Protein AF-A0A7S0A197-F1 (afdb_monomer)

Organism: NCBI:txid73915

Structure (mmCIF, N/CA/C/O backbone):
data_AF-A0A7S0A197-F1
#
_entry.id   AF-A0A7S0A197-F1
#
loop_
_atom_site.group_PDB
_atom_site.id
_atom_site.type_symbol
_atom_site.label_atom_id
_atom_site.label_alt_id
_atom_site.label_comp_id
_atom_site.label_asym_id
_atom_site.label_entity_id
_atom_site.label_seq_id
_atom_site.pdbx_PDB_ins_code
_atom_site.Cartn_x
_atom_site.Cartn_y
_atom_site.Cartn_z
_atom_site.occupancy
_atom_site.B_iso_or_equiv
_atom_site.auth_seq_id
_atom_site.auth_comp_id
_atom_site.auth_asym_id
_atom_site.auth_atom_id
_atom_site.pdbx_PDB_model_num
ATOM 1 N N . GLN A 1 1 ? 30.351 -12.420 70.700 1.00 55.31 1 GLN A N 1
ATOM 2 C CA . GLN A 1 1 ? 31.099 -13.682 70.876 1.00 55.31 1 GLN A CA 1
ATOM 3 C C . GLN A 1 1 ? 30.294 -14.565 71.817 1.00 55.31 1 GLN A C 1
ATOM 5 O O . GLN A 1 1 ? 30.189 -14.239 72.988 1.00 55.31 1 GLN A O 1
ATOM 10 N N . VAL A 1 2 ? 29.642 -15.600 71.284 1.00 36.38 2 VAL A N 1
ATOM 11 C CA . VAL A 1 2 ? 28.836 -16.589 72.025 1.00 36.38 2 VAL A CA 1
ATOM 12 C C . VAL A 1 2 ? 29.171 -17.965 71.426 1.00 36.38 2 VAL A C 1
ATOM 14 O O . VAL A 1 2 ? 29.342 -18.027 70.204 1.00 36.38 2 VAL A O 1
ATOM 17 N N . PRO A 1 3 ? 29.354 -19.029 72.233 1.00 58.12 3 PRO A N 1
ATOM 18 C CA . PRO A 1 3 ? 30.056 -20.224 71.792 1.00 58.12 3 PRO A CA 1
ATOM 19 C C . PRO A 1 3 ? 29.154 -21.366 71.302 1.00 58.12 3 PRO A C 1
ATOM 21 O O . PRO A 1 3 ? 27.983 -21.508 71.634 1.00 58.12 3 PRO A O 1
ATOM 24 N N . ASN A 1 4 ? 29.838 -22.194 70.524 1.00 48.25 4 ASN A N 1
ATOM 25 C CA . ASN A 1 4 ? 29.581 -23.523 69.990 1.00 48.25 4 ASN A CA 1
ATOM 26 C C . ASN A 1 4 ? 29.115 -24.564 71.038 1.00 48.25 4 ASN A C 1
ATOM 28 O O . ASN A 1 4 ? 29.813 -24.746 72.035 1.00 48.25 4 ASN A O 1
ATOM 32 N N . ILE A 1 5 ? 28.032 -25.319 70.775 1.00 52.16 5 ILE A N 1
ATOM 33 C CA . ILE A 1 5 ? 27.778 -26.634 71.402 1.00 52.16 5 ILE A CA 1
ATOM 34 C C . ILE A 1 5 ? 27.258 -27.660 70.377 1.00 52.16 5 ILE A C 1
ATOM 36 O O . ILE A 1 5 ? 26.382 -27.404 69.556 1.00 52.16 5 ILE A O 1
ATOM 40 N N . ARG A 1 6 ? 27.875 -28.836 70.502 1.00 44.50 6 ARG A N 1
ATOM 41 C CA . ARG A 1 6 ? 27.902 -30.067 69.707 1.00 44.50 6 ARG A CA 1
ATOM 42 C C . ARG A 1 6 ? 26.590 -30.858 69.564 1.00 44.50 6 ARG A C 1
ATOM 44 O O . ARG A 1 6 ? 25.829 -31.017 70.509 1.00 44.50 6 ARG A O 1
ATOM 51 N N . HIS A 1 7 ? 26.497 -31.488 68.389 1.00 47.81 7 HIS A N 1
ATOM 52 C CA . HIS A 1 7 ? 26.125 -32.876 68.060 1.00 47.81 7 HIS A CA 1
ATOM 53 C C . HIS A 1 7 ? 25.388 -33.768 69.079 1.00 47.81 7 HIS A C 1
ATOM 55 O O . HIS A 1 7 ? 25.909 -34.098 70.144 1.00 47.81 7 HIS A O 1
ATOM 61 N N . LYS A 1 8 ? 24.298 -34.382 68.592 1.00 48.34 8 LYS A N 1
ATOM 62 C CA . LYS A 1 8 ? 23.864 -35.736 68.968 1.00 48.34 8 LYS A CA 1
ATOM 63 C C . LYS A 1 8 ? 23.500 -36.546 67.712 1.00 48.34 8 LYS A C 1
ATOM 65 O O . LYS A 1 8 ? 22.694 -36.112 66.899 1.00 48.34 8 LYS A O 1
ATOM 70 N N . VAL A 1 9 ? 24.140 -37.706 67.586 1.00 43.88 9 VAL A N 1
ATOM 71 C CA . VAL A 1 9 ? 23.921 -38.809 66.628 1.00 43.88 9 VAL A CA 1
ATOM 72 C C . VAL A 1 9 ? 23.285 -39.940 67.456 1.00 43.88 9 VAL A C 1
ATOM 74 O O . VAL A 1 9 ? 23.717 -40.136 68.589 1.00 43.88 9 VAL A O 1
ATOM 77 N N . ALA A 1 10 ? 22.172 -40.576 67.068 1.00 39.31 10 ALA A N 1
ATOM 78 C CA . ALA A 1 10 ? 22.023 -41.870 66.357 1.00 39.31 10 ALA A CA 1
ATOM 79 C C . ALA A 1 10 ? 20.606 -42.438 66.711 1.00 39.31 10 ALA A C 1
ATOM 81 O O . ALA A 1 10 ? 20.001 -41.882 67.630 1.00 39.31 10 ALA A O 1
ATOM 82 N N . PRO A 1 11 ? 20.109 -43.591 66.192 1.00 51.91 11 PRO A N 1
ATOM 83 C CA . PRO A 1 11 ? 20.430 -44.332 64.967 1.00 51.91 11 PRO A CA 1
ATOM 84 C C . PRO A 1 11 ? 19.196 -44.752 64.112 1.00 51.91 11 PRO A C 1
ATOM 86 O O . PRO A 1 11 ? 18.040 -44.679 64.515 1.00 51.91 11 PRO A O 1
ATOM 89 N N . ARG A 1 12 ? 19.526 -45.258 62.914 1.00 37.81 12 ARG A N 1
ATOM 90 C CA . ARG A 1 12 ? 18.744 -46.076 61.962 1.00 37.81 12 ARG A CA 1
ATOM 91 C C . ARG A 1 12 ? 17.991 -47.259 62.597 1.00 37.81 12 ARG A C 1
ATOM 93 O O . ARG A 1 12 ? 18.566 -47.896 63.472 1.00 37.81 12 ARG A O 1
ATOM 100 N N . SER A 1 13 ? 16.870 -47.684 61.983 1.00 35.59 13 SER A N 1
ATOM 101 C CA . SER A 1 13 ? 16.719 -49.031 61.369 1.00 35.59 13 SER A CA 1
ATOM 102 C C . SER A 1 13 ? 15.281 -49.358 60.888 1.00 35.59 13 SER A C 1
ATOM 104 O O . SER A 1 13 ? 14.372 -49.357 61.705 1.00 35.59 13 SER A O 1
ATOM 106 N N . GLN A 1 14 ? 15.178 -49.764 59.603 1.00 35.66 14 GLN A N 1
ATOM 107 C CA . GLN A 1 14 ? 14.284 -50.797 59.007 1.00 35.66 14 GLN A CA 1
ATOM 108 C C . GLN A 1 14 ? 12.758 -50.512 58.885 1.00 35.66 14 GLN A C 1
ATOM 110 O O . GLN A 1 14 ? 12.173 -49.952 59.794 1.00 35.66 14 GLN A O 1
ATOM 115 N N . VAL A 1 15 ? 11.999 -50.862 57.826 1.00 36.41 15 VAL A N 1
ATOM 116 C CA . VAL A 1 15 ? 12.177 -51.662 56.585 1.00 36.41 15 VAL A CA 1
ATOM 117 C C . VAL A 1 15 ? 11.048 -51.307 55.576 1.00 36.41 15 VAL A C 1
ATOM 119 O O . VAL A 1 15 ? 9.945 -50.956 55.980 1.00 36.41 15 VAL A O 1
ATOM 122 N N . LEU A 1 16 ? 11.365 -51.385 54.272 1.00 40.81 16 LEU A N 1
ATOM 123 C CA . LEU A 1 16 ? 10.530 -51.193 53.057 1.00 40.81 16 LEU A CA 1
ATOM 124 C C . LEU A 1 16 ? 9.544 -52.377 52.806 1.00 40.81 16 LEU A C 1
ATOM 126 O O . LEU A 1 16 ? 9.718 -53.407 53.454 1.00 40.81 16 LEU A O 1
ATOM 130 N N . PRO A 1 17 ? 8.541 -52.296 51.889 1.00 49.28 17 PRO A N 1
ATOM 131 C CA . PRO A 1 17 ? 8.720 -52.352 50.413 1.00 49.28 17 PRO A CA 1
ATOM 132 C C . PRO A 1 17 ? 7.877 -51.284 49.666 1.00 49.28 17 PRO A C 1
ATOM 134 O O . PRO A 1 17 ? 6.751 -50.994 50.042 1.00 49.28 17 PRO A O 1
ATOM 137 N N . ALA A 1 18 ? 8.382 -50.531 48.684 1.00 35.47 18 ALA A N 1
ATOM 138 C CA . ALA A 1 18 ? 8.833 -50.922 47.342 1.00 35.47 18 ALA A CA 1
ATOM 139 C C . ALA A 1 18 ? 7.724 -51.528 46.451 1.00 35.47 18 ALA A C 1
ATOM 141 O O . ALA A 1 18 ? 7.662 -52.738 46.262 1.00 35.47 18 ALA A O 1
ATOM 142 N N . LEU A 1 19 ? 6.921 -50.662 45.822 1.00 38.34 19 LEU A N 1
ATOM 143 C CA . LEU A 1 19 ? 6.358 -50.910 44.492 1.00 38.34 19 LEU A CA 1
ATOM 144 C C . LEU A 1 19 ? 6.784 -49.763 43.577 1.00 38.34 19 LEU A C 1
ATOM 146 O O . LEU A 1 19 ? 6.315 -48.632 43.676 1.00 38.34 19 LEU A O 1
ATOM 150 N N . ALA A 1 20 ? 7.759 -50.080 42.734 1.00 37.03 20 ALA A N 1
ATOM 151 C CA . ALA A 1 20 ? 8.249 -49.237 41.669 1.00 37.03 20 ALA A CA 1
ATOM 152 C C . ALA A 1 20 ? 7.360 -49.423 40.436 1.00 37.03 20 ALA A C 1
ATOM 154 O O . ALA A 1 20 ? 7.198 -50.545 39.959 1.00 37.03 20 ALA A O 1
ATOM 155 N N . LEU A 1 21 ? 6.888 -48.322 39.857 1.00 38.28 21 LEU A N 1
ATOM 156 C CA . LEU A 1 21 ? 6.663 -48.263 38.421 1.00 38.28 21 LEU A CA 1
ATOM 157 C C . LEU A 1 21 ? 7.241 -46.954 37.889 1.00 38.28 21 LEU A C 1
ATOM 159 O O . LEU A 1 21 ? 6.962 -45.858 38.365 1.00 38.28 21 LEU A O 1
ATOM 163 N N . ARG A 1 22 ? 8.175 -47.153 36.964 1.00 37.16 22 ARG A N 1
ATOM 164 C CA . ARG A 1 22 ? 9.012 -46.174 36.289 1.00 37.16 22 ARG A CA 1
ATOM 165 C C . ARG A 1 22 ? 8.151 -45.185 35.500 1.00 37.16 22 ARG A C 1
ATOM 167 O O . ARG A 1 22 ? 7.277 -45.605 34.752 1.00 37.16 22 ARG A O 1
ATOM 174 N N . SER A 1 23 ? 8.509 -43.907 35.535 1.00 37.31 23 SER A N 1
ATOM 175 C CA . SER A 1 23 ? 8.389 -43.049 34.355 1.00 37.31 23 SER A CA 1
ATOM 176 C C . SER A 1 23 ? 9.708 -42.325 34.164 1.00 37.31 23 SER A C 1
ATOM 178 O O . SER A 1 23 ? 10.197 -41.613 35.039 1.00 37.31 23 SER A O 1
ATOM 180 N N . ALA A 1 24 ? 10.334 -42.666 33.044 1.00 36.66 24 ALA A N 1
ATOM 181 C CA . ALA A 1 24 ? 11.629 -42.193 32.624 1.00 36.66 24 ALA A CA 1
ATOM 182 C C . ALA A 1 24 ? 11.528 -40.740 32.159 1.00 36.66 24 ALA A C 1
ATOM 184 O O . ALA A 1 24 ? 10.629 -40.363 31.412 1.00 36.66 24 ALA A O 1
ATOM 185 N N . LEU A 1 25 ? 12.503 -39.953 32.595 1.00 40.25 25 LEU A N 1
ATOM 186 C CA . LEU A 1 25 ? 12.868 -38.679 32.003 1.00 40.25 25 LEU A CA 1
ATOM 187 C C . LEU A 1 25 ? 13.392 -38.927 30.582 1.00 40.25 25 LEU A C 1
ATOM 189 O O . LEU A 1 25 ? 14.426 -39.571 30.412 1.00 40.25 25 LEU A O 1
ATOM 193 N N . CYS A 1 26 ? 12.718 -38.361 29.585 1.00 34.59 26 CYS A N 1
ATOM 194 C CA . CYS A 1 26 ? 13.308 -38.052 28.287 1.00 34.59 26 CYS A CA 1
ATOM 195 C C . CYS A 1 26 ? 13.359 -36.524 28.154 1.00 34.59 26 CYS A C 1
ATOM 197 O O . CYS A 1 26 ? 12.307 -35.897 28.037 1.00 34.59 26 CYS A O 1
ATOM 199 N N . PRO A 1 27 ? 14.546 -35.895 28.191 1.00 43.62 27 PRO A N 1
ATOM 200 C CA . PRO A 1 27 ? 14.700 -34.508 27.797 1.00 43.62 27 PRO A CA 1
ATOM 201 C C . PRO A 1 27 ? 15.080 -34.452 26.311 1.00 43.62 27 PRO A C 1
ATOM 203 O O . PRO A 1 27 ? 16.154 -34.910 25.927 1.00 43.62 27 PRO A O 1
ATOM 206 N N . GLY A 1 28 ? 14.220 -33.853 25.488 1.00 42.44 28 GLY A N 1
ATOM 207 C CA . GLY A 1 28 ? 14.596 -33.363 24.159 1.00 42.44 28 GLY A CA 1
ATOM 208 C C . GLY A 1 28 ? 13.831 -33.973 22.984 1.00 42.44 28 GLY A C 1
ATOM 209 O O . GLY A 1 28 ? 13.770 -35.187 22.843 1.00 42.44 28 GLY A O 1
ATOM 210 N N . ALA A 1 29 ? 13.360 -33.070 22.113 1.00 37.78 29 ALA A N 1
ATOM 211 C CA . ALA A 1 29 ? 12.559 -33.252 20.894 1.00 37.78 29 ALA A CA 1
ATOM 212 C C . ALA A 1 29 ? 11.049 -33.354 21.168 1.00 37.78 29 ALA A C 1
ATOM 214 O O . ALA A 1 29 ? 10.584 -34.274 21.816 1.00 37.78 29 ALA A O 1
ATOM 215 N N . GLY A 1 30 ? 10.192 -32.441 20.730 1.00 33.91 30 GLY A N 1
ATOM 216 C CA . GLY A 1 30 ? 10.324 -31.231 19.928 1.00 33.91 30 GLY A CA 1
ATOM 217 C C . GLY A 1 30 ? 8.945 -30.566 19.937 1.00 33.91 30 GLY A C 1
ATOM 218 O O . GLY A 1 30 ? 7.942 -31.218 20.220 1.00 33.91 30 GLY A O 1
ATOM 219 N N . TRP A 1 31 ? 8.895 -29.259 19.724 1.00 41.56 31 TRP A N 1
ATOM 220 C CA . TRP A 1 31 ? 7.699 -28.426 19.834 1.00 41.56 31 TRP A CA 1
ATOM 221 C C . TRP A 1 31 ? 6.593 -28.817 18.829 1.00 41.56 31 TRP A C 1
ATOM 223 O O . TRP A 1 31 ? 6.443 -28.191 17.786 1.00 41.56 31 TRP A O 1
ATOM 233 N N . CYS A 1 32 ? 5.819 -29.859 19.134 1.00 35.38 32 CYS A N 1
ATOM 234 C CA . CYS A 1 32 ? 4.675 -30.324 18.336 1.00 35.38 32 CYS A CA 1
ATOM 235 C C . CYS A 1 32 ? 3.427 -30.640 19.185 1.00 35.38 32 CYS A C 1
ATOM 237 O O . CYS A 1 32 ? 2.496 -31.260 18.692 1.00 35.38 32 CYS A O 1
ATOM 239 N N . GLY A 1 33 ? 3.382 -30.195 20.447 1.00 38.81 33 GLY A N 1
ATOM 240 C CA . GLY A 1 33 ? 2.245 -30.412 21.359 1.00 38.81 33 GLY A CA 1
ATOM 241 C C . GLY A 1 33 ? 1.538 -29.139 21.835 1.00 38.81 33 GLY A C 1
ATOM 242 O O . GLY A 1 33 ? 0.814 -29.190 22.820 1.00 38.81 33 GLY A O 1
ATOM 243 N N . ALA A 1 34 ? 1.774 -27.985 21.200 1.00 40.44 34 ALA A N 1
ATOM 244 C CA . ALA A 1 34 ? 1.204 -26.698 21.633 1.00 40.44 34 ALA A CA 1
ATOM 245 C C . ALA A 1 34 ? -0.161 -26.370 20.993 1.00 40.44 34 ALA A C 1
ATOM 247 O O . ALA A 1 34 ? -0.680 -25.271 21.171 1.00 40.44 34 ALA A O 1
ATOM 248 N N . LEU A 1 35 ? -0.746 -27.313 20.253 1.00 42.47 35 LEU A N 1
ATOM 249 C CA . LEU A 1 35 ? -2.119 -27.232 19.774 1.00 42.47 35 LEU A CA 1
ATOM 250 C C . LEU A 1 35 ? -2.948 -28.244 20.571 1.00 42.47 35 LEU A C 1
ATOM 252 O O . LEU A 1 35 ? -2.735 -29.442 20.437 1.00 42.47 35 LEU A O 1
ATOM 256 N N . ALA A 1 36 ? -3.894 -27.727 21.359 1.00 49.62 36 ALA A N 1
ATOM 257 C CA . ALA A 1 36 ? -5.070 -28.424 21.899 1.00 49.62 36 ALA A CA 1
ATOM 258 C C . ALA A 1 36 ? -5.074 -28.951 23.350 1.00 49.62 36 ALA A C 1
ATOM 260 O O . ALA A 1 36 ? -6.007 -29.662 23.704 1.00 49.62 36 ALA A O 1
ATOM 261 N N . ALA A 1 37 ? -4.179 -28.519 24.242 1.00 53.69 37 ALA A N 1
ATOM 262 C CA . ALA A 1 37 ? -4.552 -28.478 25.662 1.00 53.69 37 ALA A CA 1
ATOM 263 C C . ALA A 1 37 ? -5.166 -27.101 25.933 1.00 53.69 37 ALA A C 1
ATOM 265 O O . ALA A 1 37 ? -4.448 -26.099 25.964 1.00 53.69 37 ALA A O 1
ATOM 266 N N . MET A 1 38 ? -6.496 -27.021 26.045 1.00 64.25 38 MET A N 1
ATOM 267 C CA . MET A 1 38 ? -7.103 -25.798 26.564 1.00 64.25 38 MET A CA 1
ATOM 268 C C . MET A 1 38 ? -6.554 -25.525 27.962 1.00 64.25 38 MET A C 1
ATOM 270 O O . MET A 1 38 ? -6.181 -26.436 28.702 1.00 64.25 38 MET A O 1
ATOM 274 N N . GLY A 1 39 ? -6.418 -24.245 28.282 1.00 88.00 39 GLY A N 1
ATOM 275 C CA . GLY A 1 39 ? -5.899 -23.854 29.574 1.00 88.00 39 GLY A CA 1
ATOM 276 C C . GLY A 1 39 ? -6.869 -24.237 30.697 1.00 88.00 39 GLY A C 1
ATOM 277 O O . GLY A 1 39 ? -8.090 -24.148 30.549 1.00 88.00 39 GLY A O 1
ATOM 278 N N . ILE A 1 40 ? -6.310 -24.689 31.819 1.00 93.88 40 ILE A N 1
ATOM 279 C CA . ILE A 1 40 ? -7.047 -25.215 32.977 1.00 93.88 40 ILE A CA 1
ATOM 280 C C . ILE A 1 40 ? -8.067 -24.187 33.501 1.00 93.88 40 ILE A C 1
ATOM 282 O O . ILE A 1 40 ? -9.142 -24.559 33.978 1.00 93.88 40 ILE A O 1
ATOM 286 N N . LEU A 1 41 ? -7.762 -22.889 33.399 1.00 96.12 41 LEU A N 1
ATOM 287 C CA . LEU A 1 41 ? -8.645 -21.823 33.869 1.00 96.12 41 LEU A CA 1
ATOM 288 C C . LEU A 1 41 ? -9.870 -21.662 32.960 1.00 96.12 41 LEU A C 1
ATOM 290 O O . LEU A 1 41 ? -10.984 -21.484 33.463 1.00 96.12 41 LEU A O 1
ATOM 294 N N . LYS A 1 42 ? -9.692 -21.751 31.633 1.00 96.38 42 LYS A N 1
ATOM 295 C CA . LYS A 1 42 ? -10.809 -21.784 30.676 1.00 96.38 42 LYS A CA 1
ATOM 296 C C . LYS A 1 42 ? -11.723 -22.982 30.930 1.00 96.38 42 LYS A C 1
ATOM 298 O O . LYS A 1 42 ? -12.936 -22.796 31.003 1.00 96.38 42 LYS A O 1
ATOM 303 N N . ASP A 1 43 ? -11.168 -24.171 31.155 1.00 95.62 43 ASP A N 1
ATOM 304 C CA . ASP A 1 43 ? -11.963 -25.374 31.442 1.00 95.62 43 ASP A CA 1
ATOM 305 C C . ASP A 1 43 ? -12.764 -25.253 32.745 1.00 95.62 43 ASP A C 1
ATOM 307 O O . ASP A 1 43 ? -13.943 -25.623 32.796 1.00 95.62 43 ASP A O 1
ATOM 311 N N . GLY A 1 44 ? -12.171 -24.652 33.781 1.00 96.56 44 GLY A N 1
ATOM 312 C CA . GLY A 1 44 ? -12.876 -24.327 35.021 1.00 96.56 44 GLY A CA 1
ATOM 313 C C . GLY A 1 44 ? -14.059 -23.377 34.798 1.00 96.56 44 GLY A C 1
ATOM 314 O O . GLY A 1 44 ? -15.139 -23.578 35.360 1.00 96.56 44 GLY A O 1
ATOM 315 N N . LEU A 1 45 ? -13.895 -22.369 33.933 1.00 97.50 45 LEU A N 1
ATOM 316 C CA . LEU A 1 45 ? -14.981 -21.465 33.554 1.00 97.50 45 LEU A CA 1
ATOM 317 C C . LEU A 1 45 ? -16.076 -22.182 32.753 1.00 97.50 45 LEU A C 1
ATOM 319 O O . LEU A 1 45 ? -17.254 -22.026 33.082 1.00 97.50 45 LEU A O 1
ATOM 323 N N . TYR A 1 46 ? -15.711 -22.970 31.737 1.00 97.56 46 TYR A N 1
ATOM 324 C CA . TYR A 1 46 ? -16.673 -23.714 30.920 1.00 97.56 46 TYR A CA 1
ATOM 325 C C . TYR A 1 46 ? -17.504 -24.666 31.777 1.00 97.56 46 TYR A C 1
ATOM 327 O O . TYR A 1 46 ? -18.729 -24.645 31.693 1.00 97.56 46 TYR A O 1
ATOM 335 N N . THR A 1 47 ? -16.864 -25.415 32.675 1.00 97.25 47 THR A N 1
ATOM 336 C CA . THR A 1 47 ? -17.545 -26.343 33.590 1.00 97.25 47 THR A CA 1
ATOM 337 C C . THR A 1 47 ? -18.513 -25.611 34.526 1.00 97.25 47 THR A C 1
ATOM 339 O O . THR A 1 47 ? -19.650 -26.046 34.712 1.00 97.25 47 THR A O 1
ATOM 342 N N . ALA A 1 48 ? -18.106 -24.462 35.081 1.00 97.81 48 ALA A N 1
ATOM 343 C CA . ALA A 1 48 ? -18.954 -23.668 35.972 1.00 97.81 48 ALA A CA 1
ATOM 344 C C . ALA A 1 48 ? -20.191 -23.094 35.257 1.00 97.81 48 ALA A C 1
ATOM 346 O O . ALA A 1 48 ? -21.295 -23.117 35.810 1.00 97.81 48 ALA A O 1
ATOM 347 N N . VAL A 1 49 ? -20.024 -22.585 34.030 1.00 97.94 49 VAL A N 1
ATOM 348 C CA . VAL A 1 49 ? -21.139 -22.074 33.215 1.00 97.94 49 VAL A CA 1
ATOM 349 C C . VAL A 1 49 ? -22.055 -23.215 32.787 1.00 97.94 49 VAL A C 1
ATOM 351 O O . VAL A 1 49 ? -23.273 -23.090 32.892 1.00 97.94 49 VAL A O 1
ATOM 354 N N . TRP A 1 50 ? -21.485 -24.342 32.372 1.00 97.81 50 TRP A N 1
ATOM 355 C CA . TRP A 1 50 ? -22.235 -25.517 31.952 1.00 97.81 50 TRP A CA 1
ATOM 356 C C . TRP A 1 50 ? -23.091 -26.093 33.087 1.00 97.81 50 TRP A C 1
ATOM 358 O O . TRP A 1 50 ? -24.306 -26.225 32.927 1.00 97.81 50 TRP A O 1
ATOM 368 N N . SER A 1 51 ? -22.504 -26.322 34.265 1.00 97.62 51 SER A N 1
ATOM 369 C CA . SER A 1 51 ? -23.231 -26.785 35.455 1.00 97.62 51 SER A CA 1
ATOM 370 C C . SER A 1 51 ? -24.369 -25.833 35.845 1.00 97.62 51 SER A C 1
ATOM 372 O O . SER A 1 51 ? -25.479 -26.264 36.166 1.00 97.62 51 SER A O 1
ATOM 374 N N . HIS A 1 52 ? -24.137 -24.521 35.750 1.00 97.62 52 HIS A N 1
ATOM 375 C CA . HIS A 1 52 ? -25.177 -23.534 36.017 1.00 97.62 52 HIS A CA 1
ATOM 376 C C . HIS A 1 52 ? -26.315 -23.582 34.993 1.00 97.62 52 HIS A C 1
ATOM 378 O O . HIS A 1 52 ? -27.479 -23.533 35.389 1.00 97.62 52 HIS A O 1
ATOM 384 N N . LEU A 1 53 ? -26.009 -23.705 33.699 1.00 97.81 53 LEU A N 1
ATOM 385 C CA . LEU A 1 53 ? -27.031 -23.812 32.659 1.00 97.81 53 LEU A CA 1
ATOM 386 C C . LEU A 1 53 ? -27.871 -25.081 32.831 1.00 97.81 53 LEU A C 1
ATOM 388 O O . LEU A 1 53 ? -29.087 -24.994 32.724 1.00 97.81 53 LEU A O 1
ATOM 392 N N . GLN A 1 54 ? -27.282 -26.223 33.196 1.00 97.25 54 GLN A N 1
ATOM 393 C CA . GLN A 1 54 ? -28.052 -27.443 33.480 1.00 97.25 54 GLN A CA 1
ATOM 394 C C . GLN A 1 54 ? -29.042 -27.282 34.641 1.00 97.25 54 GLN A C 1
ATOM 396 O O . GLN A 1 54 ? -30.104 -27.897 34.628 1.00 97.25 54 GLN A O 1
ATOM 401 N N . SER A 1 55 ? -28.736 -26.424 35.620 1.00 96.94 55 SER A N 1
ATOM 402 C CA . SER A 1 55 ? -29.661 -26.133 36.724 1.00 96.94 55 SER A CA 1
ATOM 403 C C . SER A 1 55 ? -30.849 -25.242 36.327 1.00 96.94 55 SER A C 1
ATOM 405 O O . SER A 1 55 ? -31.820 -25.144 37.078 1.00 96.94 55 SER A O 1
ATOM 407 N N . MET A 1 56 ? -30.782 -24.576 35.169 1.00 97.12 56 MET A N 1
ATOM 408 C CA . MET A 1 56 ? -31.805 -23.637 34.713 1.00 97.12 56 MET A CA 1
ATOM 409 C C . MET A 1 56 ? -32.903 -24.337 33.905 1.00 97.12 56 MET A C 1
ATOM 411 O O . MET A 1 56 ? -32.622 -25.244 33.115 1.00 97.12 56 MET A O 1
ATOM 415 N N . PRO A 1 57 ? -34.164 -23.882 34.013 1.00 92.69 57 PRO A N 1
ATOM 416 C CA . PRO A 1 57 ? -35.222 -24.367 33.140 1.00 92.69 57 PRO A CA 1
ATOM 417 C C . PRO A 1 57 ? -34.868 -24.042 31.683 1.00 92.69 57 PRO A C 1
ATOM 419 O O . PRO A 1 57 ? -34.514 -22.907 31.368 1.00 92.69 57 PRO A O 1
ATOM 422 N N . LYS A 1 58 ? -34.984 -25.038 30.795 1.00 95.69 58 LYS A N 1
ATOM 423 C CA . LYS A 1 58 ? -34.611 -24.970 29.364 1.00 95.69 58 LYS A CA 1
ATOM 424 C C . LYS A 1 58 ? -33.109 -24.874 29.073 1.00 95.69 58 LYS A C 1
ATOM 426 O O . LYS A 1 58 ? -32.748 -24.638 27.926 1.00 95.69 58 LYS A O 1
ATOM 431 N N . CYS A 1 59 ? -32.247 -25.030 30.077 1.00 97.69 59 CYS A N 1
ATOM 432 C CA . CYS A 1 59 ? -30.795 -24.966 29.910 1.00 97.69 59 CYS A CA 1
ATOM 433 C C . CYS A 1 59 ? -30.288 -23.683 29.227 1.00 97.69 59 CYS A C 1
ATOM 435 O O . CYS A 1 59 ? -29.291 -23.709 28.505 1.00 97.69 59 CYS A O 1
ATOM 437 N N . GLN A 1 60 ? -30.992 -22.568 29.443 1.00 97.69 60 GLN A N 1
ATOM 438 C CA . GLN A 1 60 ? -30.740 -21.277 28.807 1.00 97.69 60 GLN A CA 1
ATOM 439 C C . GLN A 1 60 ? -30.839 -20.141 29.825 1.00 97.69 60 GLN A C 1
ATOM 441 O O . GLN A 1 60 ? -31.641 -20.186 30.759 1.00 97.69 60 GLN A O 1
ATOM 446 N N . THR A 1 61 ? -30.048 -19.088 29.629 1.00 97.69 61 THR A N 1
ATOM 447 C CA . THR A 1 61 ? -30.149 -17.849 30.410 1.00 97.69 61 THR A CA 1
ATOM 448 C C . THR A 1 61 ? -29.656 -16.645 29.611 1.00 97.69 61 THR A C 1
ATOM 450 O O . THR A 1 61 ? -29.023 -16.784 28.565 1.00 97.69 61 THR A O 1
ATOM 453 N N . LEU A 1 62 ? -29.939 -15.438 30.099 1.00 97.25 62 LEU A N 1
ATOM 454 C CA . LEU A 1 62 ? -29.381 -14.212 29.531 1.00 97.25 62 LEU A CA 1
ATOM 455 C C . LEU A 1 62 ? -27.880 -14.153 29.813 1.00 97.25 62 LEU A C 1
ATOM 457 O O . LEU A 1 62 ? -27.451 -14.286 30.960 1.00 97.25 62 LEU A O 1
ATOM 461 N N . LEU A 1 63 ? -27.076 -13.862 28.790 1.00 97.00 63 LEU A N 1
ATOM 462 C CA . LEU A 1 63 ? -25.622 -13.770 28.934 1.00 97.00 63 LEU A CA 1
ATOM 463 C C . LEU A 1 63 ? -25.208 -12.726 29.990 1.00 97.00 63 LEU A C 1
ATOM 465 O O . LEU A 1 63 ? -24.254 -12.922 30.742 1.00 97.00 63 LEU A O 1
ATOM 469 N N . THR A 1 64 ? -25.968 -11.634 30.098 1.00 95.56 64 THR A N 1
ATOM 470 C CA . THR A 1 64 ? -25.767 -10.584 31.109 1.00 95.56 64 THR A CA 1
ATOM 471 C C . THR A 1 64 ? -26.071 -11.053 32.534 1.00 95.56 64 THR A C 1
ATOM 473 O O . THR A 1 64 ? -25.473 -10.537 33.479 1.00 95.56 64 THR A O 1
ATOM 476 N N . ALA A 1 65 ? -26.950 -12.044 32.710 1.00 96.25 65 ALA A N 1
ATOM 477 C CA . ALA A 1 65 ? -27.303 -12.580 34.021 1.00 96.25 65 ALA A CA 1
ATOM 478 C C . ALA A 1 65 ? -26.177 -13.434 34.625 1.00 96.25 65 ALA A C 1
ATOM 480 O O . ALA A 1 65 ? -26.013 -13.424 35.844 1.00 96.25 65 ALA A O 1
ATOM 481 N N . LEU A 1 66 ? -25.352 -14.093 33.796 1.00 96.44 66 LEU A N 1
ATOM 482 C CA . LEU A 1 66 ? -24.234 -14.928 34.261 1.00 96.44 66 LEU A CA 1
ATOM 483 C C . LEU A 1 66 ? -23.231 -14.158 35.130 1.00 96.44 66 LEU A C 1
ATOM 485 O O . LEU A 1 66 ? -22.694 -14.706 36.091 1.00 96.44 66 LEU A O 1
ATOM 489 N N . ASN A 1 67 ? -22.996 -12.882 34.813 1.00 92.38 67 ASN A N 1
ATOM 490 C CA . ASN A 1 67 ? -22.028 -12.038 35.516 1.00 92.38 67 ASN A CA 1
ATOM 491 C C . ASN A 1 67 ? -22.688 -11.021 36.468 1.00 92.38 67 ASN A C 1
ATOM 493 O O . ASN A 1 67 ? -22.015 -10.152 37.024 1.00 92.38 67 ASN A O 1
ATOM 497 N N . HIS A 1 68 ? -24.007 -11.094 36.651 1.00 91.44 68 HIS A N 1
ATOM 498 C CA . HIS A 1 68 ? -24.724 -10.153 37.501 1.00 91.44 68 HIS A CA 1
ATOM 499 C C . HIS A 1 68 ? -24.475 -10.476 38.988 1.00 91.44 68 HIS A C 1
ATOM 501 O O . HIS A 1 68 ? -24.566 -11.639 39.388 1.00 91.44 68 HIS A O 1
ATOM 507 N N . PRO A 1 69 ? -24.182 -9.482 39.850 1.00 89.44 69 PRO A N 1
ATOM 508 C CA . PRO A 1 69 ? -23.744 -9.745 41.219 1.00 89.44 69 PRO A CA 1
ATOM 509 C C . PRO A 1 69 ? -24.808 -10.410 42.104 1.00 89.44 69 PRO A C 1
ATOM 511 O O . PRO A 1 69 ? -24.462 -11.091 43.072 1.00 89.44 69 PRO A O 1
ATOM 514 N N . ILE A 1 70 ? -26.085 -10.211 41.773 1.00 90.75 70 ILE A N 1
ATOM 515 C CA . ILE A 1 70 ? -27.221 -10.696 42.565 1.00 90.75 70 ILE A CA 1
ATOM 516 C C . ILE A 1 70 ? -27.746 -12.032 42.029 1.00 90.75 70 ILE A C 1
ATOM 518 O O . ILE A 1 70 ? -28.070 -12.915 42.813 1.00 90.75 70 ILE A O 1
ATOM 522 N N . SER A 1 71 ? -27.821 -12.189 40.707 1.00 88.69 71 SER A N 1
ATOM 523 C CA . SER A 1 71 ? -28.493 -13.327 40.059 1.00 88.69 71 SER A CA 1
ATOM 524 C C . SER A 1 71 ? -27.535 -14.350 39.451 1.00 88.69 71 SER A C 1
ATOM 526 O O . SER A 1 71 ? -27.938 -15.485 39.220 1.00 88.69 71 SER A O 1
ATOM 528 N N . GLY A 1 72 ? -26.275 -13.980 39.207 1.00 89.62 72 GLY A N 1
ATOM 529 C CA . GLY A 1 72 ? -25.271 -14.881 38.653 1.00 89.62 72 GLY A CA 1
ATOM 530 C C . GLY A 1 72 ? -24.697 -15.829 39.704 1.00 89.62 72 GLY A C 1
ATOM 531 O O . GLY A 1 72 ? -24.451 -15.439 40.856 1.00 89.62 72 GLY A O 1
ATOM 532 N N . SER A 1 73 ? -24.418 -17.067 39.288 1.00 96.25 73 SER A N 1
ATOM 533 C CA . SER A 1 73 ? -23.716 -18.052 40.118 1.00 96.25 73 SER A CA 1
ATOM 534 C C . SER A 1 73 ? -22.395 -17.480 40.644 1.00 96.25 73 SER A C 1
ATOM 536 O O . SER A 1 73 ? -21.607 -16.887 39.902 1.00 96.25 73 SER A O 1
ATOM 538 N N . GLN A 1 74 ? -22.139 -17.642 41.946 1.00 96.75 74 GLN A N 1
ATOM 539 C CA . GLN A 1 74 ? -20.870 -17.217 42.549 1.00 96.75 74 GLN A CA 1
ATOM 540 C C . GLN A 1 74 ? -19.684 -17.989 41.962 1.00 96.75 74 GLN A C 1
ATOM 542 O O . GLN A 1 74 ? -18.624 -17.404 41.762 1.00 96.75 74 GLN A O 1
ATOM 547 N N . SER A 1 75 ? -19.880 -19.267 41.618 1.00 97.25 75 SER A N 1
ATOM 548 C CA . SER A 1 75 ? -18.840 -20.103 41.011 1.00 97.25 75 SER A CA 1
ATOM 549 C C . SER A 1 75 ? -18.349 -19.512 39.684 1.00 97.25 75 SER A C 1
ATOM 551 O O . SER A 1 75 ? -17.149 -19.309 39.531 1.00 97.25 75 SER A O 1
ATOM 553 N N . ILE A 1 76 ? -19.268 -19.112 38.794 1.00 97.56 76 ILE A N 1
ATOM 554 C CA . ILE A 1 76 ? -18.934 -18.485 37.500 1.00 97.56 76 ILE A CA 1
ATOM 555 C C . ILE A 1 76 ? -18.150 -17.189 37.700 1.00 97.56 76 ILE A C 1
ATOM 557 O O . ILE A 1 76 ? -17.181 -16.926 36.997 1.00 97.56 76 ILE A O 1
ATOM 561 N N . ARG A 1 77 ? -18.554 -16.357 38.665 1.00 96.88 77 ARG A N 1
ATOM 562 C CA . ARG A 1 77 ? -17.860 -15.091 38.932 1.00 96.88 77 ARG A CA 1
ATOM 563 C C . ARG A 1 77 ? -16.449 -15.316 39.458 1.00 96.88 77 ARG A C 1
ATOM 565 O O . ARG A 1 77 ? -15.539 -14.596 39.056 1.00 96.88 77 ARG A O 1
ATOM 572 N N . ASN A 1 78 ? -16.265 -16.302 40.331 1.00 97.56 78 ASN A N 1
ATOM 573 C CA . ASN A 1 78 ? -14.956 -16.631 40.882 1.00 97.56 78 ASN A CA 1
ATOM 574 C C . ASN A 1 78 ? -14.021 -17.152 39.786 1.00 97.56 78 ASN A C 1
ATOM 576 O O . ASN A 1 78 ? -12.942 -16.587 39.621 1.00 97.56 78 ASN A O 1
ATOM 580 N N . THR A 1 79 ? -14.462 -18.125 38.980 1.00 97.38 79 THR A N 1
ATOM 581 C CA . THR A 1 79 ? -13.653 -18.666 37.874 1.00 97.38 79 THR A CA 1
ATOM 582 C C . THR A 1 79 ? -13.393 -17.617 36.794 1.00 97.38 79 THR A C 1
ATOM 584 O O . THR A 1 79 ? -12.288 -17.531 36.268 1.00 97.38 79 THR A O 1
ATOM 587 N N . TRP A 1 80 ? -14.358 -16.737 36.506 1.00 97.25 80 TRP A N 1
ATOM 588 C CA . TRP A 1 80 ? -14.165 -15.635 35.562 1.00 97.25 80 TRP A CA 1
ATOM 589 C C . TRP A 1 80 ? -13.161 -14.591 36.058 1.00 97.25 80 TRP A C 1
ATOM 591 O O . TRP A 1 80 ? -12.328 -14.110 35.289 1.00 97.25 80 TRP A O 1
ATOM 601 N N . ASN A 1 81 ? -13.212 -14.232 37.341 1.00 96.56 81 ASN A N 1
ATOM 602 C CA . ASN A 1 81 ? -12.248 -13.310 37.940 1.00 96.56 81 ASN A CA 1
ATOM 603 C C . ASN A 1 81 ? -10.847 -13.929 38.016 1.00 96.56 81 ASN A C 1
ATOM 605 O O . ASN A 1 81 ? -9.858 -13.230 37.784 1.00 96.56 81 ASN A O 1
ATOM 609 N N . GLU A 1 82 ? -10.760 -15.228 38.294 1.00 97.12 82 GLU A N 1
ATOM 610 C CA . GLU A 1 82 ? -9.510 -15.984 38.272 1.00 97.12 82 GLU A CA 1
ATOM 611 C C . GLU A 1 82 ? -8.916 -16.024 36.858 1.00 97.12 82 GLU A C 1
ATOM 613 O O . GLU A 1 82 ? -7.762 -15.637 36.672 1.00 97.12 82 GLU A O 1
ATOM 618 N N . LEU A 1 83 ? -9.726 -16.342 35.842 1.00 96.44 83 LEU A N 1
ATOM 619 C CA . LEU A 1 83 ? -9.314 -16.314 34.437 1.00 96.44 83 LEU A CA 1
ATOM 620 C C . LEU A 1 83 ? -8.883 -14.909 33.991 1.00 96.44 83 LEU A C 1
ATOM 622 O O . LEU A 1 83 ? -7.915 -14.761 33.255 1.00 96.44 83 LEU A O 1
ATOM 626 N N . LYS A 1 84 ? -9.539 -13.844 34.458 1.00 95.69 84 LYS A N 1
ATOM 627 C CA . LYS A 1 84 ? -9.096 -12.467 34.171 1.00 95.69 84 LYS A CA 1
ATOM 628 C C . LYS A 1 84 ? -7.766 -12.107 34.822 1.00 95.69 84 LYS A C 1
ATOM 630 O O . LYS A 1 84 ? -7.012 -11.315 34.256 1.00 95.69 84 LYS A O 1
ATOM 635 N N . SER A 1 85 ? -7.515 -12.631 36.016 1.00 96.06 85 SER A N 1
ATOM 636 C CA . SER A 1 85 ? -6.315 -12.314 36.794 1.00 96.06 85 SER A CA 1
ATOM 637 C C . SER A 1 85 ? -5.106 -13.104 36.294 1.00 96.06 85 SER A C 1
ATOM 639 O O . SER A 1 85 ? -4.019 -12.540 36.181 1.00 96.06 85 SER A O 1
ATOM 641 N N . ASN A 1 86 ? -5.319 -14.373 35.931 1.00 96.06 86 ASN A N 1
ATOM 642 C CA . ASN A 1 86 ? -4.260 -15.344 35.650 1.00 96.06 86 ASN A CA 1
ATOM 643 C C . ASN A 1 86 ? -4.248 -15.851 34.193 1.00 96.06 86 ASN A C 1
ATOM 645 O O . ASN A 1 86 ? -3.258 -16.417 33.751 1.00 96.06 86 ASN A O 1
ATOM 649 N N . GLY A 1 87 ? -5.295 -15.617 33.400 1.00 92.38 87 GLY A N 1
ATOM 650 C CA . GLY A 1 87 ? -5.456 -16.184 32.051 1.00 92.38 87 GLY A CA 1
ATOM 651 C C . GLY A 1 87 ? -4.613 -15.537 30.950 1.00 92.38 87 GLY A C 1
ATOM 652 O O . GLY A 1 87 ? -4.829 -15.824 29.772 1.00 92.38 87 GLY A O 1
ATOM 653 N N . ARG A 1 88 ? -3.652 -14.667 31.292 1.00 92.69 88 ARG A N 1
ATOM 654 C CA . ARG A 1 88 ? -2.746 -14.063 30.299 1.00 92.69 88 ARG A CA 1
ATOM 655 C C . ARG A 1 88 ? -1.929 -15.133 29.570 1.00 92.69 88 ARG A C 1
ATOM 657 O O . ARG A 1 88 ? -1.683 -14.983 28.376 1.00 92.69 88 ARG A O 1
ATOM 664 N N . ASP A 1 89 ? -1.591 -16.210 30.274 1.00 90.94 89 ASP A N 1
ATOM 665 C CA . ASP A 1 89 ? -0.851 -17.353 29.732 1.00 90.94 89 ASP A CA 1
ATOM 666 C C . ASP A 1 89 ? -1.731 -18.249 28.839 1.00 90.94 89 ASP A C 1
ATOM 668 O O . ASP A 1 89 ? -1.222 -18.968 27.986 1.00 90.94 89 ASP A O 1
ATOM 672 N N . GLU A 1 90 ? -3.059 -18.138 28.951 1.00 92.44 90 GLU A N 1
ATOM 673 C CA . GLU A 1 90 ? -4.046 -18.846 28.119 1.00 92.44 90 GLU A CA 1
ATOM 674 C C . GLU A 1 90 ? -4.542 -17.994 26.932 1.00 92.44 90 GLU A C 1
ATOM 676 O O . GLU A 1 90 ? -5.580 -18.276 26.324 1.00 92.44 90 GLU A O 1
ATOM 681 N N . GLY A 1 91 ? -3.827 -16.906 26.620 1.00 90.94 91 GLY A N 1
ATOM 682 C CA . GLY A 1 91 ? -4.138 -16.003 25.509 1.00 90.94 91 GLY A CA 1
ATOM 683 C C . GLY A 1 91 ? -5.282 -15.017 25.774 1.00 90.94 91 GLY A C 1
ATOM 684 O O . GLY A 1 91 ? -5.698 -14.303 24.860 1.00 90.94 91 GLY A O 1
ATOM 685 N N . ILE A 1 92 ? -5.790 -14.920 27.010 1.00 93.12 92 ILE A N 1
ATOM 686 C CA . ILE A 1 92 ? -6.856 -13.972 27.359 1.00 93.12 92 ILE A CA 1
ATOM 687 C C . ILE A 1 92 ? -6.278 -12.548 27.401 1.00 93.12 92 ILE A C 1
ATOM 689 O O . ILE A 1 92 ? -5.461 -12.192 28.255 1.00 93.12 92 ILE A O 1
ATOM 693 N N . LYS A 1 93 ? -6.751 -11.676 26.505 1.00 93.62 93 LYS A N 1
ATOM 694 C CA . LYS A 1 93 ? -6.481 -10.226 26.561 1.00 93.62 93 LYS A CA 1
ATOM 695 C C . LYS A 1 93 ? -7.382 -9.563 27.611 1.00 93.62 93 LYS A C 1
ATOM 697 O O . LYS A 1 93 ? -8.517 -9.989 27.803 1.00 93.62 93 LYS A O 1
ATOM 702 N N . LYS A 1 94 ? -6.950 -8.442 28.211 1.00 89.69 94 LYS A N 1
ATOM 703 C CA . LYS A 1 94 ? -7.752 -7.668 29.195 1.00 89.69 94 LYS A CA 1
ATOM 704 C C . LYS A 1 94 ? -9.133 -7.226 28.681 1.00 89.69 94 LYS A C 1
ATOM 706 O O . LYS A 1 94 ? -10.029 -6.986 29.482 1.00 89.69 94 LYS A O 1
ATOM 711 N N . GLN A 1 95 ? -9.286 -7.090 27.363 1.00 92.62 95 GLN A N 1
ATOM 712 C CA . GLN A 1 95 ? -10.535 -6.696 26.700 1.00 92.62 95 GLN A CA 1
ATOM 713 C C . GLN A 1 95 ? -11.404 -7.888 26.268 1.00 92.62 95 GLN A C 1
ATOM 715 O O . GLN A 1 95 ? -12.491 -7.678 25.739 1.00 92.62 95 GLN A O 1
ATOM 720 N N . THR A 1 96 ? -10.953 -9.128 26.478 1.00 94.56 96 THR A N 1
ATOM 721 C CA . THR A 1 96 ? -11.713 -10.323 26.088 1.00 94.56 96 THR A CA 1
ATOM 722 C C . THR A 1 96 ? -12.959 -10.427 26.962 1.00 94.56 96 THR A C 1
ATOM 724 O O . THR A 1 96 ? -12.873 -10.540 28.187 1.00 94.56 96 THR A O 1
ATOM 727 N N . GLY A 1 97 ? -14.132 -10.338 26.338 1.00 96.19 97 GLY A N 1
ATOM 728 C CA . GLY A 1 97 ? -15.413 -10.499 27.021 1.00 96.19 97 GLY A CA 1
ATOM 729 C C . GLY A 1 97 ? -15.722 -11.966 27.320 1.00 96.19 97 GLY A C 1
ATOM 730 O O . GLY A 1 97 ? -15.232 -12.856 26.628 1.00 96.19 97 GLY A O 1
ATOM 731 N N . LEU A 1 98 ? -16.592 -12.211 28.308 1.00 96.88 98 LEU A N 1
ATOM 732 C CA . LEU A 1 98 ? -17.063 -13.559 28.667 1.00 96.88 98 LEU A CA 1
ATOM 733 C C . LEU A 1 98 ? -17.647 -14.291 27.447 1.00 96.88 98 LEU A C 1
ATOM 735 O O . LEU A 1 98 ? -17.364 -15.464 27.241 1.00 96.88 98 LEU A O 1
ATOM 739 N N . GLN A 1 99 ? -18.385 -13.566 26.598 1.00 97.12 99 GLN A N 1
ATOM 740 C CA . GLN A 1 99 ? -18.944 -14.088 25.349 1.00 97.12 99 GLN A CA 1
ATOM 741 C C . GLN A 1 99 ? -17.879 -14.701 24.436 1.00 97.12 99 GLN A C 1
ATOM 743 O O . GLN A 1 99 ? -18.075 -15.791 23.923 1.00 97.12 99 GLN A O 1
ATOM 748 N N . SER A 1 100 ? -16.758 -14.000 24.243 1.00 96.75 100 SER A N 1
ATOM 749 C CA . SER A 1 100 ? -15.707 -14.423 23.316 1.00 96.75 100 SER A CA 1
ATOM 750 C C . SER A 1 100 ? -15.046 -15.715 23.769 1.00 96.75 100 SER A C 1
ATOM 752 O O . SER A 1 100 ? -14.680 -16.513 22.921 1.00 96.75 100 SER A O 1
ATOM 754 N N . VAL A 1 101 ? -14.904 -15.908 25.083 1.00 97.06 101 VAL A N 1
ATOM 755 C CA . VAL A 1 101 ? -14.346 -17.140 25.649 1.00 97.06 101 VAL A CA 1
ATOM 756 C C . VAL A 1 101 ? -15.345 -18.279 25.465 1.00 97.06 101 VAL A C 1
ATOM 758 O O . VAL A 1 101 ? -15.008 -19.308 24.902 1.00 97.06 101 VAL A O 1
ATOM 761 N N . LEU A 1 102 ? -16.613 -18.076 25.831 1.00 97.31 102 LEU A N 1
ATOM 762 C CA . LEU A 1 102 ? -17.661 -19.092 25.663 1.00 97.31 102 LEU A CA 1
ATOM 763 C C . LEU A 1 102 ? -17.912 -19.467 24.187 1.00 97.31 102 LEU A C 1
ATOM 765 O O . LEU A 1 102 ? -18.222 -20.618 23.897 1.00 97.31 102 LEU A O 1
ATOM 769 N N . ALA A 1 103 ? -17.709 -18.536 23.250 1.00 96.88 103 ALA A N 1
ATOM 770 C CA . ALA A 1 103 ? -17.806 -18.779 21.809 1.00 96.88 103 ALA A CA 1
ATOM 771 C C . ALA A 1 103 ? -16.683 -19.666 21.239 1.00 96.88 103 ALA A C 1
ATOM 773 O O . ALA A 1 103 ? -16.815 -20.161 20.122 1.00 96.88 103 ALA A O 1
ATOM 774 N N . GLU A 1 104 ? -15.600 -19.917 21.985 1.00 95.56 104 GLU A N 1
ATOM 775 C CA . GLU A 1 104 ? -14.554 -20.861 21.563 1.00 95.56 104 GLU A CA 1
ATOM 776 C C . GLU A 1 104 ? -15.041 -22.323 21.568 1.00 95.56 104 GLU A C 1
ATOM 778 O O . GLU A 1 104 ? -14.418 -23.172 20.923 1.00 95.56 104 GLU A O 1
ATOM 783 N N . ARG A 1 105 ? -16.149 -22.614 22.270 1.00 95.06 105 ARG A N 1
ATOM 784 C CA . ARG A 1 105 ? -16.758 -23.947 22.418 1.00 95.06 105 ARG A CA 1
ATOM 785 C C . ARG A 1 105 ? -18.197 -23.994 21.876 1.00 95.06 105 ARG A C 1
ATOM 787 O O . ARG A 1 105 ? -19.134 -24.168 22.660 1.00 95.06 105 ARG A O 1
ATOM 794 N N . PRO A 1 106 ? -18.390 -23.868 20.544 1.00 95.94 106 PRO A N 1
ATOM 795 C CA . PRO A 1 106 ? -19.714 -23.962 19.918 1.00 95.94 106 PRO A CA 1
ATOM 796 C C . PRO A 1 106 ? -20.324 -25.369 20.021 1.00 95.94 106 PRO A C 1
ATOM 798 O O . PRO A 1 106 ? -21.516 -25.553 19.804 1.00 95.94 106 PRO A O 1
ATOM 801 N N . ASP A 1 107 ? -19.506 -26.366 20.358 1.00 95.38 107 ASP A N 1
ATOM 802 C CA . ASP A 1 107 ? -19.921 -27.736 20.635 1.00 95.38 107 ASP A CA 1
ATOM 803 C C . ASP A 1 107 ? -20.682 -27.866 21.963 1.00 95.38 107 ASP A C 1
ATOM 805 O O . ASP A 1 107 ? -21.536 -28.743 22.085 1.00 95.38 107 ASP A O 1
ATOM 809 N N . ILE A 1 108 ? -20.420 -26.985 22.937 1.00 97.00 108 ILE A N 1
ATOM 810 C CA . ILE A 1 108 ? -21.089 -26.979 24.250 1.00 97.00 108 ILE A CA 1
ATOM 811 C C . ILE A 1 108 ? -22.138 -25.873 24.329 1.00 97.00 108 ILE A C 1
ATOM 813 O O . ILE A 1 108 ? -23.252 -26.102 24.805 1.00 97.00 108 ILE A O 1
ATOM 817 N N . PHE A 1 109 ? -21.784 -24.669 23.881 1.00 97.94 109 PHE A N 1
ATOM 818 C CA . PHE A 1 109 ? -22.611 -23.480 24.031 1.00 97.94 109 PHE A CA 1
ATOM 819 C C . PHE A 1 109 ? -23.130 -23.003 22.682 1.00 97.94 109 PHE A C 1
ATOM 821 O O . PHE A 1 109 ? -22.370 -22.876 21.726 1.00 97.94 109 PHE A O 1
ATOM 828 N N . PHE A 1 110 ? -24.407 -22.639 22.631 1.00 97.69 110 PHE A N 1
ATOM 829 C CA . PHE A 1 110 ? -24.967 -21.889 21.513 1.00 97.69 110 PHE A CA 1
ATOM 830 C C . PHE A 1 110 ? -25.455 -20.519 21.988 1.00 97.69 110 PHE A C 1
ATOM 832 O O . PHE A 1 110 ? -25.817 -20.330 23.154 1.00 97.69 110 PHE A O 1
ATOM 839 N N . PHE A 1 111 ? -25.457 -19.556 21.069 1.00 98.00 111 PHE A N 1
ATOM 840 C CA . PHE A 1 111 ? -25.898 -18.190 21.321 1.00 98.00 111 PHE A CA 1
ATOM 841 C C . P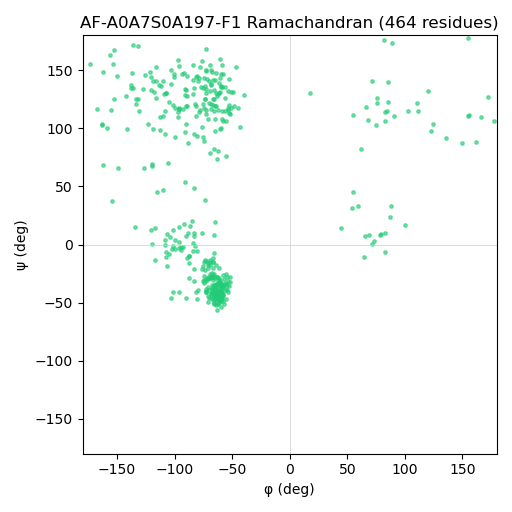HE A 1 111 ? -27.096 -17.876 20.437 1.00 98.00 111 PHE A C 1
ATOM 843 O O . PHE A 1 111 ? -27.050 -18.091 19.229 1.00 98.00 111 PHE A O 1
ATOM 850 N N . GLU A 1 112 ? -28.142 -17.321 21.035 1.00 97.56 112 GLU A N 1
ATOM 851 C CA . GLU A 1 112 ? -29.344 -16.897 20.324 1.00 97.56 112 GLU A CA 1
ATOM 852 C C . GLU A 1 112 ? -29.648 -15.445 20.685 1.00 97.56 112 GLU A C 1
ATOM 854 O O . GLU A 1 112 ? -29.581 -15.051 21.850 1.00 97.56 112 GLU A O 1
ATOM 859 N N . THR A 1 113 ? -29.956 -14.614 19.691 1.00 97.25 113 THR A N 1
ATOM 860 C CA . THR A 1 113 ? -30.366 -13.229 19.943 1.00 97.25 113 THR A CA 1
ATOM 861 C C . THR A 1 113 ? -31.880 -13.154 19.867 1.00 97.25 113 THR A C 1
ATOM 863 O O . THR A 1 113 ? -32.466 -13.411 18.822 1.00 97.25 113 THR A O 1
ATOM 866 N N . THR A 1 114 ? -32.504 -12.801 20.987 1.00 96.44 114 THR A N 1
ATOM 867 C CA . THR A 1 114 ? -33.952 -12.562 21.059 1.00 96.44 114 THR A CA 1
ATOM 868 C C . THR A 1 114 ? -34.386 -11.424 20.139 1.00 96.44 114 THR A C 1
ATOM 870 O O . THR A 1 114 ? -33.603 -10.533 19.811 1.00 96.44 114 THR A O 1
ATOM 873 N N . ASP A 1 115 ? -35.673 -11.396 19.803 1.00 94.56 115 ASP A N 1
ATOM 874 C CA . ASP A 1 115 ? -36.354 -10.305 19.093 1.00 94.56 115 ASP A CA 1
ATOM 875 C C . ASP A 1 115 ? -36.134 -8.919 19.732 1.00 94.56 115 ASP A C 1
ATOM 877 O O . ASP A 1 115 ? -36.114 -7.898 19.049 1.00 94.56 115 ASP A O 1
ATOM 881 N N . ARG A 1 116 ? -35.905 -8.881 21.048 1.00 91.00 116 ARG A N 1
ATOM 882 C CA . ARG A 1 116 ? -35.590 -7.665 21.817 1.00 91.00 116 ARG A CA 1
ATOM 883 C C . ARG A 1 116 ? -34.110 -7.267 21.795 1.00 91.00 116 ARG A C 1
ATOM 885 O O . ARG A 1 116 ? -33.732 -6.303 22.456 1.00 91.00 116 ARG A O 1
ATOM 892 N N . GLY A 1 117 ? -33.263 -8.010 21.084 1.00 93.69 117 GLY A N 1
ATOM 893 C CA . GLY A 1 117 ? -31.824 -7.759 20.979 1.00 93.69 117 GLY A CA 1
ATOM 894 C C . GLY A 1 117 ? -30.999 -8.239 22.177 1.00 93.69 117 GLY A C 1
ATOM 895 O O . GLY A 1 117 ? -29.810 -7.935 22.266 1.00 93.69 117 GLY A O 1
ATOM 896 N N . HIS A 1 118 ? -31.586 -8.987 23.115 1.00 95.38 118 HIS A N 1
ATOM 897 C CA . HIS A 1 118 ? -30.824 -9.605 24.199 1.00 95.38 118 HIS A CA 1
ATOM 898 C C . HIS A 1 118 ? -30.199 -10.923 23.738 1.00 95.38 118 HIS A C 1
ATOM 900 O O . HIS A 1 118 ? -30.880 -11.749 23.130 1.00 95.38 118 HIS A O 1
ATOM 906 N N . GLN A 1 119 ? -28.925 -11.132 24.072 1.00 97.06 119 GLN A N 1
ATOM 907 C CA . GLN A 1 119 ? -28.236 -12.398 23.835 1.00 97.06 119 GLN A CA 1
ATOM 908 C C . GLN A 1 119 ? -28.547 -13.408 24.945 1.00 97.06 119 GLN A C 1
ATOM 910 O O . GLN A 1 119 ? -28.266 -13.176 26.128 1.00 97.06 119 GLN A O 1
ATOM 915 N N . LEU A 1 120 ? -29.106 -14.539 24.536 1.00 97.81 120 LEU A N 1
ATOM 916 C CA . LEU A 1 120 ? -29.245 -15.753 25.321 1.00 97.81 120 LEU A CA 1
ATOM 917 C C . LEU A 1 120 ? -28.055 -16.670 25.048 1.00 97.81 120 LEU A C 1
ATOM 919 O O . LEU A 1 120 ? -27.520 -16.717 23.940 1.00 97.81 120 LEU A O 1
ATOM 923 N N . ILE A 1 121 ? -27.660 -17.405 26.078 1.00 98.25 121 ILE A N 1
ATOM 924 C CA . ILE A 1 121 ? -26.708 -18.505 25.989 1.00 98.25 121 ILE A CA 1
ATOM 925 C C . ILE A 1 121 ? -27.393 -19.773 26.485 1.00 98.25 121 ILE A C 1
ATOM 927 O O . ILE A 1 121 ? -28.048 -19.758 27.533 1.00 98.25 121 ILE A O 1
ATOM 931 N N . GLY A 1 122 ? -27.249 -20.854 25.725 1.00 98.06 122 GLY A N 1
ATOM 932 C CA . GLY A 1 122 ? -27.798 -22.164 26.052 1.00 98.06 122 GLY A CA 1
ATOM 933 C C . GLY A 1 122 ? -26.819 -23.302 25.798 1.00 98.06 122 GLY A C 1
ATOM 934 O O . GLY A 1 122 ? -25.746 -23.097 25.231 1.00 98.06 122 GLY A O 1
ATOM 935 N N . LEU A 1 123 ? -27.197 -24.504 26.235 1.00 98.25 123 LEU A N 1
ATOM 936 C CA . LEU A 1 123 ? -26.447 -25.738 25.983 1.00 98.25 123 LEU A CA 1
ATOM 937 C C . LEU A 1 123 ? -26.918 -26.432 24.708 1.00 98.25 123 LEU A C 1
ATOM 939 O O . LEU A 1 123 ? -28.120 -26.624 24.523 1.00 98.25 123 LEU A O 1
ATOM 943 N N . THR A 1 124 ? -25.981 -26.867 23.869 1.00 97.56 124 THR A N 1
ATOM 944 C CA . THR A 1 124 ? -26.283 -27.732 22.718 1.00 97.56 124 THR A CA 1
ATOM 945 C C . THR A 1 124 ? -26.945 -29.035 23.179 1.00 97.56 124 THR A C 1
ATOM 947 O O . THR A 1 124 ? -26.746 -29.476 24.313 1.00 97.56 124 THR A O 1
ATOM 950 N N . GLU A 1 125 ? -27.731 -29.681 22.313 1.00 96.31 125 GLU A N 1
ATOM 951 C CA . GLU A 1 125 ? -28.432 -30.929 22.663 1.00 96.31 125 GLU A CA 1
ATOM 952 C C . GLU A 1 125 ? -27.469 -32.019 23.165 1.00 96.31 125 GLU A C 1
ATOM 954 O O . GLU A 1 125 ? -27.763 -32.705 24.141 1.00 96.31 125 GLU A O 1
ATOM 959 N N . GLY A 1 126 ? -26.274 -32.121 22.568 1.00 94.94 126 GLY A N 1
ATOM 960 C CA . GLY A 1 126 ? -25.234 -33.051 23.015 1.00 94.94 126 GLY A CA 1
ATOM 961 C C . GLY A 1 126 ? -24.703 -32.735 24.417 1.00 94.94 126 GLY A C 1
ATOM 962 O O . GLY A 1 126 ? -24.548 -33.638 25.238 1.00 94.94 126 GLY A O 1
ATOM 963 N N . ALA A 1 127 ? -24.483 -31.456 24.733 1.00 96.50 127 ALA A N 1
ATOM 964 C CA . ALA A 1 127 ? -23.999 -31.033 26.047 1.00 96.50 127 ALA A CA 1
ATOM 965 C C . ALA A 1 127 ? -25.063 -31.127 27.154 1.00 96.50 127 ALA A C 1
ATOM 967 O O . ALA A 1 127 ? -24.723 -31.212 28.335 1.00 96.50 127 ALA A O 1
ATOM 968 N N . GLN A 1 128 ? -26.354 -31.134 26.808 1.00 97.25 128 GLN A N 1
ATOM 969 C CA . GLN A 1 128 ? -27.428 -31.349 27.785 1.00 97.25 128 GLN A CA 1
ATOM 970 C C . GLN A 1 128 ? -27.424 -32.774 28.360 1.00 97.25 128 GLN A C 1
ATOM 972 O O . GLN A 1 128 ? -27.844 -32.961 29.499 1.00 97.25 128 GLN A O 1
ATOM 977 N N . LEU A 1 129 ? -26.933 -33.762 27.603 1.00 96.44 129 LEU A N 1
ATOM 978 C CA . LEU A 1 129 ? -26.906 -35.174 28.006 1.00 96.44 129 LEU A CA 1
ATOM 979 C C . LEU A 1 129 ? -25.652 -35.575 28.797 1.00 96.44 129 LEU A C 1
ATOM 981 O O . LEU A 1 129 ? -25.630 -36.641 29.412 1.00 96.44 129 LEU A O 1
ATOM 985 N N . LEU A 1 130 ? -24.604 -34.754 28.760 1.00 95.62 130 LEU A N 1
ATOM 986 C CA . LEU A 1 130 ? -23.320 -35.035 29.397 1.00 95.62 130 LEU A CA 1
ATOM 987 C C . LEU A 1 130 ? -23.273 -34.461 30.824 1.00 95.62 130 LEU A C 1
ATOM 989 O O . LEU A 1 130 ? -23.870 -33.424 31.107 1.00 95.62 130 LEU A O 1
ATOM 993 N N . ASP A 1 131 ? -22.559 -35.128 31.731 1.00 96.69 131 ASP A N 1
ATOM 994 C CA . ASP A 1 131 ? -22.411 -34.681 33.122 1.00 96.69 131 ASP A CA 1
ATOM 995 C C . ASP A 1 131 ? -21.197 -33.738 33.259 1.00 96.69 131 ASP A C 1
ATOM 997 O O . ASP A 1 131 ? -20.067 -34.174 33.011 1.00 96.69 131 ASP A O 1
ATOM 1001 N N . PRO A 1 132 ? -21.376 -32.472 33.687 1.00 95.31 132 PRO A N 1
ATOM 1002 C CA . PRO A 1 132 ? -20.277 -31.527 33.874 1.00 95.31 132 PRO A CA 1
ATOM 1003 C C . PRO A 1 132 ? -19.271 -31.995 34.934 1.00 95.31 132 PRO A C 1
ATOM 1005 O O . PRO A 1 132 ? -18.129 -31.537 34.928 1.00 95.31 132 PRO A O 1
ATOM 1008 N N . ALA A 1 133 ? -19.646 -32.917 35.831 1.00 94.75 133 ALA A N 1
ATOM 1009 C CA . ALA A 1 133 ? -18.724 -33.488 36.811 1.00 94.75 133 ALA A CA 1
ATOM 1010 C C . ALA A 1 133 ? -17.620 -34.355 36.176 1.00 94.75 133 ALA A C 1
ATOM 1012 O O . ALA A 1 133 ? -16.581 -34.562 36.803 1.00 94.75 133 ALA A O 1
ATOM 1013 N N . GLN A 1 134 ? -17.810 -34.838 34.941 1.00 94.31 134 GLN A N 1
ATOM 1014 C CA . GLN A 1 134 ? -16.791 -35.599 34.206 1.00 94.31 134 GLN A CA 1
ATOM 1015 C C . GLN A 1 134 ? -15.750 -34.711 33.505 1.00 94.31 134 GLN A C 1
ATOM 1017 O O . GLN A 1 134 ? -14.802 -35.230 32.917 1.00 94.31 134 GLN A O 1
ATOM 1022 N N . GLY A 1 135 ? -15.882 -33.386 33.615 1.00 92.06 135 GLY A N 1
ATOM 1023 C CA . GLY A 1 135 ? -15.006 -32.418 32.965 1.00 92.06 135 GLY A CA 1
ATOM 1024 C C . GLY A 1 135 ? -15.481 -32.035 31.565 1.00 92.06 135 GLY A C 1
ATOM 1025 O O . GLY A 1 135 ? -16.454 -32.567 31.033 1.00 92.06 135 GLY A O 1
ATOM 1026 N N . VAL A 1 136 ? -14.801 -31.053 30.976 1.00 92.25 136 VAL A N 1
ATOM 1027 C CA . VAL A 1 136 ? -15.128 -30.547 29.641 1.00 92.25 136 VAL A CA 1
ATOM 1028 C C . VAL A 1 136 ? -14.693 -31.587 28.597 1.00 92.25 136 VAL A C 1
ATOM 1030 O O . VAL A 1 136 ? -13.519 -31.956 28.598 1.00 92.25 136 VAL A O 1
ATOM 1033 N N . PRO A 1 137 ? -15.583 -32.054 27.696 1.00 90.81 137 PRO A N 1
ATOM 1034 C CA . PRO A 1 137 ? -15.208 -32.977 26.632 1.00 90.81 137 PRO A CA 1
ATOM 1035 C C . PRO A 1 137 ? -14.029 -32.437 25.827 1.00 90.81 137 PRO A C 1
ATOM 1037 O O . PRO A 1 137 ? -13.952 -31.229 25.565 1.00 90.81 137 PRO A O 1
ATOM 1040 N N . GLU A 1 138 ? -13.126 -33.321 25.414 1.00 90.25 138 GLU A N 1
ATOM 1041 C CA . GLU A 1 138 ? -12.047 -32.952 24.504 1.00 90.25 138 GLU A CA 1
ATOM 1042 C C . GLU A 1 138 ? -12.654 -32.429 23.197 1.00 90.25 138 GLU A C 1
ATOM 1044 O O . GLU A 1 138 ? -13.643 -32.969 22.692 1.00 90.25 138 GLU A O 1
ATOM 1049 N N . ARG A 1 139 ? -12.111 -31.322 22.679 1.00 83.25 139 ARG A N 1
ATOM 1050 C CA . ARG A 1 139 ? -12.648 -30.684 21.478 1.00 83.25 139 ARG A CA 1
ATOM 1051 C C . ARG A 1 139 ? -12.453 -31.645 20.316 1.00 83.25 139 ARG A C 1
ATOM 1053 O O . ARG A 1 139 ? -11.330 -31.817 19.854 1.00 83.25 139 ARG A O 1
ATOM 1060 N N . VAL A 1 140 ? -13.540 -32.246 19.840 1.00 76.75 140 VAL A N 1
ATOM 1061 C CA . VAL A 1 140 ? -13.494 -33.044 18.616 1.00 76.75 140 VAL A CA 1
ATOM 1062 C C . VAL A 1 140 ? -13.097 -32.077 17.501 1.00 76.75 140 VAL A C 1
ATOM 1064 O O . VAL A 1 140 ? -13.826 -31.105 17.272 1.00 76.75 140 VAL A O 1
ATOM 1067 N N . PRO A 1 141 ? -11.929 -32.251 16.856 1.00 73.75 141 PRO A N 1
ATOM 1068 C CA . PRO A 1 141 ? -11.577 -31.426 15.717 1.00 73.75 141 PRO A CA 1
ATOM 1069 C C . PRO A 1 141 ? -12.673 -31.646 14.684 1.00 73.75 141 PRO A C 1
ATOM 1071 O O . PRO A 1 141 ? -12.866 -32.770 14.221 1.00 73.75 141 PRO A O 1
ATOM 1074 N N . VAL A 1 142 ? -13.434 -30.587 14.394 1.00 70.88 142 VAL A N 1
ATOM 1075 C CA . VAL A 1 142 ? -14.416 -30.603 13.313 1.00 70.88 142 VAL A CA 1
ATOM 1076 C C . VAL A 1 142 ? -13.624 -31.037 12.082 1.00 70.88 142 VAL A C 1
ATOM 1078 O O . VAL A 1 142 ? -12.655 -30.347 11.739 1.00 70.88 142 VAL A O 1
ATOM 1081 N N . PRO A 1 143 ? -13.926 -32.207 11.486 1.00 73.25 143 PRO A N 1
ATOM 1082 C CA . PRO A 1 143 ? -13.282 -32.607 10.249 1.00 73.25 143 PRO A CA 1
ATOM 1083 C C . PRO A 1 143 ? -13.438 -31.428 9.292 1.00 73.25 143 PRO A C 1
ATOM 1085 O O . PRO A 1 143 ? -14.545 -30.890 9.240 1.00 73.25 143 PRO A O 1
ATOM 1088 N N . PRO A 1 144 ? -12.369 -30.965 8.621 1.00 70.44 144 PRO A N 1
ATOM 1089 C CA . PRO A 1 144 ? -12.487 -29.857 7.686 1.00 70.44 144 PRO A CA 1
ATOM 1090 C C . PRO A 1 144 ? -13.623 -30.210 6.736 1.00 70.44 144 PRO A C 1
ATOM 1092 O O . PRO A 1 144 ? -13.530 -31.223 6.040 1.00 70.44 144 PRO A O 1
ATOM 1095 N N . GLU A 1 145 ? -14.723 -29.458 6.818 1.00 53.34 145 GLU A N 1
ATOM 1096 C CA . GLU A 1 145 ? -15.889 -29.684 5.979 1.00 53.34 145 GLU A CA 1
ATOM 1097 C C . GLU A 1 145 ? -15.372 -29.696 4.546 1.00 53.34 145 GLU A C 1
ATOM 1099 O O . GLU A 1 145 ? -14.793 -28.720 4.063 1.00 53.34 145 GLU A O 1
ATOM 1104 N N . SER A 1 146 ? -15.456 -30.863 3.913 1.00 52.44 146 SER A N 1
ATOM 1105 C CA . SER A 1 146 ? -15.116 -31.039 2.513 1.00 52.44 146 SER A CA 1
ATOM 1106 C C . SER A 1 146 ? -15.916 -30.004 1.737 1.00 52.44 146 SER A C 1
ATOM 1108 O O . SER A 1 146 ? -17.144 -30.027 1.774 1.00 52.44 146 SER A O 1
ATOM 1110 N N . ALA A 1 147 ? -15.212 -29.086 1.078 1.00 54.34 147 ALA A N 1
ATOM 1111 C CA . ALA A 1 147 ? -15.746 -27.902 0.409 1.00 54.34 147 ALA A CA 1
ATOM 1112 C C . ALA A 1 147 ? -16.676 -28.194 -0.796 1.00 54.34 147 ALA A C 1
ATOM 1114 O O . ALA A 1 147 ? -16.888 -27.312 -1.623 1.00 54.34 147 ALA A O 1
ATOM 1115 N N . ASP A 1 148 ? -17.227 -29.405 -0.903 1.00 56.53 148 ASP A N 1
ATOM 1116 C CA . ASP A 1 148 ? -17.950 -29.900 -2.075 1.00 56.53 148 ASP A CA 1
ATOM 1117 C C . ASP A 1 148 ? -19.475 -30.010 -1.897 1.00 56.53 148 ASP A C 1
ATOM 1119 O O . ASP A 1 148 ? -20.173 -30.150 -2.897 1.00 56.53 148 ASP A O 1
ATOM 1123 N N . ASP A 1 149 ? -20.035 -29.869 -0.691 1.00 42.78 149 ASP A N 1
ATOM 1124 C CA . ASP A 1 149 ? -21.494 -29.938 -0.495 1.00 42.78 149 ASP A CA 1
ATOM 1125 C C . ASP A 1 149 ? -22.115 -28.555 -0.245 1.00 42.78 149 ASP A C 1
ATOM 1127 O O . ASP A 1 149 ? -22.595 -28.218 0.837 1.00 42.78 149 ASP A O 1
ATOM 1131 N N . CYS A 1 150 ? -22.140 -27.737 -1.301 1.00 35.50 150 CYS A N 1
ATOM 1132 C CA . CYS A 1 150 ? -23.131 -26.669 -1.410 1.00 35.50 150 CYS A CA 1
ATOM 1133 C C . CYS A 1 150 ? -24.488 -27.295 -1.785 1.00 35.50 150 CYS A C 1
ATOM 1135 O O . CYS A 1 150 ? -24.591 -27.896 -2.858 1.00 35.50 150 CYS A O 1
ATOM 1137 N N . PRO A 1 151 ? -25.556 -27.139 -0.980 1.00 44.44 151 PRO A N 1
ATOM 1138 C CA . PRO A 1 151 ? -26.884 -27.554 -1.402 1.00 44.44 151 PRO A CA 1
ATOM 1139 C C . PRO A 1 151 ? -27.314 -26.708 -2.606 1.00 44.44 151 PRO A C 1
ATOM 1141 O O . PRO A 1 151 ? -27.412 -25.483 -2.529 1.00 44.44 151 PRO A O 1
ATOM 1144 N N . VAL A 1 152 ? -27.550 -27.386 -3.729 1.00 39.19 152 VAL A N 1
ATOM 1145 C CA . VAL A 1 152 ? -28.103 -26.823 -4.96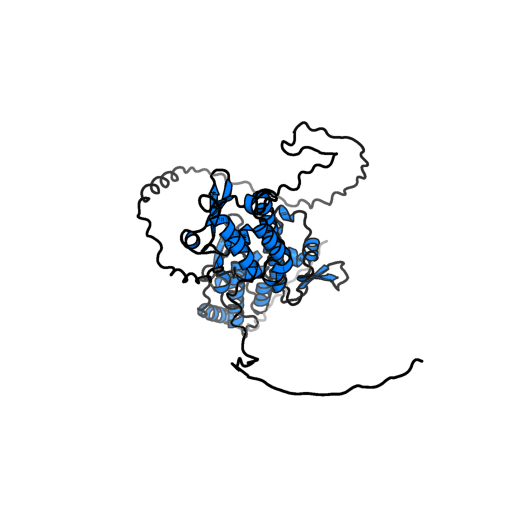3 1.00 39.19 152 VAL A CA 1
ATOM 1146 C C . VAL A 1 152 ? -29.432 -26.141 -4.634 1.00 39.19 152 VAL A C 1
ATOM 1148 O O . VAL A 1 152 ? -30.441 -26.800 -4.384 1.00 39.19 152 VAL A O 1
ATOM 1151 N N . ALA A 1 153 ? -29.424 -24.809 -4.620 1.00 40.41 153 ALA A N 1
ATOM 1152 C CA . ALA A 1 153 ? -30.637 -24.010 -4.635 1.00 40.41 153 ALA A CA 1
ATOM 1153 C C . ALA A 1 153 ? -31.329 -24.243 -5.982 1.00 40.41 153 ALA A C 1
ATOM 1155 O O . ALA A 1 153 ? -30.781 -23.933 -7.037 1.00 40.41 153 ALA A O 1
ATOM 1156 N N . THR A 1 154 ? -32.512 -24.846 -5.941 1.00 38.38 154 THR A N 1
ATOM 1157 C CA . THR A 1 154 ? -33.367 -25.058 -7.108 1.00 38.38 154 THR A CA 1
ATOM 1158 C C . THR A 1 154 ? -33.785 -23.722 -7.724 1.00 38.38 154 THR A C 1
ATOM 1160 O O . THR A 1 154 ? -34.254 -22.828 -7.018 1.00 38.38 154 THR A O 1
ATOM 1163 N N . ASP A 1 155 ? -33.596 -23.625 -9.039 1.00 40.38 155 ASP A N 1
ATOM 1164 C CA . ASP A 1 155 ? -33.909 -22.500 -9.919 1.00 40.38 155 ASP A CA 1
ATOM 1165 C C . ASP A 1 155 ? -35.384 -22.066 -9.874 1.00 40.38 155 ASP A C 1
ATOM 1167 O O . ASP A 1 155 ? -36.262 -22.870 -10.162 1.00 40.38 155 ASP A O 1
ATOM 1171 N N . ASP A 1 156 ? -35.634 -20.776 -9.617 1.00 40.53 156 ASP A N 1
ATOM 1172 C CA . ASP A 1 156 ? -36.854 -20.051 -10.020 1.00 40.53 156 ASP A CA 1
ATOM 1173 C C . ASP A 1 156 ? -36.612 -18.523 -9.952 1.00 40.53 156 ASP A C 1
ATOM 1175 O O . ASP A 1 156 ? -37.127 -17.814 -9.088 1.00 40.53 156 ASP A O 1
ATOM 1179 N N . ALA A 1 157 ? -35.768 -17.975 -10.839 1.00 42.88 157 ALA A N 1
ATOM 1180 C CA . ALA A 1 157 ? -35.561 -16.517 -10.926 1.00 42.88 157 ALA A CA 1
ATOM 1181 C C . ALA A 1 157 ? -35.092 -16.006 -12.307 1.00 42.88 157 ALA A C 1
ATOM 1183 O O . ALA A 1 157 ? -34.293 -15.075 -12.396 1.00 42.88 157 ALA A O 1
ATOM 1184 N N . SER A 1 158 ? -35.590 -16.572 -13.411 1.00 41.31 158 SER A N 1
ATOM 1185 C CA . SER A 1 158 ? -35.188 -16.193 -14.782 1.00 41.31 158 SER A CA 1
ATOM 1186 C C . SER A 1 158 ? -36.171 -15.268 -15.528 1.00 41.31 158 SER A C 1
ATOM 1188 O O . SER A 1 158 ? -36.007 -15.041 -16.725 1.00 41.31 158 SER A O 1
ATOM 1190 N N . ALA A 1 159 ? -37.158 -14.661 -14.854 1.00 40.47 159 ALA A N 1
ATOM 1191 C CA . ALA A 1 159 ? -38.227 -13.905 -15.531 1.00 40.47 159 ALA A CA 1
ATOM 1192 C C . ALA A 1 159 ? -38.151 -12.360 -15.463 1.00 40.47 159 ALA A C 1
ATOM 1194 O O . ALA A 1 159 ? -38.927 -11.701 -16.151 1.00 40.47 159 ALA A O 1
ATOM 1195 N N . LEU A 1 160 ? -37.248 -11.741 -14.687 1.00 41.12 160 LEU A N 1
ATOM 1196 C CA . LEU A 1 160 ? -37.316 -10.284 -14.427 1.00 41.12 160 LEU A CA 1
ATOM 1197 C C . LEU A 1 160 ? -36.252 -9.411 -15.118 1.00 41.12 160 LEU A C 1
ATOM 1199 O O . LEU A 1 160 ? -36.368 -8.187 -15.106 1.00 41.12 160 LEU A O 1
ATOM 1203 N N . THR A 1 161 ? -35.264 -9.991 -15.801 1.00 40.81 161 THR A N 1
ATOM 1204 C CA . THR A 1 161 ? -34.122 -9.220 -16.343 1.00 40.81 161 THR A CA 1
ATOM 1205 C C . THR A 1 161 ? -34.299 -8.775 -17.806 1.00 40.81 161 THR A C 1
ATOM 1207 O O . THR A 1 161 ? -33.459 -8.057 -18.339 1.00 40.81 161 THR A O 1
ATOM 1210 N N . ALA A 1 162 ? -35.406 -9.132 -18.470 1.00 41.31 162 ALA A N 1
ATOM 1211 C CA . ALA A 1 162 ? -35.613 -8.858 -19.900 1.00 41.31 162 ALA A CA 1
ATOM 1212 C C . ALA A 1 162 ? -36.394 -7.564 -20.230 1.00 41.31 162 ALA A C 1
ATOM 1214 O O . ALA A 1 162 ? -36.516 -7.219 -21.403 1.00 41.31 162 ALA A O 1
ATOM 1215 N N . GLN A 1 163 ? -36.917 -6.820 -19.244 1.00 38.94 163 GLN A N 1
ATOM 1216 C CA . GLN A 1 163 ? -37.782 -5.650 -19.509 1.00 38.94 163 GLN A CA 1
ATOM 1217 C C . GLN A 1 163 ? -37.116 -4.268 -19.362 1.00 38.94 163 GLN A C 1
ATOM 1219 O O . GLN A 1 163 ? -37.739 -3.262 -19.691 1.00 38.94 163 GLN A O 1
ATOM 1224 N N . LEU A 1 164 ? -35.848 -4.177 -18.945 1.00 41.22 164 LEU A N 1
ATOM 1225 C CA . LEU A 1 164 ? -35.188 -2.885 -18.669 1.00 41.22 164 LEU A CA 1
ATOM 1226 C C . LEU A 1 164 ? -34.233 -2.384 -19.768 1.00 41.22 164 LEU A C 1
ATOM 1228 O O . LEU A 1 164 ? -33.708 -1.278 -19.668 1.00 41.22 164 LEU A O 1
ATOM 1232 N N . SER A 1 165 ? -34.043 -3.139 -20.852 1.00 42.91 165 SER A N 1
ATOM 1233 C CA . SER A 1 165 ? -33.063 -2.812 -21.905 1.00 42.91 165 SER A CA 1
ATOM 1234 C C . SER A 1 165 ? -33.642 -2.061 -23.115 1.00 42.91 165 SER A C 1
ATOM 1236 O O . SER A 1 165 ? -32.890 -1.677 -24.005 1.00 42.91 165 SER A O 1
ATOM 1238 N N . ALA A 1 166 ? -34.957 -1.823 -23.167 1.00 37.56 166 ALA A N 1
ATOM 1239 C CA . ALA A 1 166 ? -35.634 -1.306 -24.364 1.00 37.56 166 ALA A CA 1
ATOM 1240 C C . ALA A 1 166 ? -35.931 0.212 -24.362 1.00 37.56 166 ALA A C 1
ATOM 1242 O O . ALA A 1 166 ? -36.541 0.699 -25.310 1.00 37.56 166 ALA A O 1
ATOM 1243 N N . LEU A 1 167 ? -35.505 0.981 -23.347 1.00 35.34 167 LEU A N 1
ATOM 1244 C CA . LEU A 1 167 ? -35.890 2.401 -23.213 1.00 35.34 167 LEU A CA 1
ATOM 1245 C C . LEU A 1 167 ? -34.784 3.443 -23.487 1.00 35.34 167 LEU A C 1
ATOM 1247 O O . LEU A 1 167 ? -35.036 4.635 -23.342 1.00 35.34 167 LEU A O 1
ATOM 1251 N N . VAL A 1 168 ? -33.576 3.045 -23.908 1.00 39.03 168 VAL A N 1
ATOM 1252 C CA . VAL A 1 168 ? -32.429 3.972 -24.102 1.00 39.03 168 VAL A CA 1
ATOM 1253 C C . VAL A 1 168 ? -31.998 4.050 -25.572 1.00 39.03 168 VAL A C 1
ATOM 1255 O O . VAL A 1 168 ? -30.824 3.982 -25.920 1.00 39.03 168 VAL A O 1
ATOM 1258 N N . SER A 1 169 ? -32.954 4.168 -26.492 1.00 38.66 169 SER A N 1
ATOM 1259 C CA . SER A 1 169 ? -32.654 4.390 -27.915 1.00 38.66 169 SER A CA 1
ATOM 1260 C C . SER A 1 169 ? -33.742 5.208 -28.604 1.00 38.66 169 SER A C 1
ATOM 1262 O O . SER A 1 169 ? -34.426 4.721 -29.493 1.00 38.66 169 SER A O 1
ATOM 1264 N N . ALA A 1 170 ? -33.898 6.468 -28.199 1.00 33.72 170 ALA A N 1
ATOM 1265 C CA . ALA A 1 170 ? -34.543 7.488 -29.022 1.00 33.72 170 ALA A CA 1
ATOM 1266 C C . ALA A 1 170 ? -34.211 8.885 -28.485 1.00 33.72 170 ALA A C 1
ATOM 1268 O O . ALA A 1 170 ? -34.783 9.298 -27.485 1.00 33.72 170 ALA A O 1
ATOM 1269 N N . GLN A 1 171 ? -33.289 9.592 -29.146 1.00 33.38 171 GLN A N 1
ATOM 1270 C CA . GLN A 1 171 ? -33.410 11.006 -29.543 1.00 33.38 171 GLN A CA 1
ATOM 1271 C C . GLN A 1 171 ? -32.041 11.546 -29.966 1.00 33.38 171 GLN A C 1
ATOM 1273 O O . GLN A 1 171 ? -31.134 11.735 -29.160 1.00 33.38 171 GLN A O 1
ATOM 1278 N N . GLY A 1 172 ? -31.913 11.792 -31.268 1.00 31.89 172 GLY A N 1
ATOM 1279 C CA . GLY A 1 172 ? -30.877 12.631 -31.844 1.00 31.89 172 GLY A CA 1
ATOM 1280 C C . GLY A 1 172 ? -31.491 13.923 -32.374 1.00 31.89 172 GLY A C 1
ATOM 1281 O O . GLY A 1 172 ? -32.560 13.881 -32.968 1.00 31.89 172 GLY A O 1
ATOM 1282 N N . THR A 1 173 ? -30.776 15.027 -32.179 1.00 34.06 173 THR A N 1
ATOM 1283 C CA . THR A 1 173 ? -30.783 16.304 -32.925 1.00 34.06 173 THR A CA 1
ATOM 1284 C C . THR A 1 173 ? -29.528 17.031 -32.414 1.00 34.06 173 THR A C 1
ATOM 1286 O O . THR A 1 173 ? -29.393 17.193 -31.208 1.00 34.06 173 THR A O 1
ATOM 1289 N N . GLY A 1 174 ? -28.482 17.352 -33.177 1.00 30.11 174 GLY A N 1
ATOM 1290 C CA . GLY A 1 174 ? -28.461 18.040 -34.463 1.00 30.11 174 GLY A CA 1
ATOM 1291 C C . GLY A 1 174 ? -28.343 19.548 -34.205 1.00 30.11 174 GLY A C 1
ATOM 1292 O O . GLY A 1 174 ? -29.298 20.133 -33.713 1.00 30.11 174 GLY A O 1
ATOM 1293 N N . GLY A 1 175 ? -27.206 20.181 -34.525 1.00 28.56 175 GLY A N 1
ATOM 1294 C CA . GLY A 1 175 ? -27.127 21.650 -34.543 1.00 28.56 175 GLY A CA 1
ATOM 1295 C C . GLY A 1 175 ? -25.741 22.251 -34.332 1.00 28.56 175 GLY A C 1
ATOM 1296 O O . GLY A 1 175 ? -25.192 22.203 -33.241 1.00 28.56 175 GLY A O 1
ATOM 1297 N N . ALA A 1 176 ? -25.208 22.838 -35.398 1.00 29.36 176 ALA A N 1
ATOM 1298 C CA . ALA A 1 176 ? -23.926 23.517 -35.499 1.00 29.36 176 ALA A CA 1
ATOM 1299 C C . ALA A 1 176 ? -23.854 24.837 -34.714 1.00 29.36 176 ALA A C 1
ATOM 1301 O O . ALA A 1 176 ? -24.830 25.576 -34.680 1.00 29.36 176 ALA A O 1
ATOM 1302 N N . LEU A 1 177 ? -22.656 25.192 -34.237 1.00 28.97 177 LEU A N 1
ATOM 1303 C CA . LEU A 1 177 ? -22.151 26.568 -34.261 1.00 28.97 177 LEU A CA 1
ATOM 1304 C C . LEU A 1 177 ? -20.619 26.541 -34.242 1.00 28.97 177 LEU A C 1
ATOM 1306 O O . LEU A 1 177 ? -19.986 26.069 -33.301 1.00 28.97 177 LEU A O 1
ATOM 1310 N N . ALA A 1 178 ? -20.044 27.029 -35.335 1.00 32.78 178 ALA A N 1
ATOM 1311 C CA . ALA A 1 178 ? -18.628 27.283 -35.492 1.00 32.78 178 ALA A CA 1
ATOM 1312 C C . ALA A 1 178 ? -18.325 28.757 -35.196 1.00 32.78 178 ALA A C 1
ATOM 1314 O O . ALA A 1 178 ? -19.133 29.634 -35.491 1.00 32.78 178 ALA A O 1
ATOM 1315 N N . SER A 1 179 ? -17.081 28.985 -34.771 1.00 31.34 179 SER A N 1
ATOM 1316 C CA . SER A 1 179 ? -16.314 30.228 -34.908 1.00 31.34 179 SER A CA 1
ATOM 1317 C C . SER A 1 179 ? -16.553 31.337 -33.877 1.00 31.34 179 SER A C 1
ATOM 1319 O O . SER A 1 179 ? -17.508 32.098 -33.964 1.00 31.34 179 SER A O 1
ATOM 1321 N N . LEU A 1 180 ? -15.575 31.508 -32.980 1.00 31.14 180 LEU A N 1
ATOM 1322 C CA . LEU A 1 180 ? -14.922 32.801 -32.758 1.00 31.14 180 LEU A CA 1
ATOM 1323 C C . LEU A 1 180 ? -13.492 32.575 -32.240 1.00 31.14 180 LEU A C 1
ATOM 1325 O O . LEU A 1 180 ? -13.247 31.844 -31.282 1.00 31.14 180 LEU A O 1
ATOM 1329 N N . ALA A 1 181 ? -12.559 33.175 -32.972 1.00 32.53 181 ALA A N 1
ATOM 1330 C CA . ALA A 1 181 ? -11.117 33.139 -32.799 1.00 32.53 181 ALA A CA 1
ATOM 1331 C C . ALA A 1 181 ? -10.674 33.920 -31.542 1.00 32.53 181 ALA A C 1
ATOM 1333 O O . ALA A 1 181 ? -11.297 34.905 -31.164 1.00 32.53 181 ALA A O 1
ATOM 1334 N N . ALA A 1 182 ? -9.687 33.395 -30.814 1.00 32.47 182 ALA A N 1
ATOM 1335 C CA . ALA A 1 182 ? -8.310 33.902 -30.725 1.00 32.47 182 ALA A CA 1
ATOM 1336 C C . ALA A 1 182 ? -8.126 35.279 -30.054 1.00 32.47 182 ALA A C 1
ATOM 1338 O O . ALA A 1 182 ? -8.515 36.306 -30.598 1.00 32.47 182 ALA A O 1
ATOM 1339 N N . GLY A 1 183 ? -7.379 35.295 -28.940 1.00 26.45 183 GLY A N 1
ATOM 1340 C CA . GLY A 1 183 ? -6.668 36.495 -28.488 1.00 26.45 183 GLY A CA 1
ATOM 1341 C C . GLY A 1 183 ? -6.364 36.569 -26.989 1.00 26.45 183 GLY A C 1
ATOM 1342 O O . GLY A 1 183 ? -7.267 36.828 -26.208 1.00 26.45 183 GLY A O 1
ATOM 1343 N N . LEU A 1 184 ? -5.066 36.472 -26.657 1.00 29.31 184 LEU A N 1
ATOM 1344 C CA . LEU A 1 184 ? -4.368 37.113 -25.518 1.00 29.31 184 LEU A CA 1
ATOM 1345 C C . LEU A 1 184 ? -4.622 36.509 -24.113 1.00 29.31 184 LEU A C 1
ATOM 1347 O O . LEU A 1 184 ? -5.707 36.594 -23.563 1.00 29.31 184 LEU A O 1
ATOM 1351 N N . SER A 1 185 ? -3.709 35.717 -23.533 1.00 35.03 185 SER A N 1
ATOM 1352 C CA . SER A 1 185 ? -2.393 36.044 -22.938 1.00 35.03 185 SER A CA 1
ATOM 1353 C C . SER A 1 185 ? -2.459 36.716 -21.554 1.00 35.03 185 SER A C 1
ATOM 1355 O O . SER A 1 185 ? -2.935 37.836 -21.445 1.00 35.03 185 SER A O 1
ATOM 1357 N N . VAL A 1 186 ? -1.823 36.058 -20.570 1.00 43.25 186 VAL A N 1
ATOM 1358 C CA . VAL A 1 186 ? -1.257 36.618 -19.321 1.00 43.25 186 VAL A CA 1
ATOM 1359 C C . VAL A 1 186 ? -2.259 37.164 -18.291 1.00 43.25 186 VAL A C 1
ATOM 1361 O O . VAL A 1 186 ? -2.739 38.274 -18.429 1.00 43.25 186 VAL A O 1
ATOM 1364 N N . LEU A 1 187 ? -2.461 36.439 -17.182 1.00 33.22 187 LEU A N 1
ATOM 1365 C CA . LEU A 1 187 ? -2.812 37.016 -15.869 1.00 33.22 187 LEU A CA 1
ATOM 1366 C C . LEU A 1 187 ? -2.437 35.990 -14.778 1.00 33.22 187 LEU A C 1
ATOM 1368 O O . LEU A 1 187 ? -2.924 34.866 -14.765 1.00 33.22 187 LEU A O 1
ATOM 1372 N N . GLU A 1 188 ? -1.299 36.196 -14.120 1.00 32.69 188 GLU A N 1
ATOM 1373 C CA . GLU A 1 188 ? -1.166 36.772 -12.770 1.00 32.69 188 GLU A CA 1
ATOM 1374 C C . GLU A 1 188 ? -1.365 35.765 -11.624 1.00 32.69 188 GLU A C 1
ATOM 1376 O O . GLU A 1 188 ? -2.438 35.228 -11.365 1.00 32.69 188 GLU A O 1
ATOM 1381 N N . ARG A 1 189 ? -0.260 35.536 -10.901 1.00 39.31 189 ARG A N 1
ATOM 1382 C CA . ARG A 1 189 ? -0.216 34.863 -9.599 1.00 39.31 189 ARG A CA 1
ATOM 1383 C C . ARG A 1 189 ? -0.986 35.697 -8.569 1.00 39.31 189 ARG A C 1
ATOM 1385 O O . ARG A 1 189 ? -0.605 36.849 -8.369 1.00 39.31 189 ARG A O 1
ATOM 1392 N N . PRO A 1 190 ? -1.916 35.124 -7.788 1.00 35.31 190 PRO A N 1
ATOM 1393 C CA . PRO A 1 190 ? -2.370 35.790 -6.580 1.00 35.31 190 PRO A CA 1
ATOM 1394 C C . PRO A 1 190 ? -1.272 35.726 -5.508 1.00 35.31 190 PRO A C 1
ATOM 1396 O O . PRO A 1 190 ? -0.896 34.671 -4.991 1.00 35.31 190 PRO A O 1
ATOM 1399 N N . THR A 1 191 ? -0.731 36.901 -5.207 1.00 34.12 191 THR A N 1
ATOM 1400 C CA . THR A 1 191 ? 0.166 37.195 -4.093 1.00 34.12 191 THR A CA 1
ATOM 1401 C C . THR A 1 191 ? -0.489 36.911 -2.740 1.00 34.12 191 THR A C 1
ATOM 1403 O O . THR A 1 191 ? -1.672 37.166 -2.527 1.00 34.12 191 THR A O 1
ATOM 1406 N N . LYS A 1 192 ? 0.332 36.417 -1.805 1.00 41.56 192 LYS A N 1
ATOM 1407 C CA . LYS A 1 192 ? 0.038 36.207 -0.380 1.00 41.56 192 LYS A CA 1
ATOM 1408 C C . LYS A 1 192 ? -0.686 37.406 0.247 1.00 41.56 192 LYS A C 1
ATOM 1410 O O . LYS A 1 192 ? -0.090 38.468 0.406 1.00 41.56 192 LYS A O 1
ATOM 1415 N N . ALA A 1 193 ? -1.912 37.188 0.716 1.00 37.97 193 ALA A N 1
ATOM 1416 C CA . ALA A 1 193 ? -2.564 38.076 1.670 1.00 37.97 193 ALA A CA 1
ATOM 1417 C C . ALA A 1 193 ? -2.002 37.822 3.080 1.00 37.97 193 ALA A C 1
ATOM 1419 O O . ALA A 1 193 ? -2.130 36.731 3.644 1.00 37.97 193 ALA A O 1
ATOM 1420 N N . ALA A 1 194 ? -1.346 38.840 3.633 1.00 40.31 194 ALA A N 1
ATOM 1421 C CA . ALA A 1 194 ? -0.887 38.886 5.012 1.00 40.31 194 ALA A CA 1
ATOM 1422 C C . ALA A 1 194 ? -2.090 38.920 5.970 1.00 40.31 194 ALA A C 1
ATOM 1424 O O . ALA A 1 194 ? -2.947 39.793 5.866 1.00 40.31 194 ALA A O 1
ATOM 1425 N N . ARG A 1 195 ? -2.149 37.986 6.928 1.00 41.09 195 ARG A N 1
ATOM 1426 C CA . ARG A 1 195 ? -3.096 38.053 8.051 1.00 41.09 195 ARG A CA 1
ATOM 1427 C C . ARG A 1 195 ? -2.440 38.795 9.210 1.00 41.09 195 ARG A C 1
ATOM 1429 O O . ARG A 1 195 ? -1.716 38.204 10.005 1.00 41.09 195 ARG A O 1
ATOM 1436 N N . THR A 1 196 ? -2.724 40.085 9.313 1.00 46.28 196 THR A N 1
ATOM 1437 C CA . THR A 1 196 ? -2.718 40.812 10.583 1.00 46.28 196 THR A CA 1
ATOM 1438 C C . THR A 1 196 ? -4.131 40.747 11.162 1.00 46.28 196 THR A C 1
ATOM 1440 O O . THR A 1 196 ? -5.090 41.036 10.460 1.00 46.28 196 THR A O 1
ATOM 1443 N N . ALA A 1 197 ? -4.273 40.332 12.424 1.00 38.47 197 ALA A N 1
ATOM 1444 C CA . ALA A 1 197 ? -5.265 40.880 13.358 1.00 38.47 197 ALA A CA 1
ATOM 1445 C C . ALA A 1 197 ? -5.202 40.148 14.704 1.00 38.47 197 ALA A C 1
ATOM 1447 O O . ALA A 1 197 ? -5.665 39.023 14.879 1.00 38.47 197 ALA A O 1
ATOM 1448 N N . LYS A 1 198 ? -4.640 40.865 15.671 1.00 50.16 198 LYS A N 1
ATOM 1449 C CA . LYS A 1 198 ? -4.753 40.658 17.109 1.00 50.16 198 LYS A CA 1
ATOM 1450 C C . LYS A 1 198 ? -6.136 41.183 17.517 1.00 50.16 198 LYS A C 1
ATOM 1452 O O . LYS A 1 198 ? -6.319 42.390 17.602 1.00 50.16 198 LYS A O 1
ATOM 1457 N N . GLY A 1 199 ? -7.106 40.293 17.719 1.00 39.50 199 GLY A N 1
ATOM 1458 C CA . GLY A 1 199 ? -8.468 40.635 18.141 1.00 39.50 199 GLY A CA 1
ATOM 1459 C C . GLY A 1 199 ? -8.800 39.998 19.485 1.00 39.50 199 GLY A C 1
ATOM 1460 O O . GLY A 1 199 ? -9.110 38.815 19.557 1.00 39.50 199 GLY A O 1
ATOM 1461 N N . LYS A 1 200 ? -8.701 40.786 20.557 1.00 50.25 200 LYS A N 1
ATOM 1462 C CA . LYS A 1 200 ? -9.100 40.433 21.925 1.00 50.25 200 LYS A CA 1
ATOM 1463 C C . LYS A 1 200 ? -10.613 40.692 22.032 1.00 50.25 200 LYS A C 1
ATOM 1465 O O . LYS A 1 200 ? -11.014 41.831 22.238 1.00 50.25 200 LYS A O 1
ATOM 1470 N N . GLY A 1 201 ? -11.438 39.664 21.834 1.00 38.00 201 GLY A N 1
ATOM 1471 C CA . GLY A 1 201 ? -12.899 39.742 21.955 1.00 38.00 201 GLY A CA 1
ATOM 1472 C C . GLY A 1 201 ? -13.402 38.983 23.181 1.00 38.00 201 GLY A C 1
ATOM 1473 O O . GLY A 1 201 ? -13.311 37.762 23.229 1.00 38.00 201 GLY A O 1
ATOM 1474 N N . LYS A 1 202 ? -13.898 39.724 24.178 1.00 49.66 202 LYS A N 1
ATOM 1475 C CA . LYS A 1 202 ? -14.766 39.238 25.264 1.00 49.66 202 LYS A CA 1
ATOM 1476 C C . LYS A 1 202 ? -16.227 39.229 24.773 1.00 49.66 202 LYS A C 1
ATOM 1478 O O . LYS A 1 202 ? -16.576 40.093 23.976 1.00 49.66 202 LYS A O 1
ATOM 1483 N N . ALA A 1 203 ? -17.045 38.365 25.392 1.00 37.84 203 ALA A N 1
ATOM 1484 C CA . ALA A 1 203 ? -18.504 38.163 25.243 1.00 37.84 203 ALA A CA 1
ATOM 1485 C C . ALA A 1 203 ? -18.896 37.212 24.087 1.00 37.84 203 ALA A C 1
ATOM 1487 O O . ALA A 1 203 ? -18.269 37.238 23.041 1.00 37.84 203 ALA A O 1
ATOM 1488 N N . ALA A 1 204 ? -19.877 36.311 24.192 1.00 38.38 204 ALA A N 1
ATOM 1489 C CA . ALA A 1 204 ? -21.010 36.147 25.108 1.00 38.38 204 ALA A CA 1
ATOM 1490 C C . ALA A 1 204 ? -21.444 34.654 25.137 1.00 38.38 204 ALA A C 1
ATOM 1492 O O . ALA A 1 204 ? -21.080 33.914 24.220 1.00 38.38 204 ALA A O 1
ATOM 1493 N N . PRO A 1 205 ? -22.225 34.187 26.133 1.00 45.00 205 PRO A N 1
ATOM 1494 C CA . PRO A 1 205 ? -22.804 32.844 26.115 1.00 45.00 205 PRO A CA 1
ATOM 1495 C C . PRO A 1 205 ? -23.903 32.777 25.046 1.00 45.00 205 PRO A C 1
ATOM 1497 O O . PRO A 1 205 ? -24.968 33.376 25.181 1.00 45.00 205 PRO A O 1
ATOM 1500 N N . PHE A 1 206 ? -23.618 32.076 23.952 1.00 44.03 206 PHE A N 1
ATOM 1501 C CA . PHE A 1 206 ? -24.543 31.882 22.843 1.00 44.03 206 PHE A CA 1
ATOM 1502 C C . PHE A 1 206 ? -25.526 30.758 23.201 1.00 44.03 206 PHE A C 1
ATOM 1504 O O . PHE A 1 206 ? -25.243 29.577 23.014 1.00 44.03 206 PHE A O 1
ATOM 1511 N N . ALA A 1 207 ? -26.678 31.133 23.756 1.00 48.88 207 ALA A N 1
ATOM 1512 C CA . ALA A 1 207 ? -27.851 30.273 23.843 1.00 48.88 207 ALA A CA 1
ATOM 1513 C C . ALA A 1 207 ? -28.499 30.195 22.448 1.00 48.88 207 ALA A C 1
ATOM 1515 O O . ALA A 1 207 ? -29.277 31.064 22.061 1.00 48.88 207 ALA A O 1
ATOM 1516 N N . GLY A 1 208 ? -28.110 29.190 21.660 1.00 44.03 208 GLY A N 1
ATOM 1517 C CA . GLY A 1 208 ? -28.768 28.854 20.397 1.00 44.03 208 GLY A CA 1
ATOM 1518 C C . GLY A 1 208 ? -30.030 28.001 20.630 1.00 44.03 208 GLY A C 1
ATOM 1519 O O . GLY A 1 208 ? -30.011 27.150 21.517 1.00 44.03 208 GLY A O 1
ATOM 1520 N N . PRO A 1 209 ? -31.109 28.170 19.841 1.00 46.75 209 PRO A N 1
ATOM 1521 C CA . PRO A 1 209 ? -32.401 27.506 20.051 1.00 46.75 209 PRO A CA 1
ATOM 1522 C C . PRO A 1 209 ? -32.525 26.113 19.401 1.00 46.75 209 PRO A C 1
ATOM 1524 O O . PRO A 1 209 ? -33.625 25.577 19.293 1.00 46.75 209 PRO A O 1
ATOM 1527 N N . HIS A 1 210 ? -31.418 25.489 18.994 1.00 46.28 210 HIS A N 1
ATOM 1528 C CA . HIS A 1 210 ? -31.422 24.092 18.561 1.00 46.28 210 HIS A CA 1
ATOM 1529 C C . HIS A 1 210 ? -30.930 23.210 19.700 1.00 46.28 210 HIS A C 1
ATOM 1531 O O . HIS A 1 210 ? -29.732 23.008 19.884 1.00 46.28 210 HIS A O 1
ATOM 1537 N N . GLY A 1 211 ? -31.890 22.722 20.487 1.00 43.34 211 GLY A N 1
ATOM 1538 C CA . GLY A 1 211 ? -31.659 21.724 21.517 1.00 43.34 211 GLY A CA 1
ATOM 1539 C C . GLY A 1 211 ? -30.927 20.515 20.941 1.00 43.34 211 GLY A C 1
ATOM 1540 O O . GLY A 1 211 ? -31.426 19.841 20.040 1.00 43.34 211 GLY A O 1
ATOM 1541 N N . CYS A 1 212 ? -29.743 20.236 21.483 1.00 43.38 212 CYS A N 1
ATOM 1542 C CA . CYS A 1 212 ? -29.136 18.919 21.387 1.00 43.38 212 CYS A CA 1
ATOM 1543 C C . CYS A 1 212 ? -30.118 17.918 22.003 1.00 43.38 212 CYS A C 1
ATOM 1545 O O . CYS A 1 212 ? -30.287 17.879 23.219 1.00 43.38 212 CYS A O 1
ATOM 1547 N N . ALA A 1 213 ? -30.780 17.123 21.162 1.00 51.53 213 ALA A N 1
ATOM 1548 C CA . ALA A 1 213 ? -31.763 16.127 21.586 1.00 51.53 213 ALA A CA 1
ATOM 1549 C C . ALA A 1 213 ? -31.157 14.975 22.415 1.00 51.53 213 ALA A C 1
ATOM 1551 O O . ALA A 1 213 ? -31.897 14.170 22.966 1.00 51.53 213 ALA A O 1
ATOM 1552 N N . TYR A 1 214 ? -29.829 14.904 22.544 1.00 48.50 214 TYR A N 1
ATOM 1553 C CA . TYR A 1 214 ? -29.138 13.896 23.341 1.00 48.50 214 TYR A CA 1
ATOM 1554 C C . TYR A 1 214 ? -27.934 14.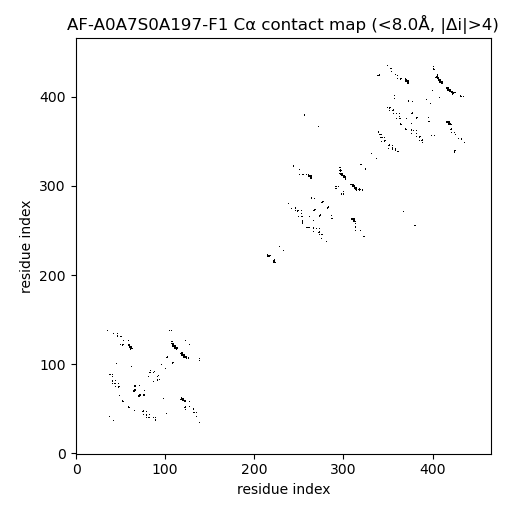519 24.058 1.00 48.50 214 TYR A C 1
ATOM 1556 O O . TYR A 1 214 ? -26.882 14.725 23.458 1.00 48.50 214 TYR A O 1
ATOM 1564 N N . GLY A 1 215 ? -28.102 14.846 25.344 1.00 44.28 215 GLY A N 1
ATOM 1565 C CA . GLY A 1 215 ? -27.006 15.257 26.230 1.00 44.28 215 GLY A CA 1
ATOM 1566 C C . GLY A 1 215 ? -27.440 16.228 27.327 1.00 44.28 215 GLY A C 1
ATOM 1567 O O . GLY A 1 215 ? -27.344 17.440 27.161 1.00 44.28 215 GLY A O 1
ATOM 1568 N N . GLY A 1 216 ? -27.908 15.705 28.463 1.00 44.28 216 GLY A N 1
ATOM 1569 C CA . GLY A 1 216 ? -28.112 16.507 29.670 1.00 44.28 216 GLY A CA 1
ATOM 1570 C C . GLY A 1 216 ? -26.773 16.882 30.310 1.00 44.28 216 GLY A C 1
ATOM 1571 O O . GLY A 1 216 ? -25.893 16.041 30.475 1.00 44.28 216 GLY A O 1
ATOM 1572 N N . THR A 1 217 ? -26.606 18.147 30.685 1.00 45.50 217 THR A N 1
ATOM 1573 C CA . THR A 1 217 ? -25.446 18.623 31.447 1.00 45.50 217 THR A CA 1
ATOM 1574 C C . THR A 1 217 ? -25.638 18.335 32.935 1.00 45.50 217 THR A C 1
ATOM 1576 O O . THR A 1 217 ? -26.457 18.990 33.578 1.00 45.50 217 THR A O 1
ATOM 1579 N N . TRP A 1 218 ? -24.863 17.412 33.509 1.00 44.56 218 TRP A N 1
ATOM 1580 C CA . TRP A 1 218 ? -24.724 17.280 34.964 1.00 44.56 218 TRP A CA 1
ATOM 1581 C C . TRP A 1 218 ? -23.462 18.048 35.394 1.00 44.56 218 TRP A C 1
ATOM 1583 O O . TRP A 1 218 ? -22.357 17.734 34.959 1.00 44.56 218 TRP A O 1
ATOM 1593 N N . ASN A 1 219 ? -23.614 19.091 36.218 1.00 53.38 219 ASN A N 1
ATOM 1594 C CA . ASN A 1 219 ? -22.528 19.951 36.732 1.00 53.38 219 ASN A CA 1
ATOM 1595 C C . ASN A 1 219 ? -21.667 20.692 35.685 1.00 53.38 219 ASN A C 1
ATOM 1597 O O . ASN A 1 219 ? -20.476 20.904 35.900 1.00 53.38 219 ASN A O 1
ATOM 1601 N N . GLY A 1 220 ? -22.235 21.103 34.548 1.00 60.28 220 GLY A N 1
ATOM 1602 C CA . GLY A 1 220 ? -21.491 21.868 33.532 1.00 60.28 220 GLY A CA 1
ATOM 1603 C C . GLY A 1 220 ? -20.438 21.059 32.761 1.00 60.28 220 GLY A C 1
ATOM 1604 O O . GLY A 1 220 ? -19.805 21.595 31.855 1.00 60.28 220 GLY A O 1
ATOM 1605 N N . TYR A 1 221 ? -20.301 19.764 33.057 1.00 52.47 221 TYR A N 1
ATOM 1606 C CA . TYR A 1 221 ? -19.581 18.806 32.231 1.00 52.47 221 TYR A CA 1
ATOM 1607 C C . TYR A 1 221 ? -20.599 18.079 31.354 1.00 52.47 221 TYR A C 1
ATOM 1609 O O . TYR A 1 221 ? -21.484 17.367 31.830 1.00 52.47 221 TYR A O 1
ATOM 1617 N N . CYS A 1 222 ? -20.504 18.305 30.046 1.00 47.19 222 CYS A N 1
ATOM 1618 C CA . CYS A 1 222 ? -21.285 17.573 29.061 1.00 47.19 222 CYS A CA 1
ATOM 1619 C C . CYS A 1 222 ? -20.678 16.168 28.955 1.00 47.19 222 CYS A C 1
ATOM 1621 O O . CYS A 1 222 ? -19.780 15.952 28.143 1.00 47.19 222 CYS A O 1
ATOM 1623 N N . PHE A 1 223 ? -21.127 15.217 29.778 1.00 50.00 223 PHE A N 1
ATOM 1624 C CA . PHE A 1 223 ? -20.858 13.796 29.545 1.00 50.00 223 PHE A CA 1
ATOM 1625 C C . PHE A 1 223 ? -21.658 13.364 28.310 1.00 50.00 223 PHE A C 1
ATOM 1627 O O . PHE A 1 223 ? -22.736 12.793 28.401 1.00 50.00 223 PHE A O 1
ATOM 1634 N N . THR A 1 224 ? -21.142 13.704 27.132 1.00 48.78 224 THR A N 1
ATOM 1635 C CA . THR A 1 224 ? -21.547 13.093 25.854 1.00 48.78 224 THR A CA 1
ATOM 1636 C C . THR A 1 224 ? -20.801 11.783 25.612 1.00 48.78 224 THR A C 1
ATOM 1638 O O . THR A 1 224 ? -20.907 11.194 24.542 1.00 48.78 224 THR A O 1
ATOM 1641 N N . ASP A 1 225 ? -20.056 11.320 26.612 1.00 55.22 225 ASP A N 1
ATOM 1642 C CA . ASP A 1 225 ? -19.098 10.242 26.487 1.00 55.22 225 ASP A CA 1
ATOM 1643 C C . ASP A 1 225 ? -19.451 9.101 27.446 1.00 55.22 225 ASP A C 1
ATOM 1645 O O . ASP A 1 225 ? -19.928 9.335 28.557 1.00 55.22 225 ASP A O 1
ATOM 1649 N N . ILE A 1 226 ? -19.134 7.876 27.025 1.00 58.38 226 ILE A N 1
ATOM 1650 C CA . ILE A 1 226 ? -19.338 6.585 27.715 1.00 58.38 226 ILE A CA 1
ATOM 1651 C C . ILE A 1 226 ? -20.695 5.884 27.480 1.00 58.38 226 ILE A C 1
ATOM 1653 O O . ILE A 1 226 ? -21.162 5.123 28.324 1.00 58.38 226 ILE A O 1
ATOM 1657 N N . VAL A 1 227 ? -21.305 6.001 26.299 1.00 65.19 227 VAL A N 1
ATOM 1658 C CA . VAL A 1 227 ? -22.038 4.831 25.779 1.00 65.19 227 VAL A CA 1
ATOM 1659 C C . VAL A 1 227 ? -21.287 4.346 24.561 1.00 65.19 227 VAL A C 1
ATOM 1661 O O . VAL A 1 227 ? -21.388 4.904 23.474 1.00 65.19 227 VAL A O 1
ATOM 1664 N N . TRP A 1 228 ? -20.468 3.319 24.777 1.00 80.44 228 TRP A N 1
ATOM 1665 C CA . TRP A 1 228 ? -19.912 2.543 23.684 1.00 80.44 228 TRP A CA 1
ATOM 1666 C C . TRP A 1 228 ? -21.088 1.958 22.899 1.00 80.44 228 TRP A C 1
ATOM 1668 O O . TRP A 1 228 ? -21.799 1.089 23.403 1.00 80.44 228 TRP A O 1
ATOM 1678 N N . THR A 1 229 ? -21.333 2.481 21.700 1.00 86.31 229 THR A N 1
ATOM 1679 C CA . THR A 1 229 ? -22.279 1.889 20.755 1.00 86.31 229 THR A CA 1
ATOM 1680 C C . THR A 1 229 ? -21.501 1.101 19.699 1.00 86.31 229 THR A C 1
ATOM 1682 O O . THR A 1 229 ? -20.393 1.507 19.323 1.00 86.31 229 THR A O 1
ATOM 1685 N N . PRO A 1 230 ? -22.058 -0.010 19.183 1.00 89.56 230 PRO A N 1
ATOM 1686 C CA . PRO A 1 230 ? -21.446 -0.757 18.084 1.00 89.56 230 PRO A CA 1
ATOM 1687 C C . PRO A 1 230 ? -21.122 0.126 16.867 1.00 89.56 230 PRO A C 1
ATOM 1689 O O . PRO A 1 230 ? -20.070 -0.029 16.254 1.00 89.56 230 PRO A O 1
ATOM 1692 N N . GLU A 1 231 ? -21.968 1.116 16.578 1.00 87.69 231 GLU A N 1
ATOM 1693 C CA . GLU A 1 231 ? -21.779 2.080 15.486 1.00 87.69 231 GLU A CA 1
ATOM 1694 C C . GLU A 1 231 ? -20.558 2.988 15.700 1.00 87.69 231 GLU A C 1
ATOM 1696 O O . GLU A 1 231 ? -19.765 3.203 14.781 1.00 87.69 231 GLU A O 1
ATOM 1701 N N . LEU A 1 232 ? -20.35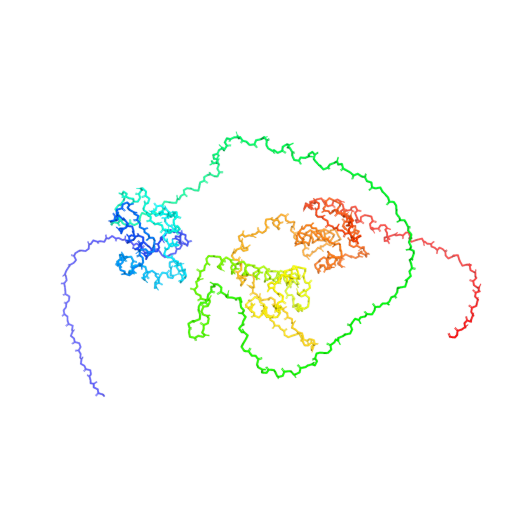5 3.493 16.925 1.00 87.00 232 LEU A N 1
ATOM 1702 C CA . LEU A 1 232 ? -19.169 4.287 17.257 1.00 87.00 232 LEU A CA 1
ATOM 1703 C C . LEU A 1 232 ? -17.895 3.443 17.165 1.00 87.00 232 LEU A C 1
ATOM 1705 O O . LEU A 1 232 ? -16.871 3.929 16.679 1.00 87.00 232 LEU A O 1
ATOM 1709 N N . GLN A 1 233 ? -17.954 2.177 17.589 1.00 90.62 233 GLN A N 1
ATOM 1710 C CA . GLN A 1 233 ? -16.830 1.256 17.446 1.00 90.62 233 GLN A CA 1
ATOM 1711 C C . GLN A 1 233 ? -16.513 0.983 15.976 1.00 90.62 233 GLN A C 1
ATOM 1713 O O . GLN A 1 233 ? -15.342 0.994 15.601 1.00 90.62 233 GLN A O 1
ATOM 1718 N N . GLN A 1 234 ? -17.533 0.770 15.144 1.00 92.81 234 GLN A N 1
ATOM 1719 C CA . GLN A 1 234 ? -17.358 0.569 13.711 1.00 92.81 234 GLN A CA 1
ATOM 1720 C C . GLN A 1 234 ? -16.712 1.795 13.062 1.00 92.81 234 GLN A C 1
ATOM 1722 O O . GLN A 1 234 ? -15.692 1.656 12.391 1.00 92.81 234 GLN A O 1
ATOM 1727 N N . LYS A 1 235 ? -17.214 3.001 13.344 1.00 92.50 235 LYS A N 1
ATOM 1728 C CA . LYS A 1 235 ? -16.624 4.244 12.833 1.00 92.50 235 LYS A CA 1
ATOM 1729 C C . LYS A 1 235 ? -15.166 4.412 13.270 1.00 92.50 235 LYS A C 1
ATOM 1731 O O . LYS A 1 235 ? -14.312 4.756 12.458 1.00 92.50 235 LYS A O 1
ATOM 1736 N N . LYS A 1 236 ? -14.856 4.119 14.537 1.00 93.44 236 LYS A N 1
ATOM 1737 C CA . LYS A 1 236 ? -13.480 4.156 15.052 1.00 93.44 236 LYS A CA 1
ATOM 1738 C C . LYS A 1 236 ? -12.581 3.125 14.363 1.00 93.44 236 LYS A C 1
ATOM 1740 O O . LYS A 1 236 ? -11.424 3.418 14.070 1.00 93.44 236 LYS A O 1
ATOM 1745 N N . ASN A 1 237 ? -13.103 1.931 14.087 1.00 93.25 237 ASN A N 1
ATOM 1746 C CA . ASN A 1 237 ? -12.382 0.902 13.342 1.00 93.25 237 ASN A CA 1
ATOM 1747 C C . ASN A 1 237 ? -12.130 1.340 11.890 1.00 93.25 237 ASN A C 1
ATOM 1749 O O . ASN A 1 237 ? -11.028 1.136 11.393 1.00 93.25 237 ASN A O 1
ATOM 1753 N N . GLU A 1 238 ? -13.097 1.978 11.227 1.00 94.38 238 GLU A N 1
ATOM 1754 C CA . GLU A 1 238 ? -12.943 2.519 9.869 1.00 94.38 238 GLU A CA 1
ATOM 1755 C C . GLU A 1 238 ? -11.904 3.647 9.804 1.00 94.38 238 GLU A C 1
ATOM 1757 O O . GLU A 1 238 ? -11.085 3.684 8.885 1.00 94.38 238 GLU A O 1
ATOM 1762 N N . GLU A 1 239 ? -11.902 4.556 10.782 1.00 94.44 239 GLU A N 1
ATOM 1763 C CA . GLU A 1 239 ? -10.884 5.606 10.909 1.00 94.44 239 GLU A CA 1
ATOM 1764 C C . GLU A 1 239 ? -9.492 4.993 11.104 1.00 94.44 239 GLU A C 1
ATOM 1766 O O . GLU A 1 239 ? -8.572 5.303 10.345 1.00 94.44 239 GLU A O 1
ATOM 1771 N N . LYS A 1 240 ? -9.366 4.021 12.015 1.00 93.81 240 LYS A N 1
ATOM 1772 C CA . LYS A 1 240 ? -8.118 3.278 12.221 1.00 93.81 240 LYS A CA 1
ATOM 1773 C C . LYS A 1 240 ? -7.678 2.533 10.957 1.00 93.81 240 LYS A C 1
ATOM 1775 O O . LYS A 1 240 ? -6.499 2.525 10.628 1.00 93.81 240 LYS A O 1
ATOM 1780 N N . GLN A 1 241 ? -8.599 1.934 10.202 1.00 93.94 241 GLN A N 1
ATOM 1781 C CA . GLN A 1 241 ? -8.277 1.288 8.925 1.00 93.94 241 GLN A CA 1
ATOM 1782 C C . GLN A 1 241 ? -7.745 2.275 7.886 1.00 93.94 241 GLN A C 1
ATOM 1784 O O . GLN A 1 241 ? -6.805 1.946 7.163 1.00 93.94 241 GLN A O 1
ATOM 1789 N N . LYS A 1 242 ? -8.314 3.481 7.799 1.00 95.31 242 LYS A N 1
ATOM 1790 C CA . LYS A 1 242 ? -7.800 4.532 6.907 1.00 95.31 242 LYS A CA 1
ATOM 1791 C C . LYS A 1 242 ? -6.395 4.958 7.314 1.00 95.31 242 LYS A C 1
ATOM 1793 O O . LYS A 1 242 ? -5.533 5.110 6.452 1.00 95.31 242 LYS A O 1
ATOM 1798 N N . GLU A 1 243 ? -6.158 5.111 8.612 1.00 95.56 243 GLU A N 1
ATOM 1799 C CA . GLU A 1 243 ? -4.843 5.438 9.160 1.00 95.56 243 GLU A CA 1
ATOM 1800 C C . GLU A 1 243 ? -3.808 4.358 8.819 1.00 95.56 243 GLU A C 1
ATOM 1802 O O . GLU A 1 243 ? -2.771 4.665 8.232 1.00 95.56 243 GLU A O 1
ATOM 1807 N N . MET A 1 244 ? -4.133 3.084 9.062 1.00 94.31 244 MET A N 1
ATOM 1808 C CA . MET A 1 244 ? -3.270 1.952 8.706 1.00 94.31 244 MET A CA 1
ATOM 1809 C C . MET A 1 244 ? -2.956 1.926 7.204 1.00 94.31 244 MET A C 1
ATOM 1811 O O . MET A 1 244 ? -1.796 1.777 6.823 1.00 94.31 244 MET A O 1
ATOM 1815 N N . LYS A 1 245 ? -3.953 2.167 6.337 1.00 94.38 245 LYS A N 1
ATOM 1816 C CA . LYS A 1 245 ? -3.746 2.269 4.880 1.00 94.38 245 LYS A CA 1
ATOM 1817 C C . LYS A 1 245 ? -2.758 3.378 4.514 1.00 94.38 245 LYS A C 1
ATOM 1819 O O . LYS A 1 245 ? -1.911 3.173 3.644 1.00 94.38 245 LYS A O 1
ATOM 1824 N N . LEU A 1 246 ? -2.841 4.537 5.171 1.00 96.75 246 LEU A N 1
ATOM 1825 C CA . LEU A 1 246 ? -1.918 5.648 4.943 1.00 96.75 246 LEU A CA 1
ATOM 1826 C C . LEU A 1 246 ? -0.498 5.305 5.404 1.00 96.75 246 LEU A C 1
ATOM 1828 O O . LEU A 1 246 ? 0.453 5.530 4.658 1.00 96.75 246 LEU A O 1
ATOM 1832 N N . VAL A 1 247 ? -0.346 4.710 6.585 1.00 97.00 247 VAL A N 1
ATOM 1833 C CA . VAL A 1 247 ? 0.957 4.275 7.112 1.00 97.00 247 VAL A CA 1
ATOM 1834 C C . VAL A 1 247 ? 1.591 3.217 6.205 1.00 97.00 247 VAL A C 1
ATOM 1836 O O . VAL A 1 247 ? 2.771 3.321 5.862 1.00 97.00 247 VAL A O 1
ATOM 1839 N N . ARG A 1 248 ? 0.803 2.253 5.716 1.00 95.38 248 ARG A N 1
ATOM 1840 C CA . ARG A 1 248 ? 1.257 1.245 4.749 1.00 95.38 248 ARG A CA 1
ATOM 1841 C C . ARG A 1 248 ? 1.688 1.877 3.427 1.00 95.38 248 ARG A C 1
ATOM 1843 O O . ARG A 1 248 ? 2.708 1.484 2.859 1.00 95.38 248 ARG A O 1
ATOM 1850 N N . ALA A 1 249 ? 0.946 2.873 2.940 1.00 95.38 249 ALA A N 1
ATOM 1851 C CA . ALA A 1 249 ? 1.323 3.629 1.749 1.00 95.38 249 ALA A CA 1
ATOM 1852 C C . ALA A 1 249 ? 2.655 4.371 1.943 1.00 95.38 249 ALA A C 1
ATOM 1854 O O . ALA A 1 249 ? 3.504 4.325 1.055 1.00 95.38 249 ALA A O 1
ATOM 1855 N N . LEU A 1 250 ? 2.878 4.982 3.113 1.00 96.94 250 LEU A N 1
ATOM 1856 C CA . LEU A 1 250 ? 4.145 5.638 3.455 1.00 96.94 250 LEU A CA 1
ATOM 1857 C C . LEU A 1 250 ? 5.309 4.647 3.497 1.00 96.94 250 LEU A C 1
ATOM 1859 O O . LEU A 1 250 ? 6.355 4.912 2.907 1.00 96.94 250 LEU A O 1
ATOM 1863 N N . TYR A 1 251 ? 5.114 3.489 4.131 1.00 96.50 251 TYR A N 1
ATOM 1864 C CA . TYR A 1 251 ? 6.108 2.418 4.155 1.00 96.50 251 TYR A CA 1
ATOM 1865 C C . TYR A 1 251 ? 6.489 1.975 2.733 1.00 96.50 251 TYR A C 1
ATOM 1867 O O . TYR A 1 251 ? 7.666 1.999 2.374 1.00 96.50 251 TYR A O 1
ATOM 1875 N N . ARG A 1 252 ? 5.496 1.667 1.885 1.00 93.31 252 ARG A N 1
ATOM 1876 C CA . ARG A 1 252 ? 5.716 1.267 0.482 1.00 93.31 252 ARG A CA 1
ATOM 1877 C C . ARG A 1 252 ? 6.429 2.353 -0.324 1.00 93.31 252 ARG A C 1
ATOM 1879 O O . ARG A 1 252 ? 7.318 2.048 -1.117 1.00 93.31 252 ARG A O 1
ATOM 1886 N N . ALA A 1 253 ? 6.054 3.616 -0.125 1.00 94.75 253 ALA A N 1
ATOM 1887 C CA . ALA A 1 253 ? 6.696 4.744 -0.786 1.00 94.75 253 ALA A CA 1
ATOM 1888 C C . ALA A 1 253 ? 8.182 4.844 -0.413 1.00 94.75 253 ALA A C 1
ATOM 1890 O O . ALA A 1 253 ? 9.017 5.078 -1.282 1.00 94.75 253 ALA A O 1
ATOM 1891 N N . MET A 1 254 ? 8.539 4.598 0.849 1.00 95.69 254 MET A N 1
ATOM 1892 C CA . MET A 1 254 ? 9.935 4.583 1.288 1.00 95.69 254 MET A CA 1
ATOM 1893 C C . MET A 1 254 ? 10.716 3.357 0.809 1.00 95.69 254 MET A C 1
ATOM 1895 O O . MET A 1 254 ? 11.867 3.496 0.393 1.00 95.69 254 MET A O 1
ATOM 1899 N N . ASP A 1 255 ? 10.101 2.176 0.817 1.00 93.81 255 ASP A N 1
ATOM 1900 C CA . ASP A 1 255 ? 10.718 0.940 0.326 1.00 93.81 255 ASP A CA 1
ATOM 1901 C C . ASP A 1 255 ? 11.107 1.040 -1.164 1.00 93.81 255 ASP A C 1
ATOM 1903 O O . ASP A 1 255 ? 12.171 0.588 -1.605 1.00 93.81 255 ASP A O 1
ATOM 1907 N N . MET A 1 256 ? 10.325 1.782 -1.956 1.00 89.19 256 MET A N 1
ATOM 1908 C CA . MET A 1 256 ? 10.697 2.092 -3.338 1.00 89.19 256 MET A CA 1
ATOM 1909 C C . MET A 1 256 ? 12.045 2.803 -3.480 1.00 89.19 256 MET A C 1
ATOM 1911 O O . MET A 1 256 ? 12.713 2.626 -4.501 1.00 89.19 256 MET A O 1
ATOM 1915 N N . HIS A 1 257 ? 12.454 3.587 -2.482 1.00 91.38 257 HIS A N 1
ATOM 1916 C CA . HIS A 1 257 ? 13.731 4.294 -2.475 1.00 91.38 257 HIS A CA 1
ATOM 1917 C C . HIS A 1 257 ? 14.905 3.420 -1.998 1.00 91.38 257 HIS A C 1
ATOM 1919 O O . HIS A 1 257 ? 16.016 3.932 -1.836 1.00 91.38 257 HIS A O 1
ATOM 1925 N N . ALA A 1 258 ? 14.693 2.105 -1.840 1.00 87.31 258 ALA A N 1
ATOM 1926 C CA . ALA A 1 258 ? 15.709 1.109 -1.498 1.00 87.31 258 ALA A CA 1
ATOM 1927 C C . ALA A 1 258 ? 16.475 1.464 -0.210 1.00 87.31 258 ALA A C 1
ATOM 1929 O O . ALA A 1 258 ? 17.706 1.455 -0.174 1.00 87.31 258 ALA A O 1
ATOM 1930 N N . GLY A 1 259 ? 15.738 1.873 0.828 1.00 86.25 259 GLY A N 1
ATOM 1931 C CA . GLY A 1 259 ? 16.292 2.211 2.143 1.00 86.25 259 GLY A CA 1
ATOM 1932 C C . GLY A 1 259 ? 17.066 3.534 2.212 1.00 86.25 259 GLY A C 1
ATOM 1933 O O . GLY A 1 259 ? 17.596 3.878 3.272 1.00 86.25 259 GLY A O 1
ATOM 1934 N N . LYS A 1 260 ? 17.138 4.303 1.117 1.00 94.25 260 LYS A N 1
ATOM 1935 C CA . LYS A 1 260 ? 17.678 5.669 1.151 1.00 94.25 260 LYS A CA 1
ATOM 1936 C C . LYS A 1 260 ? 16.748 6.572 1.954 1.00 94.25 260 LYS A C 1
ATOM 1938 O O . LYS A 1 260 ? 15.535 6.389 1.944 1.00 94.25 260 LYS A O 1
ATOM 1943 N N . SER A 1 261 ? 17.318 7.570 2.624 1.00 95.12 261 SER A N 1
ATOM 1944 C CA . SER A 1 261 ? 16.518 8.585 3.301 1.00 95.12 261 SER A CA 1
ATOM 1945 C C . SER A 1 261 ? 15.788 9.458 2.277 1.00 95.12 261 SER A C 1
ATOM 1947 O O . SER A 1 261 ? 16.348 9.852 1.252 1.00 95.12 261 SER A O 1
ATOM 1949 N N . VAL A 1 262 ? 14.517 9.740 2.552 1.00 95.81 262 VAL A N 1
ATOM 1950 C CA . VAL A 1 262 ? 13.609 10.455 1.646 1.00 95.81 262 VAL A CA 1
ATOM 1951 C C . VAL A 1 262 ? 13.155 11.742 2.318 1.00 95.81 262 VAL A C 1
ATOM 1953 O O . VAL A 1 262 ? 12.915 11.774 3.524 1.00 95.81 262 VAL A O 1
ATOM 1956 N N . THR A 1 263 ? 13.049 12.834 1.564 1.00 96.12 263 THR A N 1
ATOM 1957 C CA . THR A 1 263 ? 12.511 14.089 2.114 1.00 96.12 263 THR A CA 1
ATOM 1958 C C . THR A 1 263 ? 10.997 13.990 2.317 1.00 96.12 263 THR A C 1
ATOM 1960 O O . THR A 1 263 ? 10.305 13.338 1.537 1.00 96.12 263 THR A O 1
ATOM 1963 N N . LEU A 1 264 ? 10.445 14.692 3.315 1.00 95.50 264 LEU A N 1
ATOM 1964 C CA . LEU A 1 264 ? 8.988 14.719 3.537 1.00 95.50 264 LEU A CA 1
ATOM 1965 C C . LEU A 1 264 ? 8.191 15.151 2.297 1.00 95.50 264 LEU A C 1
ATOM 1967 O O . LEU A 1 264 ? 7.094 14.649 2.063 1.00 95.50 264 LEU A O 1
ATOM 1971 N N . SER A 1 265 ? 8.739 16.070 1.499 1.00 94.81 265 SER A N 1
ATOM 1972 C CA . SER A 1 265 ? 8.106 16.533 0.261 1.00 94.81 265 SER A CA 1
ATOM 1973 C C . SER A 1 265 ? 8.020 15.425 -0.787 1.00 94.81 265 SER A C 1
ATOM 1975 O O . SER A 1 265 ? 6.982 15.283 -1.423 1.00 94.81 265 SER A O 1
ATOM 1977 N N . GLN A 1 266 ? 9.082 14.626 -0.941 1.00 94.38 266 GLN A N 1
ATOM 1978 C CA . GLN A 1 266 ? 9.087 13.471 -1.844 1.00 94.38 266 GLN A CA 1
ATOM 1979 C C . GLN A 1 266 ? 8.101 12.403 -1.367 1.00 94.38 266 GLN A C 1
ATOM 1981 O O . GLN A 1 266 ? 7.293 11.923 -2.157 1.00 94.38 266 GLN A O 1
ATOM 1986 N N . LEU A 1 267 ? 8.098 12.099 -0.067 1.00 96.38 267 LEU A N 1
ATOM 1987 C CA . LEU A 1 267 ? 7.182 11.116 0.510 1.00 96.38 267 LEU A CA 1
ATOM 1988 C C . LEU A 1 267 ? 5.711 11.533 0.345 1.00 96.38 267 LEU A C 1
ATOM 1990 O O . LEU A 1 267 ? 4.869 10.723 -0.024 1.00 96.38 267 LEU A O 1
ATOM 1994 N N . GLY A 1 268 ? 5.403 12.816 0.552 1.00 95.62 268 GLY A N 1
ATOM 1995 C CA . GLY A 1 268 ? 4.062 13.363 0.339 1.00 95.62 268 GLY A CA 1
ATOM 1996 C C . GLY A 1 268 ? 3.654 13.511 -1.131 1.00 95.62 268 GLY A C 1
ATOM 1997 O O . GLY A 1 268 ? 2.473 13.731 -1.392 1.00 95.62 268 GLY A O 1
ATOM 1998 N N . SER A 1 269 ? 4.605 13.422 -2.067 1.00 94.25 269 SER A N 1
ATOM 1999 C CA . SER A 1 269 ? 4.339 13.435 -3.512 1.00 94.25 269 SER A CA 1
ATOM 2000 C C . SER A 1 269 ? 4.053 12.051 -4.093 1.00 94.25 269 SER A C 1
ATOM 2002 O O . SER A 1 269 ? 3.616 11.967 -5.238 1.00 94.25 269 SER A O 1
ATOM 2004 N N . ASP A 1 270 ? 4.263 10.976 -3.322 1.00 94.88 270 ASP A N 1
ATOM 2005 C CA . ASP A 1 270 ? 3.858 9.637 -3.745 1.00 94.88 270 ASP A CA 1
ATOM 2006 C C . ASP A 1 270 ? 2.348 9.604 -4.010 1.00 94.88 270 ASP A C 1
ATOM 2008 O O . ASP A 1 270 ? 1.551 10.131 -3.231 1.00 94.88 270 ASP A O 1
ATOM 2012 N N . PHE A 1 271 ? 1.952 8.986 -5.122 1.00 92.56 271 PHE A N 1
ATOM 2013 C CA . PHE A 1 271 ? 0.572 9.009 -5.594 1.00 92.56 271 PHE A CA 1
ATOM 2014 C C . PHE A 1 271 ? -0.414 8.454 -4.565 1.00 92.56 271 PHE A C 1
ATOM 2016 O O . PHE A 1 271 ? -1.458 9.061 -4.340 1.00 92.56 271 PHE A O 1
ATOM 2023 N N . LYS A 1 272 ? -0.083 7.334 -3.911 1.00 93.12 272 LYS A N 1
ATOM 2024 C CA . LYS A 1 272 ? -0.987 6.675 -2.958 1.00 93.12 272 LYS A CA 1
ATOM 2025 C C . LYS A 1 272 ? -1.096 7.462 -1.659 1.00 93.12 272 LYS A C 1
ATOM 2027 O O . LYS A 1 272 ? -2.185 7.607 -1.111 1.00 93.12 272 LYS A O 1
ATOM 2032 N N . VAL A 1 273 ? 0.014 8.040 -1.211 1.00 96.44 273 VAL A N 1
ATOM 2033 C CA . VAL A 1 273 ? 0.029 8.948 -0.058 1.00 96.44 273 VAL A CA 1
ATOM 2034 C C . VAL A 1 273 ? -0.784 10.210 -0.357 1.00 96.44 273 VAL A C 1
ATOM 2036 O O . VAL A 1 273 ? -1.615 10.616 0.453 1.00 96.44 273 VAL A O 1
ATOM 2039 N N . ALA A 1 274 ? -0.582 10.823 -1.526 1.00 95.69 274 ALA A N 1
ATOM 2040 C CA . ALA A 1 274 ? -1.295 12.024 -1.949 1.00 95.69 274 ALA A CA 1
ATOM 2041 C C . ALA A 1 274 ? -2.796 11.772 -2.157 1.00 95.69 274 ALA A C 1
ATOM 2043 O O . ALA A 1 274 ? -3.605 12.640 -1.837 1.00 95.69 274 ALA A O 1
ATOM 2044 N N . GLU A 1 275 ? -3.168 10.598 -2.674 1.00 94.75 275 GLU A N 1
ATOM 2045 C CA . GLU A 1 275 ? -4.549 10.137 -2.827 1.00 94.75 275 GLU A CA 1
ATOM 2046 C C . GLU A 1 275 ? -5.234 9.990 -1.465 1.00 94.75 275 GLU A C 1
ATOM 2048 O O . GLU A 1 275 ? -6.223 10.675 -1.217 1.00 94.75 275 GLU A O 1
ATOM 2053 N N . LEU A 1 276 ? -4.663 9.196 -0.552 1.00 96.12 276 LEU A N 1
ATOM 2054 C CA . LEU A 1 276 ? -5.220 8.984 0.789 1.00 96.12 276 LEU A CA 1
ATOM 2055 C C . LEU A 1 276 ? -5.291 10.286 1.594 1.00 96.12 276 LEU A C 1
ATOM 2057 O O . LEU A 1 276 ? -6.243 10.528 2.325 1.00 96.12 276 LEU A O 1
ATOM 2061 N N . LYS A 1 277 ? -4.331 11.196 1.415 1.00 96.50 277 LYS A N 1
ATOM 2062 C CA . LYS A 1 277 ? -4.334 12.494 2.102 1.00 96.50 277 LYS A CA 1
ATOM 2063 C C . LYS A 1 277 ? -5.447 13.445 1.630 1.00 96.50 277 LYS A C 1
ATOM 2065 O O . LYS A 1 277 ? -5.722 14.432 2.314 1.00 96.50 277 LYS A O 1
ATOM 2070 N N . LYS A 1 278 ? -6.095 13.186 0.486 1.00 96.50 278 LYS A N 1
ATOM 2071 C CA . LYS A 1 278 ? -7.286 13.948 0.063 1.00 96.50 278 LYS A CA 1
ATOM 2072 C C . LYS A 1 278 ? -8.510 13.624 0.915 1.00 96.50 278 LYS A C 1
ATOM 2074 O O . LYS A 1 278 ? -9.447 14.426 0.917 1.00 96.50 278 LYS A O 1
ATOM 2079 N N . ASP A 1 279 ? -8.507 12.506 1.643 1.00 96.44 279 ASP A N 1
ATOM 2080 C CA . ASP A 1 279 ? -9.622 12.154 2.510 1.00 96.44 279 ASP A CA 1
ATOM 2081 C C . ASP A 1 279 ? -9.844 13.237 3.581 1.00 96.44 279 ASP A C 1
ATOM 2083 O O . ASP A 1 279 ? -8.887 13.689 4.225 1.00 96.44 279 ASP A O 1
ATOM 2087 N N . PRO A 1 280 ? -11.105 13.637 3.847 1.00 96.69 280 PRO A N 1
ATOM 2088 C CA . PRO A 1 280 ? -11.422 14.653 4.851 1.00 96.69 280 PRO A CA 1
ATOM 2089 C C . PRO A 1 280 ? -10.853 14.349 6.242 1.00 96.69 280 PRO A C 1
ATOM 2091 O O . PRO A 1 280 ? -10.552 15.276 6.993 1.00 96.69 280 PRO A O 1
ATOM 2094 N N . HIS A 1 281 ? -10.670 13.063 6.556 1.00 94.69 281 HIS A N 1
ATOM 2095 C CA . HIS A 1 281 ? -10.088 12.582 7.806 1.00 94.69 281 HIS A CA 1
ATOM 2096 C C . HIS A 1 281 ? -8.654 13.105 8.027 1.00 94.69 281 HIS A C 1
ATOM 2098 O O . HIS A 1 281 ? -8.320 13.541 9.126 1.00 94.69 281 HIS A O 1
ATOM 2104 N N . PHE A 1 282 ? -7.836 13.181 6.969 1.00 96.44 282 PHE A N 1
ATOM 2105 C CA . PHE A 1 282 ? -6.434 13.612 7.052 1.00 96.44 282 PHE A CA 1
ATOM 2106 C C . PHE A 1 282 ? -6.214 15.092 6.725 1.00 96.44 282 PHE A C 1
ATOM 2108 O O . PHE A 1 282 ? -5.081 15.572 6.770 1.00 96.44 282 PHE A O 1
ATOM 2115 N N . LYS A 1 283 ? -7.275 15.859 6.437 1.00 94.25 283 LYS A N 1
ATOM 2116 C CA . LYS A 1 283 ? -7.170 17.272 6.026 1.00 94.25 283 LYS A CA 1
ATOM 2117 C C . LYS A 1 283 ? -6.395 18.141 7.025 1.00 94.25 283 LYS A C 1
ATOM 2119 O O . LYS A 1 283 ? -5.704 19.075 6.622 1.00 94.25 283 LYS A O 1
ATOM 2124 N N . ASN A 1 284 ? -6.509 17.832 8.316 1.00 93.75 284 ASN A N 1
ATOM 2125 C CA . ASN A 1 284 ? -5.859 18.578 9.395 1.00 93.75 284 ASN A CA 1
ATOM 2126 C C . ASN A 1 284 ? -4.573 17.917 9.910 1.00 93.75 284 ASN A C 1
ATOM 2128 O O . ASN A 1 284 ? -3.893 18.494 10.756 1.00 93.75 284 ASN A O 1
ATOM 2132 N N . TRP A 1 285 ? -4.230 16.733 9.405 1.00 96.25 285 TRP A N 1
ATOM 2133 C CA . TRP A 1 285 ? -3.071 15.982 9.862 1.00 96.25 285 TRP A CA 1
ATOM 2134 C C . TRP A 1 285 ? -1.837 16.388 9.060 1.00 96.25 285 TRP A C 1
ATOM 2136 O O . TRP A 1 285 ? -1.826 16.387 7.822 1.00 96.25 285 TRP A O 1
ATOM 2146 N N . ARG A 1 286 ? -0.762 16.752 9.761 1.00 96.69 286 ARG A N 1
ATOM 2147 C CA . ARG A 1 286 ? 0.532 16.971 9.112 1.00 96.69 286 ARG A CA 1
ATOM 2148 C C . ARG A 1 286 ? 1.231 15.631 8.977 1.00 96.69 286 ARG A C 1
ATOM 2150 O O . ARG A 1 286 ? 1.226 14.824 9.897 1.00 96.69 286 ARG A O 1
ATOM 2157 N N . LEU A 1 287 ? 1.912 15.436 7.850 1.00 96.12 287 LEU A N 1
ATOM 2158 C CA . LEU A 1 287 ? 2.646 14.194 7.601 1.00 96.12 287 LEU A CA 1
ATOM 2159 C C . LEU A 1 287 ? 3.716 13.934 8.674 1.00 96.12 287 LEU A C 1
ATOM 2161 O O . LEU A 1 287 ? 3.944 12.799 9.064 1.00 96.12 287 LEU A O 1
ATOM 2165 N N . LEU A 1 288 ? 4.331 15.004 9.180 1.00 96.62 288 LEU A N 1
ATOM 2166 C CA . LEU A 1 288 ? 5.309 14.938 10.262 1.00 96.62 288 LEU A CA 1
ATOM 2167 C C . LEU A 1 288 ? 4.701 14.431 11.578 1.00 96.62 288 LEU A C 1
ATOM 2169 O O . LEU A 1 288 ? 5.396 13.742 12.313 1.00 96.62 288 LEU A O 1
ATOM 2173 N N . ASP A 1 289 ? 3.436 14.749 11.863 1.00 96.81 289 ASP A N 1
ATOM 2174 C CA . ASP A 1 289 ? 2.772 14.321 13.099 1.00 96.81 289 ASP A CA 1
ATOM 2175 C C . ASP A 1 289 ? 2.456 12.817 13.035 1.00 96.81 289 ASP A C 1
ATOM 2177 O O . ASP A 1 289 ? 2.759 12.100 13.980 1.00 96.81 289 ASP A O 1
ATOM 2181 N N . ILE A 1 290 ? 2.000 12.325 11.874 1.00 96.06 290 ILE A N 1
ATOM 2182 C CA . ILE A 1 290 ? 1.793 10.886 11.623 1.00 96.06 290 ILE A CA 1
ATOM 2183 C C . ILE A 1 290 ? 3.110 10.120 11.781 1.00 96.06 290 ILE A C 1
ATOM 2185 O O . ILE A 1 290 ? 3.172 9.109 12.464 1.00 96.06 290 ILE A O 1
ATOM 2189 N N . LEU A 1 291 ? 4.200 10.603 11.180 1.00 97.00 291 LEU A N 1
ATOM 2190 C CA . LEU A 1 291 ? 5.487 9.902 11.249 1.00 97.00 291 LEU A CA 1
ATOM 2191 C C . LEU A 1 291 ? 6.062 9.836 12.672 1.00 97.00 291 LEU A C 1
ATOM 2193 O O . LEU A 1 291 ? 6.776 8.890 12.980 1.00 97.00 291 LEU A O 1
ATOM 2197 N N . LYS A 1 292 ? 5.746 10.813 13.533 1.00 97.38 292 LYS A N 1
ATOM 2198 C CA . LYS A 1 292 ? 6.113 10.792 14.959 1.00 97.38 292 LYS A CA 1
ATOM 2199 C C . LYS A 1 292 ? 5.273 9.823 15.784 1.00 97.38 292 LYS A C 1
ATOM 2201 O O . LYS A 1 292 ? 5.726 9.336 16.808 1.00 97.38 292 LYS A O 1
ATOM 2206 N N . GLU A 1 293 ? 4.045 9.553 15.366 1.00 97.12 293 GLU A N 1
ATOM 2207 C CA . GLU A 1 293 ? 3.209 8.555 16.034 1.00 97.12 293 GLU A CA 1
ATOM 2208 C C . GLU A 1 293 ? 3.734 7.130 15.795 1.00 97.12 293 GLU A C 1
ATOM 2210 O O . GLU A 1 293 ? 3.631 6.272 16.668 1.00 97.12 293 GLU A O 1
ATOM 2215 N N . TYR A 1 294 ? 4.394 6.910 14.653 1.00 97.19 294 TYR A N 1
ATOM 2216 C CA . TYR A 1 294 ? 4.977 5.631 14.238 1.00 97.19 294 TYR A CA 1
ATOM 2217 C C . TYR A 1 294 ? 6.518 5.647 14.262 1.00 97.19 294 TYR A C 1
ATOM 2219 O O . TYR A 1 294 ? 7.175 5.201 13.317 1.00 97.19 294 TYR A O 1
ATOM 2227 N N . GLU A 1 295 ? 7.111 6.149 15.352 1.00 97.31 295 GLU A N 1
ATOM 2228 C CA . GLU A 1 295 ? 8.573 6.225 15.551 1.00 97.31 295 GLU A CA 1
ATOM 2229 C C . GLU A 1 295 ? 9.276 4.861 15.477 1.00 97.31 295 GLU A C 1
ATOM 2231 O O . GLU A 1 295 ? 10.444 4.783 15.112 1.00 97.31 295 GLU A O 1
ATOM 2236 N N . ASN A 1 296 ? 8.570 3.772 15.783 1.00 96.88 296 ASN A N 1
ATOM 2237 C CA . ASN A 1 296 ? 9.053 2.395 15.663 1.00 96.88 296 ASN A CA 1
ATOM 2238 C C . ASN A 1 296 ? 9.193 1.914 14.204 1.00 96.88 296 ASN A C 1
ATOM 2240 O O . ASN A 1 296 ? 9.914 0.956 13.940 1.00 96.88 296 ASN A O 1
ATOM 2244 N N . VAL A 1 297 ? 8.514 2.567 13.258 1.00 97.38 297 VAL A N 1
ATOM 2245 C CA . VAL A 1 297 ? 8.577 2.256 11.820 1.00 97.38 297 VAL A CA 1
ATOM 2246 C C . VAL A 1 297 ? 9.491 3.255 11.106 1.00 97.38 297 VAL A C 1
ATOM 2248 O O . VAL A 1 297 ? 10.301 2.877 10.252 1.00 97.38 297 VAL A O 1
ATOM 2251 N N . PHE A 1 298 ? 9.388 4.534 11.476 1.00 98.00 298 PHE A N 1
ATOM 2252 C CA . PHE A 1 298 ? 10.050 5.644 10.802 1.00 98.00 298 PHE A CA 1
ATOM 2253 C C . PHE A 1 298 ? 11.061 6.345 11.709 1.00 98.00 298 PHE A C 1
ATOM 2255 O O . PHE A 1 298 ? 10.740 6.837 12.785 1.00 98.00 298 PHE A O 1
ATOM 2262 N N . GLU A 1 299 ? 12.292 6.464 11.225 1.00 97.56 299 GLU A N 1
ATOM 2263 C CA . GLU A 1 299 ? 13.348 7.258 11.841 1.00 97.56 299 GLU A CA 1
ATOM 2264 C C . GLU A 1 299 ? 13.393 8.642 11.176 1.00 97.56 299 GLU A C 1
ATOM 2266 O O . GLU A 1 299 ? 13.661 8.773 9.977 1.00 97.56 299 GLU A O 1
ATOM 2271 N N . LEU A 1 300 ? 13.111 9.692 11.949 1.00 97.62 300 LEU A N 1
ATOM 2272 C CA . LEU A 1 300 ? 13.183 11.078 11.488 1.00 97.62 300 LEU A CA 1
ATOM 2273 C C . LEU A 1 300 ? 14.583 11.640 11.742 1.00 97.62 300 LEU A C 1
ATOM 2275 O O . LEU A 1 300 ? 15.015 11.759 12.887 1.00 97.62 300 LEU A O 1
ATOM 2279 N N . LEU A 1 301 ? 15.271 12.039 10.674 1.00 96.50 301 LEU A N 1
ATOM 2280 C CA . LEU A 1 301 ? 16.608 12.620 10.728 1.00 96.50 301 LEU A CA 1
ATOM 2281 C C . LEU A 1 301 ? 16.583 14.067 10.214 1.00 96.50 301 LEU A C 1
ATOM 2283 O O . LEU A 1 301 ? 15.906 14.370 9.227 1.00 96.50 301 LEU A O 1
ATOM 2287 N N . PRO A 1 302 ? 17.324 14.996 10.836 1.00 95.56 302 PRO A N 1
ATOM 2288 C CA . PRO A 1 302 ? 17.541 16.307 10.243 1.00 95.56 302 PRO A CA 1
ATOM 2289 C C . PRO A 1 302 ? 18.364 16.149 8.956 1.00 95.56 302 PRO A C 1
ATOM 2291 O O . PRO A 1 302 ? 19.377 15.449 8.927 1.00 95.56 302 PRO A O 1
ATOM 2294 N N . SER A 1 303 ? 17.933 16.799 7.874 1.00 93.25 303 SER A N 1
ATOM 2295 C CA . SER A 1 303 ? 18.641 16.749 6.595 1.00 93.25 303 SER A CA 1
ATOM 2296 C C . SER A 1 303 ? 20.050 17.344 6.743 1.00 93.25 303 SER A C 1
ATOM 2298 O O . SER A 1 303 ? 20.179 18.477 7.216 1.00 93.25 303 SER A O 1
ATOM 2300 N N . PRO A 1 304 ? 21.113 16.648 6.294 1.00 87.88 304 PRO A N 1
ATOM 2301 C CA . PRO A 1 304 ? 22.496 17.106 6.457 1.00 87.88 304 PRO A CA 1
ATOM 2302 C C . PRO A 1 304 ? 22.822 18.380 5.656 1.00 87.88 304 PRO A C 1
ATOM 2304 O O . PRO A 1 304 ? 23.855 19.002 5.874 1.00 87.88 304 PRO A O 1
ATOM 2307 N N . GLY A 1 305 ? 21.944 18.804 4.740 1.00 85.50 305 GLY A N 1
ATOM 2308 C CA . GLY A 1 305 ? 22.160 19.942 3.840 1.00 85.50 305 GLY A CA 1
ATOM 2309 C C . GLY A 1 305 ? 21.815 21.326 4.402 1.00 85.50 305 GLY A C 1
ATOM 2310 O O . GLY A 1 305 ? 21.522 22.223 3.614 1.00 85.50 305 GLY A O 1
ATOM 2311 N N . GLY A 1 306 ? 21.740 21.510 5.727 1.00 77.94 306 GLY A N 1
ATOM 2312 C CA . GLY A 1 306 ? 21.510 22.809 6.397 1.00 77.94 306 GLY A CA 1
ATOM 2313 C C . GLY A 1 306 ? 20.150 23.481 6.139 1.00 77.94 306 GLY A C 1
ATOM 2314 O O . GLY A 1 306 ? 19.771 24.425 6.826 1.00 77.94 306 GLY A O 1
ATOM 2315 N N . THR A 1 307 ? 19.369 22.979 5.185 1.00 78.31 307 THR A N 1
ATOM 2316 C CA . THR A 1 307 ? 18.126 23.598 4.719 1.00 78.31 307 THR A CA 1
ATOM 2317 C C . THR A 1 307 ? 16.935 23.076 5.517 1.00 78.31 307 THR A C 1
ATOM 2319 O O . THR A 1 307 ? 16.021 22.523 4.923 1.00 78.31 307 THR A O 1
ATOM 2322 N N . GLY A 1 308 ? 16.978 23.167 6.854 1.00 83.75 308 GLY A N 1
ATOM 2323 C CA . GLY A 1 308 ? 15.844 23.020 7.795 1.00 83.75 308 GLY A CA 1
ATOM 2324 C C . GLY A 1 308 ? 14.837 21.871 7.586 1.00 83.75 308 GLY A C 1
ATOM 2325 O O . GLY A 1 308 ? 13.739 21.921 8.135 1.00 83.75 308 GLY A O 1
ATOM 2326 N N . GLY A 1 309 ? 15.155 20.877 6.764 1.00 90.38 309 GLY A N 1
ATOM 2327 C CA . GLY A 1 309 ? 14.233 19.855 6.296 1.00 90.38 309 GLY A CA 1
ATOM 2328 C C . GLY A 1 309 ? 14.424 18.572 7.080 1.00 90.38 309 GLY A C 1
ATOM 2329 O O . GLY A 1 309 ? 15.548 18.221 7.425 1.00 90.38 309 GLY A O 1
ATOM 2330 N N . MET A 1 310 ? 13.331 17.860 7.331 1.00 95.88 310 MET A N 1
ATOM 2331 C CA . MET A 1 310 ? 13.383 16.512 7.891 1.00 95.88 310 MET A CA 1
ATOM 2332 C C . MET A 1 310 ? 13.460 15.499 6.747 1.00 95.88 310 MET A C 1
ATOM 2334 O O . MET A 1 310 ? 12.704 15.588 5.770 1.00 95.88 310 MET A O 1
ATOM 2338 N N . THR A 1 311 ? 14.373 14.545 6.867 1.00 96.62 311 THR A N 1
ATOM 2339 C CA . THR A 1 311 ? 14.384 13.320 6.073 1.00 96.62 311 THR A CA 1
ATOM 2340 C C . THR A 1 311 ? 13.860 12.169 6.920 1.00 96.62 311 THR A C 1
ATOM 2342 O O . THR A 1 311 ? 13.965 12.168 8.143 1.00 96.62 311 THR A O 1
ATOM 2345 N N . VAL A 1 312 ? 13.242 11.200 6.261 1.00 97.50 312 VAL A N 1
ATOM 2346 C CA . VAL A 1 312 ? 12.685 10.003 6.885 1.00 97.50 312 VAL A CA 1
ATOM 2347 C C . VAL A 1 312 ? 13.501 8.817 6.397 1.00 97.50 312 VAL A C 1
ATOM 2349 O O . VAL A 1 312 ? 13.819 8.736 5.205 1.00 97.50 312 VAL A O 1
ATOM 2352 N N . LYS A 1 313 ? 13.840 7.895 7.292 1.00 97.31 313 LYS A N 1
ATOM 2353 C CA . LYS A 1 313 ? 14.468 6.608 6.982 1.00 97.31 313 LYS A CA 1
ATOM 2354 C C . LYS A 1 313 ? 13.638 5.475 7.600 1.00 97.31 313 LYS A C 1
ATOM 2356 O O . LYS A 1 313 ? 13.023 5.667 8.641 1.00 97.31 313 LYS A O 1
ATOM 2361 N N . LEU A 1 314 ? 13.574 4.320 6.940 1.00 97.69 314 LEU A N 1
ATOM 2362 C CA . LEU A 1 314 ? 12.920 3.137 7.507 1.00 97.69 314 LEU A CA 1
ATOM 2363 C C . LEU A 1 314 ? 13.829 2.492 8.555 1.00 97.69 314 LEU A C 1
ATOM 2365 O O . LEU A 1 314 ? 15.026 2.313 8.307 1.00 97.69 314 LEU A O 1
ATOM 2369 N N . GLN A 1 315 ? 13.255 2.120 9.699 1.00 97.19 315 GLN A N 1
ATOM 2370 C CA . GLN A 1 315 ? 13.961 1.319 10.695 1.00 97.19 315 GLN A CA 1
ATOM 2371 C C . GLN A 1 315 ? 14.134 -0.139 10.225 1.00 97.19 315 GLN A C 1
ATOM 2373 O O . GLN A 1 315 ? 13.299 -0.660 9.476 1.00 97.19 315 GLN A O 1
ATOM 2378 N N . PRO A 1 316 ? 15.204 -0.841 10.643 1.00 96.06 316 PRO A N 1
ATOM 2379 C CA . PRO A 1 316 ? 15.331 -2.273 10.389 1.00 96.06 316 PRO A CA 1
ATOM 2380 C C . PRO A 1 316 ? 14.208 -3.034 11.109 1.00 96.06 316 PRO A C 1
ATOM 2382 O O . PRO A 1 316 ? 13.999 -2.850 12.303 1.00 96.06 316 PRO A O 1
ATOM 2385 N N . GLY A 1 317 ? 13.473 -3.880 10.383 1.00 94.69 317 GLY A N 1
ATOM 2386 C CA . GLY A 1 317 ? 12.291 -4.569 10.919 1.00 94.69 317 GLY A CA 1
ATOM 2387 C C . GLY A 1 317 ? 11.002 -3.738 10.900 1.00 94.69 317 GLY A C 1
ATOM 2388 O O . GLY A 1 317 ? 9.996 -4.183 11.445 1.00 94.69 317 GLY A O 1
ATOM 2389 N N . ALA A 1 318 ? 11.001 -2.573 10.237 1.00 96.31 318 ALA A N 1
ATOM 2390 C CA . ALA A 1 318 ? 9.826 -1.708 10.106 1.00 96.31 318 ALA A CA 1
ATOM 2391 C C . ALA A 1 318 ? 8.572 -2.440 9.590 1.00 96.31 318 ALA A C 1
ATOM 2393 O O . ALA A 1 318 ? 7.473 -2.100 10.005 1.00 96.31 318 ALA A O 1
ATOM 2394 N N . GLU A 1 319 ? 8.723 -3.462 8.742 1.00 94.12 319 GLU A N 1
ATOM 2395 C CA . GLU A 1 319 ? 7.599 -4.257 8.226 1.00 94.12 319 GLU A CA 1
ATOM 2396 C C . GLU A 1 319 ? 6.828 -4.997 9.330 1.00 94.12 319 GLU A C 1
ATOM 2398 O O . GLU A 1 319 ? 5.600 -4.989 9.332 1.00 94.12 319 GLU A O 1
ATOM 2403 N N . ALA A 1 320 ? 7.540 -5.575 10.301 1.00 94.06 320 ALA A N 1
ATOM 2404 C CA . ALA A 1 320 ? 6.942 -6.285 11.432 1.00 94.06 320 ALA A CA 1
ATOM 2405 C C . ALA A 1 320 ? 6.364 -5.331 12.490 1.00 94.06 320 ALA A C 1
ATOM 2407 O O . ALA A 1 320 ? 5.523 -5.725 13.293 1.00 94.06 320 ALA A O 1
ATOM 2408 N N . ALA A 1 321 ? 6.821 -4.076 12.500 1.00 95.81 321 ALA A N 1
ATOM 2409 C CA . ALA A 1 321 ? 6.358 -3.042 13.420 1.00 95.81 321 ALA A CA 1
ATOM 2410 C C . ALA A 1 321 ? 5.078 -2.329 12.940 1.00 95.81 321 ALA A C 1
ATOM 2412 O O . ALA A 1 321 ? 4.538 -1.493 13.671 1.00 95.81 321 ALA A O 1
ATOM 2413 N N . LEU A 1 322 ? 4.596 -2.631 11.728 1.00 94.38 322 LEU A N 1
ATOM 2414 C CA . LEU A 1 322 ? 3.366 -2.053 11.201 1.00 94.38 322 LEU A CA 1
ATOM 2415 C C . LEU A 1 322 ? 2.141 -2.568 11.979 1.00 94.38 322 LEU A C 1
ATOM 2417 O O . LEU A 1 322 ? 2.045 -3.762 12.264 1.00 94.38 322 LEU A O 1
ATOM 2421 N N . PRO A 1 323 ? 1.165 -1.696 12.292 1.00 89.69 323 PRO A N 1
ATOM 2422 C CA . PRO A 1 323 ? -0.024 -2.073 13.062 1.00 89.69 323 PRO A CA 1
ATOM 2423 C C . PRO A 1 323 ? -0.921 -3.093 12.344 1.00 89.69 323 PRO A C 1
ATOM 2425 O O . PRO A 1 323 ? -1.761 -3.718 12.988 1.00 89.69 323 PRO A O 1
ATOM 2428 N N . ASP A 1 324 ? -0.761 -3.240 11.027 1.00 90.75 324 ASP A N 1
ATOM 2429 C CA . ASP A 1 324 ? -1.504 -4.157 10.168 1.00 90.75 324 ASP A CA 1
ATOM 2430 C C . ASP A 1 324 ? -0.679 -5.369 9.715 1.00 90.75 324 ASP A C 1
ATOM 2432 O O . ASP A 1 324 ? -1.144 -6.103 8.851 1.00 90.75 324 ASP A O 1
ATOM 2436 N N . ALA A 1 325 ? 0.525 -5.591 10.262 1.00 89.69 325 ALA A N 1
ATOM 2437 C CA . ALA A 1 325 ? 1.445 -6.617 9.764 1.00 89.69 325 ALA A CA 1
ATOM 2438 C C . ALA A 1 325 ? 0.805 -8.016 9.682 1.00 89.69 325 ALA A C 1
ATOM 2440 O O . ALA A 1 325 ? 0.984 -8.702 8.680 1.00 89.69 325 ALA A O 1
ATOM 2441 N N . GLU A 1 326 ? 0.007 -8.402 10.684 1.00 86.69 326 GLU A N 1
ATOM 2442 C CA . GLU A 1 326 ? -0.719 -9.683 10.704 1.00 86.69 326 GLU A CA 1
ATOM 2443 C C . GLU A 1 326 ? -1.795 -9.747 9.607 1.00 86.69 326 GLU A C 1
ATOM 2445 O O . GLU A 1 326 ? -1.797 -10.661 8.788 1.00 86.69 326 GLU A O 1
ATOM 2450 N N . LEU A 1 327 ? -2.659 -8.729 9.518 1.00 85.69 327 LEU A N 1
ATOM 2451 C CA . LEU A 1 327 ? -3.741 -8.681 8.525 1.00 85.69 327 LEU A CA 1
ATOM 2452 C C . LEU A 1 327 ? -3.214 -8.583 7.091 1.00 85.69 327 LEU A C 1
ATOM 2454 O O . LEU A 1 32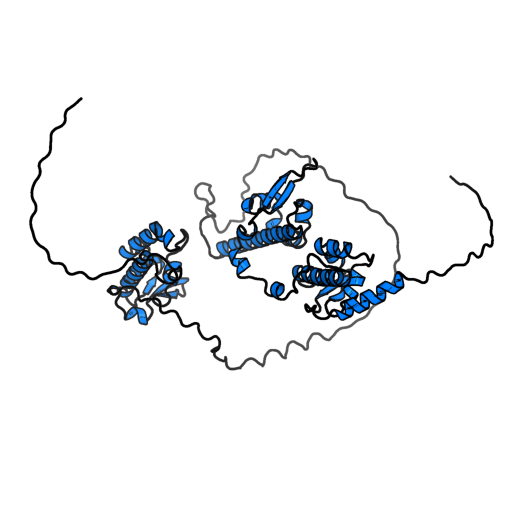7 ? -3.806 -9.138 6.172 1.00 85.69 327 LEU A O 1
ATOM 2458 N N . ALA A 1 328 ? -2.112 -7.865 6.884 1.00 81.06 328 ALA A N 1
ATOM 2459 C CA . ALA A 1 328 ? -1.484 -7.715 5.579 1.00 81.06 328 ALA A CA 1
ATOM 2460 C C . ALA A 1 328 ? -0.775 -8.999 5.129 1.00 81.06 328 ALA A C 1
ATOM 2462 O O . ALA A 1 328 ? -0.708 -9.257 3.929 1.00 81.06 328 ALA A O 1
ATOM 2463 N N . ALA A 1 329 ? -0.254 -9.794 6.070 1.00 81.25 329 ALA A N 1
ATOM 2464 C CA . ALA A 1 329 ? 0.307 -11.107 5.771 1.00 81.25 329 ALA A CA 1
ATOM 2465 C C . ALA A 1 329 ? -0.775 -12.112 5.352 1.00 81.25 329 ALA A C 1
ATOM 2467 O O . ALA A 1 329 ? -0.488 -13.010 4.570 1.00 81.25 329 ALA A O 1
ATOM 2468 N N . GLU A 1 330 ? -2.011 -11.952 5.829 1.00 79.38 330 GLU A N 1
ATOM 2469 C CA . GLU A 1 330 ? -3.162 -12.746 5.379 1.00 79.38 330 GLU A CA 1
ATOM 2470 C C . GLU A 1 330 ? -3.743 -12.209 4.065 1.00 79.38 330 GLU A C 1
ATOM 2472 O O . GLU A 1 330 ? -4.042 -12.972 3.150 1.00 79.38 330 GLU A O 1
ATOM 2477 N N . GLN A 1 331 ? -3.839 -10.885 3.926 1.00 74.50 331 GLN A N 1
ATOM 2478 C CA . GLN A 1 331 ? -4.240 -10.204 2.693 1.00 74.50 331 GLN A CA 1
ATOM 2479 C C . GLN A 1 331 ? -3.057 -10.036 1.739 1.00 74.50 331 GLN A C 1
ATOM 2481 O O . GLN A 1 331 ? -2.831 -8.942 1.204 1.00 74.50 331 GLN A O 1
ATOM 2486 N N . VAL A 1 332 ? -2.297 -11.112 1.505 1.00 66.56 332 VAL A N 1
ATOM 2487 C CA . VAL A 1 332 ? -1.341 -11.112 0.397 1.00 66.56 332 VAL A CA 1
ATOM 2488 C C . VAL A 1 332 ? -2.146 -10.802 -0.851 1.00 66.56 332 VAL A C 1
ATOM 2490 O O . VAL A 1 332 ? -3.062 -11.531 -1.218 1.00 66.56 332 VAL A O 1
ATOM 2493 N N . ASN A 1 333 ? -1.851 -9.657 -1.456 1.00 74.62 333 ASN A N 1
ATOM 2494 C CA . ASN A 1 333 ? -2.546 -9.177 -2.632 1.00 74.62 333 ASN A CA 1
ATOM 2495 C C . ASN A 1 333 ? -2.328 -10.224 -3.730 1.00 74.62 333 ASN A C 1
ATOM 2497 O O . ASN A 1 333 ? -1.254 -10.266 -4.324 1.00 74.62 333 ASN A O 1
ATOM 2501 N N . GLU A 1 334 ? -3.305 -11.100 -3.967 1.00 82.81 334 GLU A N 1
ATOM 2502 C CA . GLU A 1 334 ? -3.199 -12.203 -4.936 1.00 82.81 334 GLU A CA 1
ATOM 2503 C C . GLU A 1 334 ? -2.778 -11.681 -6.314 1.00 82.81 334 GLU A C 1
ATOM 2505 O O . GLU A 1 334 ? -2.015 -12.311 -7.042 1.00 82.81 334 GLU A O 1
ATOM 2510 N N . ALA A 1 335 ? -3.182 -10.451 -6.634 1.00 82.31 335 ALA A N 1
ATOM 2511 C CA . ALA A 1 335 ? -2.776 -9.776 -7.852 1.00 82.31 335 ALA A CA 1
ATOM 2512 C C . ALA A 1 335 ? -1.275 -9.421 -7.903 1.00 82.31 335 ALA A C 1
ATOM 2514 O O . ALA A 1 335 ? -0.716 -9.348 -8.992 1.00 82.31 335 ALA A O 1
ATOM 2515 N N . GLU A 1 336 ? -0.607 -9.198 -6.766 1.00 85.25 336 GLU A N 1
ATOM 2516 C CA . GLU A 1 336 ? 0.855 -9.044 -6.705 1.00 85.25 336 GLU A CA 1
ATOM 2517 C C . GLU A 1 336 ? 1.580 -10.389 -6.850 1.00 85.25 336 GLU A C 1
ATOM 2519 O O . GLU A 1 336 ? 2.653 -10.414 -7.447 1.00 85.25 336 GLU A O 1
ATOM 2524 N N . LEU A 1 337 ? 0.987 -11.498 -6.386 1.00 86.50 337 LEU A N 1
ATOM 2525 C CA . LEU A 1 337 ? 1.527 -12.852 -6.598 1.00 86.50 337 LEU A CA 1
ATOM 2526 C C . LEU A 1 337 ? 1.477 -13.279 -8.071 1.00 86.50 337 LEU A C 1
ATOM 2528 O O . LEU A 1 337 ? 2.311 -14.061 -8.517 1.00 86.50 337 LEU A O 1
ATOM 2532 N N . MET A 1 338 ? 0.527 -12.737 -8.835 1.00 90.38 338 MET A N 1
ATOM 2533 C CA . MET A 1 338 ? 0.411 -12.965 -10.278 1.00 90.38 338 MET A CA 1
ATOM 2534 C C . MET A 1 338 ? 1.363 -12.088 -11.108 1.00 90.38 338 MET A C 1
ATOM 2536 O O . MET A 1 338 ? 1.422 -12.237 -12.331 1.00 90.38 338 MET A O 1
ATOM 2540 N N . LEU A 1 339 ? 2.092 -11.149 -10.488 1.00 93.75 339 LEU A N 1
ATOM 2541 C CA . LEU A 1 339 ? 3.057 -10.319 -11.206 1.00 93.75 339 LEU A CA 1
ATOM 2542 C C . LEU A 1 339 ? 4.376 -11.078 -11.435 1.00 93.75 339 LEU A C 1
ATOM 2544 O O . LEU A 1 339 ? 4.856 -11.764 -10.534 1.00 93.75 339 LEU A O 1
ATOM 2548 N N . PRO A 1 340 ? 5.005 -10.919 -12.613 1.00 96.25 340 PRO A N 1
ATOM 2549 C CA . PRO A 1 340 ? 6.311 -11.512 -12.887 1.00 96.25 340 PRO A CA 1
ATOM 2550 C C . PRO A 1 340 ? 7.392 -11.031 -11.916 1.00 96.25 340 PRO A C 1
ATOM 2552 O O . PRO A 1 340 ? 7.404 -9.861 -11.546 1.00 96.25 340 PRO A O 1
ATOM 2555 N N . GLU A 1 341 ? 8.352 -11.895 -11.581 1.00 95.81 341 GLU A N 1
ATOM 2556 C CA . GLU A 1 341 ? 9.465 -11.559 -10.685 1.00 95.81 341 GLU A CA 1
ATOM 2557 C C . GLU A 1 341 ? 10.266 -10.336 -11.176 1.00 95.81 341 GLU A C 1
ATOM 2559 O O . GLU A 1 341 ? 10.593 -10.204 -12.361 1.00 95.81 341 GLU A O 1
ATOM 2564 N N . ARG A 1 342 ? 10.598 -9.421 -10.257 1.00 95.81 342 ARG A N 1
ATOM 2565 C CA . ARG A 1 342 ? 11.370 -8.211 -10.575 1.00 95.81 342 ARG A CA 1
ATOM 2566 C C . ARG A 1 342 ? 12.830 -8.537 -10.873 1.00 95.81 342 ARG A C 1
ATOM 2568 O O . ARG A 1 342 ? 13.460 -9.343 -10.201 1.00 95.81 342 ARG A O 1
ATOM 2575 N N . ILE A 1 343 ? 13.401 -7.821 -11.841 1.00 96.44 343 ILE A N 1
ATOM 2576 C CA . ILE A 1 343 ? 14.808 -7.952 -12.236 1.00 96.44 343 ILE A CA 1
ATOM 2577 C C . ILE A 1 343 ? 15.572 -6.708 -11.762 1.00 96.44 343 ILE A C 1
ATOM 2579 O O . ILE A 1 343 ? 15.603 -5.692 -12.456 1.00 96.44 343 ILE A O 1
ATOM 2583 N N . ASP A 1 344 ? 16.213 -6.780 -10.592 1.00 92.62 344 ASP A N 1
ATOM 2584 C CA . ASP A 1 344 ? 16.903 -5.621 -9.996 1.00 92.62 344 ASP A CA 1
ATOM 2585 C C . ASP A 1 344 ? 18.234 -5.263 -10.681 1.00 92.62 344 ASP A C 1
ATOM 2587 O O . ASP A 1 344 ? 18.631 -4.095 -10.707 1.00 92.62 344 ASP A O 1
ATOM 2591 N N . ASN A 1 345 ? 18.937 -6.256 -11.238 1.00 94.56 345 ASN A N 1
ATOM 2592 C CA . ASN A 1 345 ? 20.273 -6.093 -11.826 1.00 94.56 345 ASN A CA 1
ATOM 2593 C C . ASN A 1 345 ? 20.343 -6.629 -13.268 1.00 94.56 345 ASN A C 1
ATOM 2595 O O . ASN A 1 345 ? 21.068 -7.594 -13.526 1.00 94.56 345 ASN A O 1
ATOM 2599 N N . PRO A 1 346 ? 19.618 -6.015 -14.221 1.00 96.38 346 PRO A N 1
ATOM 2600 C CA . PRO A 1 346 ? 19.550 -6.508 -15.592 1.00 96.38 346 PRO A CA 1
ATOM 2601 C C . PRO A 1 346 ? 20.906 -6.422 -16.316 1.00 96.38 346 PRO A C 1
ATOM 2603 O O . PRO A 1 346 ? 21.516 -5.349 -16.449 1.00 96.38 346 PRO A O 1
ATOM 2606 N N . ARG A 1 347 ? 21.369 -7.557 -16.846 1.00 96.00 347 ARG A N 1
ATOM 2607 C CA . ARG A 1 347 ? 22.610 -7.705 -17.613 1.00 96.00 347 ARG A CA 1
ATOM 2608 C C . ARG A 1 347 ? 22.315 -7.640 -19.113 1.00 96.00 347 ARG A C 1
ATOM 2610 O O . ARG A 1 347 ? 21.647 -8.477 -19.704 1.00 96.00 347 ARG A O 1
ATOM 2617 N N . GLY A 1 348 ? 22.868 -6.620 -19.765 1.00 95.81 348 GLY A N 1
ATOM 2618 C CA . GLY A 1 348 ? 22.694 -6.408 -21.205 1.00 95.81 348 GLY A CA 1
ATOM 2619 C C . GLY A 1 348 ? 21.387 -5.704 -21.584 1.00 95.81 348 GLY A C 1
ATOM 2620 O O . GLY A 1 348 ? 20.560 -5.357 -20.746 1.00 95.81 348 GLY A O 1
ATOM 2621 N N . THR A 1 349 ? 21.225 -5.418 -22.876 1.00 95.31 349 THR A N 1
ATOM 2622 C CA . THR A 1 349 ? 20.112 -4.592 -23.378 1.00 95.31 349 THR A CA 1
ATOM 2623 C C . THR A 1 349 ? 18.766 -5.312 -23.285 1.00 95.31 349 THR A C 1
ATOM 2625 O O . THR A 1 349 ? 17.776 -4.688 -22.915 1.00 95.31 349 THR A O 1
ATOM 2628 N N . LYS A 1 350 ? 18.730 -6.620 -23.576 1.00 96.44 350 LYS A N 1
ATOM 2629 C CA . LYS A 1 350 ? 17.506 -7.437 -23.561 1.00 96.44 350 LYS A CA 1
ATOM 2630 C C . LYS A 1 350 ? 16.876 -7.496 -22.170 1.00 96.44 350 LYS A C 1
ATOM 2632 O O . LYS A 1 350 ? 15.714 -7.131 -22.015 1.00 96.44 350 LYS A O 1
ATOM 2637 N N . GLU A 1 351 ? 17.665 -7.842 -21.154 1.00 97.31 351 GLU A N 1
ATOM 2638 C CA . GLU A 1 351 ? 17.193 -7.882 -19.766 1.00 97.31 351 GLU A CA 1
ATOM 2639 C C . GLU A 1 351 ? 16.792 -6.498 -19.251 1.00 97.31 351 GLU A C 1
ATOM 2641 O O . GLU A 1 351 ? 15.818 -6.394 -18.521 1.00 97.31 351 GLU A O 1
ATOM 2646 N N . ARG A 1 352 ? 17.472 -5.414 -19.656 1.00 97.06 352 ARG A N 1
ATOM 2647 C CA . ARG A 1 352 ? 17.075 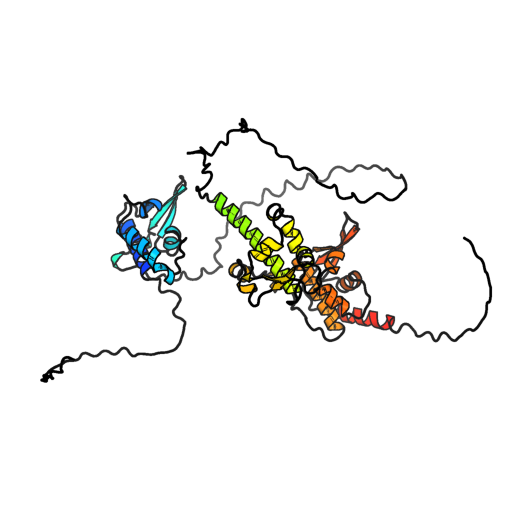-4.049 -19.254 1.00 97.06 352 ARG A CA 1
ATOM 2648 C C . ARG A 1 352 ? 15.720 -3.646 -19.826 1.00 97.06 352 ARG A C 1
ATOM 2650 O O . ARG A 1 352 ? 14.943 -2.983 -19.147 1.00 97.06 352 ARG A O 1
ATOM 2657 N N . ILE A 1 353 ? 15.438 -4.035 -21.069 1.00 97.25 353 ILE A N 1
ATOM 2658 C CA . ILE A 1 353 ? 14.140 -3.786 -21.703 1.00 97.25 353 ILE A CA 1
ATOM 2659 C C . ILE A 1 353 ? 13.048 -4.622 -21.014 1.00 97.25 353 ILE A C 1
ATOM 2661 O O . ILE A 1 353 ? 11.972 -4.097 -20.732 1.00 97.25 353 ILE A O 1
ATOM 2665 N N . GLN A 1 354 ? 13.333 -5.885 -20.684 1.00 97.88 354 GLN A N 1
ATOM 2666 C CA . GLN A 1 354 ? 12.409 -6.740 -19.932 1.00 97.88 354 GLN A CA 1
ATOM 2667 C C . GLN A 1 354 ? 12.178 -6.216 -18.505 1.00 97.88 354 GLN A C 1
ATOM 2669 O O . GLN A 1 354 ? 11.038 -6.156 -18.056 1.00 97.88 354 GLN A O 1
ATOM 2674 N N . ALA A 1 355 ? 13.225 -5.759 -17.817 1.00 97.81 355 ALA A N 1
ATOM 2675 C CA . ALA A 1 355 ? 13.113 -5.127 -16.507 1.00 97.81 355 ALA A CA 1
ATOM 2676 C C . ALA A 1 355 ? 12.221 -3.880 -16.574 1.00 97.81 355 ALA A C 1
ATOM 2678 O O . ALA A 1 355 ? 11.350 -3.708 -15.729 1.00 97.81 355 ALA A O 1
ATOM 2679 N N . LEU A 1 356 ? 12.362 -3.049 -17.619 1.00 97.88 356 LEU A N 1
ATOM 2680 C CA . LEU A 1 356 ? 11.479 -1.897 -17.817 1.00 97.88 356 LEU A CA 1
ATOM 2681 C C . LEU A 1 356 ? 10.019 -2.338 -17.994 1.00 97.88 356 LEU A C 1
ATOM 2683 O O . LEU A 1 356 ? 9.135 -1.740 -17.391 1.00 97.88 356 LEU A O 1
ATOM 2687 N N . ARG A 1 357 ? 9.759 -3.380 -18.794 1.00 98.00 357 ARG A N 1
ATOM 2688 C CA . ARG A 1 357 ? 8.410 -3.939 -18.999 1.00 98.00 357 ARG A CA 1
ATOM 2689 C C . ARG A 1 357 ? 7.786 -4.399 -17.680 1.00 98.00 357 ARG A C 1
ATOM 2691 O O . ARG A 1 357 ? 6.650 -4.031 -17.394 1.00 98.00 357 ARG A O 1
ATOM 2698 N N . ILE A 1 358 ? 8.531 -5.161 -16.880 1.00 97.94 358 ILE A N 1
ATOM 2699 C CA . ILE A 1 358 ? 8.067 -5.679 -15.586 1.00 97.94 358 ILE A CA 1
ATOM 2700 C C . ILE A 1 358 ? 7.798 -4.522 -14.615 1.00 97.94 358 ILE A C 1
ATOM 2702 O O . ILE A 1 358 ? 6.723 -4.452 -14.025 1.00 97.94 358 ILE A O 1
ATOM 2706 N N . GLU A 1 359 ? 8.704 -3.549 -14.512 1.00 97.50 359 GLU A N 1
ATOM 2707 C CA . GLU A 1 359 ? 8.510 -2.376 -13.648 1.00 97.50 359 GLU A CA 1
ATOM 2708 C C . GLU A 1 359 ? 7.290 -1.533 -14.054 1.00 97.50 359 GLU A C 1
ATOM 2710 O O . GLU A 1 359 ? 6.575 -1.024 -13.189 1.00 97.50 359 GLU A O 1
ATOM 2715 N N . LEU A 1 360 ? 6.995 -1.416 -15.354 1.00 97.94 360 LEU A N 1
ATOM 2716 C CA . LEU A 1 360 ? 5.779 -0.748 -15.829 1.00 97.94 360 LEU A CA 1
ATOM 2717 C C . LEU A 1 360 ? 4.505 -1.495 -15.406 1.00 97.94 360 LEU A C 1
ATOM 2719 O O . LEU A 1 360 ? 3.537 -0.839 -15.020 1.00 97.94 360 LEU A O 1
ATOM 2723 N N . LEU A 1 361 ? 4.506 -2.834 -15.430 1.00 97.69 361 LEU A N 1
ATOM 2724 C CA . LEU A 1 361 ? 3.385 -3.646 -14.937 1.00 97.69 361 LEU A CA 1
ATOM 2725 C C . LEU A 1 361 ? 3.157 -3.429 -13.437 1.00 97.69 361 LEU A C 1
ATOM 2727 O O . LEU A 1 361 ? 2.031 -3.142 -13.034 1.00 97.69 361 LEU A O 1
ATOM 2731 N N . TYR A 1 362 ? 4.214 -3.466 -12.619 1.00 96.25 362 TYR A N 1
ATOM 2732 C CA . TYR A 1 362 ? 4.109 -3.178 -11.182 1.00 96.25 362 TYR A CA 1
ATOM 2733 C C . TYR A 1 362 ? 3.580 -1.768 -10.907 1.00 96.25 362 TYR A C 1
ATOM 2735 O O . TYR A 1 362 ? 2.704 -1.577 -10.058 1.00 96.25 362 TYR A O 1
ATOM 2743 N N . ALA A 1 363 ? 4.099 -0.770 -11.624 1.00 95.69 363 ALA A N 1
ATOM 2744 C CA . ALA A 1 363 ? 3.676 0.613 -11.460 1.00 95.69 363 ALA A CA 1
ATOM 2745 C C . ALA A 1 363 ? 2.200 0.816 -11.837 1.00 95.69 363 ALA A C 1
ATOM 2747 O O . ALA A 1 363 ? 1.470 1.490 -11.105 1.00 95.69 363 ALA A O 1
ATOM 2748 N N . LEU A 1 364 ? 1.742 0.203 -12.935 1.00 96.62 364 LEU A N 1
ATOM 2749 C CA . LEU A 1 364 ? 0.338 0.235 -13.344 1.00 96.62 364 LEU A CA 1
ATOM 2750 C C . LEU A 1 364 ? -0.560 -0.505 -12.351 1.00 96.62 364 LEU A C 1
ATOM 2752 O O . LEU A 1 364 ? -1.572 0.059 -11.936 1.00 96.62 364 LEU A O 1
ATOM 2756 N N . GLN A 1 365 ? -0.185 -1.712 -11.916 1.00 95.06 365 GLN A N 1
ATOM 2757 C CA . GLN A 1 365 ? -0.988 -2.518 -10.992 1.00 95.06 365 GLN A CA 1
ATOM 2758 C C . GLN A 1 365 ? -1.239 -1.765 -9.686 1.00 95.06 365 GLN A C 1
ATOM 2760 O O . GLN A 1 365 ? -2.370 -1.662 -9.215 1.00 95.06 365 GLN A O 1
ATOM 2765 N N . ARG A 1 366 ? -0.200 -1.124 -9.144 1.00 91.31 366 ARG A N 1
ATOM 2766 C CA . ARG A 1 366 ? -0.315 -0.305 -7.934 1.00 91.31 366 ARG A CA 1
ATOM 2767 C C . ARG A 1 366 ? -1.239 0.905 -8.104 1.00 91.31 366 ARG A C 1
ATOM 2769 O O . ARG A 1 366 ? -1.833 1.375 -7.133 1.00 91.31 366 ARG A O 1
ATOM 2776 N N . ARG A 1 367 ? -1.365 1.428 -9.324 1.00 92.81 367 ARG A N 1
ATOM 2777 C CA . ARG A 1 367 ? -2.289 2.521 -9.661 1.00 92.81 367 ARG A CA 1
ATOM 2778 C C . ARG A 1 367 ? -3.682 2.028 -10.071 1.00 92.81 367 ARG A C 1
ATOM 2780 O O . ARG A 1 367 ? -4.496 2.846 -10.477 1.00 92.81 367 ARG A O 1
ATOM 2787 N N . GLY A 1 368 ? -3.982 0.737 -9.902 1.00 92.31 368 GLY A N 1
ATOM 2788 C CA . GLY A 1 368 ? -5.285 0.149 -10.229 1.00 92.31 368 GLY A CA 1
ATOM 2789 C C . GLY A 1 368 ? -5.409 -0.301 -11.685 1.00 92.31 368 GLY A C 1
ATOM 2790 O O . GLY A 1 368 ? -6.507 -0.336 -12.224 1.00 92.31 368 GLY A O 1
ATOM 2791 N N . GLY A 1 369 ? -4.286 -0.586 -12.349 1.00 95.62 369 GLY A N 1
ATOM 2792 C CA . GLY A 1 369 ? -4.238 -1.128 -13.710 1.00 95.62 369 GLY A CA 1
ATOM 2793 C C . GLY A 1 369 ? -4.371 -0.096 -14.832 1.00 95.62 369 GLY A C 1
ATOM 2794 O O . GLY A 1 369 ? -4.177 -0.440 -15.997 1.00 95.62 369 GLY A O 1
ATOM 2795 N N . ARG A 1 370 ? -4.642 1.174 -14.507 1.00 96.50 370 ARG A N 1
ATOM 2796 C CA . ARG A 1 370 ? -4.797 2.252 -15.490 1.00 96.50 370 ARG A CA 1
ATOM 2797 C C . ARG A 1 370 ? -4.201 3.558 -14.977 1.00 96.50 370 ARG A C 1
ATOM 2799 O O . ARG A 1 370 ? -4.521 4.004 -13.880 1.00 96.50 370 ARG A O 1
ATOM 2806 N N . THR A 1 371 ? -3.332 4.198 -15.760 1.00 96.69 371 THR A N 1
ATOM 2807 C CA . THR A 1 371 ? -2.745 5.486 -15.362 1.00 96.69 371 THR A CA 1
ATOM 2808 C C . THR A 1 371 ? -2.312 6.351 -16.541 1.00 96.69 371 THR A C 1
ATOM 2810 O O . THR A 1 371 ? -2.020 5.850 -17.628 1.00 96.69 371 THR A O 1
ATOM 2813 N N . ALA A 1 372 ? -2.257 7.667 -16.335 1.00 96.69 372 ALA A N 1
ATOM 2814 C CA . ALA A 1 372 ? -1.733 8.592 -17.330 1.00 96.69 372 ALA A CA 1
ATOM 2815 C C . ALA A 1 372 ? -0.237 8.335 -17.565 1.00 96.69 372 ALA A C 1
ATOM 2817 O O . ALA A 1 372 ? 0.536 8.101 -16.635 1.00 96.69 372 ALA A O 1
ATOM 2818 N N . ILE A 1 373 ? 0.215 8.432 -18.813 1.00 96.75 373 ILE A N 1
ATOM 2819 C CA . ILE A 1 373 ? 1.613 8.132 -19.154 1.00 96.75 373 ILE A CA 1
ATOM 2820 C C . ILE A 1 373 ? 2.628 9.044 -18.442 1.00 96.75 373 ILE A C 1
ATOM 2822 O O . ILE A 1 373 ? 3.764 8.643 -18.187 1.00 96.75 373 ILE A O 1
ATOM 2826 N N . GLN A 1 374 ? 2.222 10.275 -18.123 1.00 95.62 374 GLN A N 1
ATOM 2827 C CA . GLN A 1 374 ? 3.058 11.248 -17.419 1.00 95.62 374 GLN A CA 1
ATOM 2828 C C . GLN A 1 374 ? 3.322 10.807 -15.978 1.00 95.62 374 GLN A C 1
ATOM 2830 O O . GLN A 1 374 ? 4.456 10.885 -15.517 1.00 95.62 374 GLN A O 1
ATOM 2835 N N . GLU A 1 375 ? 2.295 10.281 -15.314 1.00 94.81 375 GLU A N 1
ATOM 2836 C CA . GLU A 1 375 ? 2.367 9.729 -13.962 1.00 94.81 375 GLU A CA 1
ATOM 2837 C C . GLU A 1 375 ? 3.266 8.492 -13.911 1.00 94.81 375 GLU A C 1
ATOM 2839 O O . GLU A 1 375 ? 4.128 8.375 -13.043 1.00 94.81 375 GLU A O 1
ATOM 2844 N N . LEU A 1 376 ? 3.141 7.610 -14.907 1.00 96.25 376 LEU A N 1
ATOM 2845 C CA . LEU A 1 376 ? 4.000 6.432 -15.042 1.00 96.25 376 LEU A CA 1
ATOM 2846 C C . LEU A 1 376 ? 5.476 6.816 -15.241 1.00 96.25 376 LEU A C 1
ATOM 2848 O O . LEU A 1 376 ? 6.382 6.140 -14.762 1.00 96.25 376 LEU A O 1
ATOM 2852 N N . GLY A 1 377 ? 5.724 7.937 -15.923 1.00 95.38 377 GLY A N 1
ATOM 2853 C CA . GLY A 1 377 ? 7.060 8.494 -16.114 1.00 95.38 377 GLY A CA 1
ATOM 2854 C C . GLY A 1 377 ? 7.664 9.157 -14.875 1.00 95.38 377 GLY A C 1
ATOM 2855 O O . GLY A 1 377 ? 8.865 9.430 -14.891 1.00 95.38 377 GLY A O 1
ATOM 2856 N N . GLN A 1 378 ? 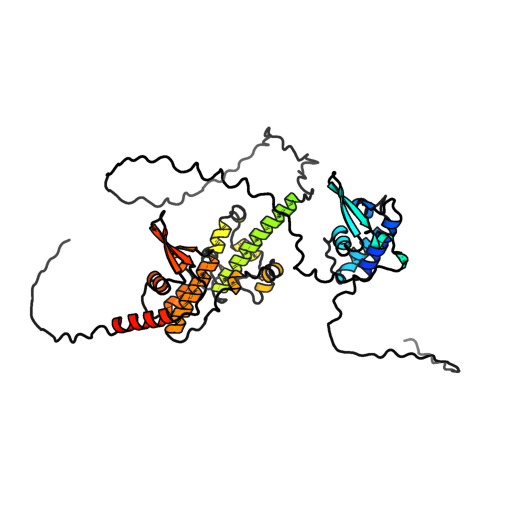6.880 9.419 -13.826 1.00 94.00 378 GLN A N 1
ATOM 2857 C CA . GLN A 1 378 ? 7.360 9.975 -12.554 1.00 94.00 378 GLN A CA 1
ATOM 2858 C C . GLN A 1 378 ? 7.824 8.895 -11.568 1.00 94.00 378 GLN A C 1
ATOM 2860 O O . GLN A 1 378 ? 8.450 9.215 -10.562 1.00 94.00 378 GLN A O 1
ATOM 2865 N N . GLU A 1 379 ? 7.566 7.622 -11.864 1.00 93.56 379 GLU A N 1
ATOM 2866 C CA . GLU A 1 379 ? 7.914 6.516 -10.979 1.00 93.56 379 GLU A CA 1
ATOM 2867 C C . GLU A 1 379 ? 9.438 6.350 -10.843 1.00 93.56 379 GLU A C 1
ATOM 2869 O O . GLU A 1 379 ? 10.107 6.075 -11.845 1.00 93.56 379 GLU A O 1
ATOM 2874 N N . PRO A 1 380 ? 10.025 6.462 -9.631 1.00 90.81 380 PRO A N 1
ATOM 2875 C CA . PRO A 1 380 ? 11.481 6.475 -9.460 1.00 90.81 380 PRO A CA 1
ATOM 2876 C C . PRO A 1 380 ? 12.177 5.220 -10.000 1.00 90.81 380 PRO A C 1
ATOM 2878 O O . PRO A 1 380 ? 13.260 5.307 -10.582 1.00 90.81 380 PRO A O 1
ATOM 2881 N N . ARG A 1 381 ? 11.552 4.045 -9.839 1.00 93.69 381 ARG A N 1
ATOM 2882 C CA . ARG A 1 381 ? 12.089 2.769 -10.340 1.00 93.69 381 ARG A CA 1
ATOM 2883 C C . ARG A 1 381 ? 12.023 2.683 -11.862 1.00 93.69 381 ARG A C 1
ATOM 2885 O O . ARG A 1 381 ? 13.032 2.373 -12.492 1.00 93.69 381 ARG A O 1
ATOM 2892 N N . VAL A 1 382 ? 10.898 3.079 -12.458 1.00 96.38 382 VAL A N 1
ATOM 2893 C CA . VAL A 1 382 ? 10.750 3.177 -13.919 1.00 96.38 382 VAL A CA 1
ATOM 2894 C C . VAL A 1 382 ? 11.775 4.157 -14.492 1.00 96.38 382 VAL A C 1
ATOM 2896 O O . VAL A 1 382 ? 12.428 3.848 -15.485 1.00 96.38 382 VAL A O 1
ATOM 2899 N N . GLN A 1 383 ? 11.978 5.316 -13.854 1.00 95.38 383 GLN A N 1
ATOM 2900 C CA . GLN A 1 383 ? 12.989 6.293 -14.263 1.00 95.38 383 GLN A CA 1
ATOM 2901 C C . GLN A 1 383 ? 14.407 5.730 -14.187 1.00 95.38 383 GLN A C 1
ATOM 2903 O O . GLN A 1 383 ? 15.177 5.930 -15.125 1.00 95.38 383 GLN A O 1
ATOM 2908 N N . LYS A 1 384 ? 14.744 5.007 -13.113 1.00 94.38 384 LYS A N 1
ATOM 2909 C CA . LYS A 1 384 ? 16.050 4.358 -12.945 1.00 94.38 384 LYS A CA 1
ATOM 2910 C C . LYS A 1 384 ? 16.310 3.347 -14.067 1.00 94.38 384 LYS A C 1
ATOM 2912 O O . LYS A 1 384 ? 17.298 3.480 -14.783 1.00 94.38 384 LYS A O 1
ATOM 2917 N N . VAL A 1 385 ? 15.390 2.405 -14.287 1.00 96.12 385 VAL A N 1
ATOM 2918 C CA . VAL A 1 385 ? 15.548 1.375 -15.329 1.00 96.12 385 VAL A CA 1
ATOM 2919 C C . VAL A 1 385 ? 15.552 1.993 -16.730 1.00 96.12 385 VAL A C 1
ATOM 2921 O O . VAL A 1 385 ? 16.352 1.609 -17.583 1.00 96.12 385 VAL A O 1
ATOM 2924 N N . LYS A 1 386 ? 14.722 3.016 -16.967 1.00 96.31 386 LYS A N 1
ATOM 2925 C CA . LYS A 1 386 ? 14.723 3.773 -18.225 1.00 96.31 386 LYS A CA 1
ATOM 2926 C C . LYS A 1 386 ? 16.042 4.517 -18.447 1.00 96.31 386 LYS A C 1
ATOM 2928 O O . LYS A 1 386 ? 16.515 4.557 -19.576 1.00 96.31 386 LYS A O 1
ATOM 2933 N N . HIS A 1 387 ? 16.631 5.111 -17.412 1.00 94.94 387 HIS A N 1
ATOM 2934 C CA . HIS A 1 387 ? 17.919 5.802 -17.505 1.00 94.94 387 HIS A CA 1
ATOM 2935 C C . HIS A 1 387 ? 19.062 4.830 -17.842 1.00 94.94 387 HIS A C 1
ATOM 2937 O O . HIS A 1 387 ? 19.970 5.169 -18.602 1.00 94.94 387 HIS A O 1
ATOM 2943 N N . ASP A 1 388 ? 18.992 3.596 -17.342 1.00 94.00 388 ASP A N 1
ATOM 2944 C CA . ASP A 1 388 ? 19.984 2.554 -17.626 1.00 94.00 388 ASP A CA 1
ATOM 2945 C C . ASP A 1 388 ? 19.908 2.020 -19.073 1.00 94.00 388 ASP A C 1
ATOM 2947 O O . ASP A 1 388 ? 20.860 1.402 -19.582 1.00 94.00 388 ASP A O 1
ATOM 2951 N N . LEU A 1 389 ? 18.809 2.295 -19.784 1.00 93.94 389 LEU A N 1
ATOM 2952 C CA . LEU A 1 389 ? 18.696 2.092 -21.225 1.00 93.94 389 LEU A CA 1
ATOM 2953 C C . LEU A 1 389 ? 19.385 3.249 -21.959 1.00 93.94 389 LEU A C 1
ATOM 2955 O O . LEU A 1 389 ? 18.916 4.380 -21.981 1.00 93.94 389 LEU A O 1
ATOM 2959 N N . ARG A 1 390 ? 20.484 2.959 -22.667 1.00 82.81 390 ARG A N 1
ATOM 2960 C CA . ARG A 1 390 ? 21.262 3.953 -23.442 1.00 82.81 390 ARG A CA 1
ATOM 2961 C C . ARG A 1 390 ? 20.516 4.577 -24.641 1.00 82.81 390 ARG A C 1
ATOM 2963 O O . ARG A 1 390 ? 21.147 5.219 -25.480 1.00 82.81 390 ARG A O 1
ATOM 2970 N N . GLN A 1 391 ? 19.218 4.333 -24.799 1.00 82.94 391 GLN A N 1
ATOM 2971 C CA . GLN A 1 391 ? 18.416 4.843 -25.908 1.00 82.94 391 GLN A CA 1
ATOM 2972 C C . GLN A 1 391 ? 17.541 5.997 -25.408 1.00 82.94 391 GLN A C 1
ATOM 2974 O O . GLN A 1 391 ? 16.724 5.818 -24.511 1.00 82.94 391 GLN A O 1
ATOM 2979 N N . GLN A 1 392 ? 17.675 7.169 -26.031 1.00 85.56 392 GLN A N 1
ATOM 2980 C CA . GLN A 1 392 ? 16.910 8.394 -25.738 1.00 85.56 392 GLN A CA 1
ATOM 2981 C C . GLN A 1 392 ? 15.446 8.311 -26.236 1.00 85.56 392 GLN A C 1
ATOM 2983 O O . GLN A 1 392 ? 14.893 9.276 -26.757 1.00 85.56 392 GLN A O 1
ATOM 2988 N N . ARG A 1 393 ? 14.805 7.141 -26.124 1.00 94.12 393 ARG A N 1
ATOM 2989 C CA . ARG A 1 393 ? 13.416 6.927 -26.554 1.00 94.12 393 ARG A CA 1
ATOM 2990 C C . ARG A 1 393 ? 12.437 7.450 -25.507 1.00 94.12 393 ARG A C 1
ATOM 2992 O O . ARG A 1 393 ? 12.684 7.370 -24.296 1.00 94.12 393 ARG A O 1
ATOM 2999 N N . LYS A 1 394 ? 11.306 7.995 -25.965 1.00 95.88 394 LYS A N 1
ATOM 3000 C CA . LYS A 1 394 ? 10.244 8.442 -25.058 1.00 95.88 394 LYS A CA 1
ATOM 3001 C C . LYS A 1 394 ? 9.600 7.216 -24.413 1.00 95.88 394 LYS A C 1
ATOM 3003 O O . LYS A 1 394 ? 9.606 6.127 -24.977 1.00 95.88 394 LYS A O 1
ATOM 3008 N N . LEU A 1 395 ? 9.022 7.388 -23.222 1.00 96.69 395 LEU A N 1
ATOM 3009 C CA . LEU A 1 395 ? 8.383 6.272 -22.514 1.00 96.69 395 LEU A CA 1
ATOM 3010 C C . LEU A 1 395 ? 7.246 5.649 -23.344 1.00 96.69 395 LEU A C 1
ATOM 3012 O O . LEU A 1 395 ? 7.104 4.434 -23.371 1.00 96.69 395 LEU A O 1
ATOM 3016 N N . VAL A 1 396 ? 6.506 6.474 -24.093 1.00 96.88 396 VAL A N 1
ATOM 3017 C CA . VAL A 1 396 ? 5.445 6.013 -25.005 1.00 96.88 396 VAL A CA 1
ATOM 3018 C C . VAL A 1 396 ? 5.954 5.041 -26.066 1.00 96.88 396 VAL A C 1
ATOM 3020 O O . VAL A 1 396 ? 5.257 4.089 -26.403 1.00 96.88 396 VAL A O 1
ATOM 3023 N N . ASP A 1 397 ? 7.176 5.242 -26.558 1.00 96.44 397 ASP A N 1
ATOM 3024 C CA . ASP A 1 397 ? 7.751 4.389 -27.594 1.00 96.44 397 ASP A CA 1
ATOM 3025 C C . ASP A 1 397 ? 8.090 3.012 -27.024 1.00 96.44 397 ASP A C 1
ATOM 3027 O O . ASP A 1 397 ? 7.870 2.013 -27.697 1.00 96.44 397 ASP A O 1
ATOM 3031 N N . TRP A 1 398 ? 8.550 2.951 -25.769 1.00 96.56 398 TRP A N 1
ATOM 3032 C CA . TRP A 1 398 ? 8.782 1.693 -25.055 1.00 96.56 398 TRP A CA 1
ATOM 3033 C C . TRP A 1 398 ? 7.490 0.929 -24.785 1.00 96.56 398 TRP A C 1
ATOM 3035 O O . TRP A 1 398 ? 7.446 -0.278 -24.986 1.00 96.56 398 TRP A O 1
ATOM 3045 N N . ILE A 1 399 ? 6.425 1.624 -24.388 1.00 97.50 399 ILE A N 1
ATOM 3046 C CA . ILE A 1 399 ? 5.117 1.002 -24.137 1.00 97.50 399 ILE A CA 1
ATOM 3047 C C . ILE A 1 399 ? 4.559 0.384 -25.426 1.00 97.50 399 ILE A C 1
ATOM 3049 O O . ILE A 1 399 ? 4.060 -0.736 -25.411 1.00 97.50 399 ILE A O 1
ATOM 3053 N N . ARG A 1 400 ? 4.730 1.063 -26.568 1.00 97.31 400 ARG A N 1
ATOM 3054 C CA . ARG A 1 400 ? 4.308 0.566 -27.891 1.00 97.31 400 ARG A CA 1
ATOM 3055 C C . ARG A 1 400 ? 5.072 -0.668 -28.379 1.00 97.31 400 ARG A C 1
ATOM 3057 O O . ARG A 1 400 ? 4.618 -1.302 -29.326 1.00 97.31 400 ARG A O 1
ATOM 3064 N N . VAL A 1 401 ? 6.209 -1.015 -27.768 1.00 97.00 401 VAL A N 1
ATOM 3065 C CA . VAL A 1 401 ? 6.917 -2.273 -28.066 1.00 97.00 401 VAL A CA 1
ATOM 3066 C C . VAL A 1 401 ? 6.127 -3.488 -27.566 1.00 97.00 401 VAL A C 1
ATOM 3068 O O . VAL A 1 401 ? 6.264 -4.562 -28.145 1.00 97.00 401 VAL A O 1
ATOM 3071 N N . PHE A 1 402 ? 5.274 -3.324 -26.548 1.00 97.88 402 PHE A N 1
ATOM 3072 C CA . PHE A 1 402 ? 4.542 -4.415 -25.896 1.00 97.88 402 PHE A CA 1
ATOM 3073 C C . PHE A 1 402 ? 3.018 -4.229 -26.012 1.00 97.88 402 PHE A C 1
ATOM 3075 O O . PHE A 1 402 ? 2.353 -3.954 -25.009 1.00 97.88 402 PHE A O 1
ATOM 3082 N N . PRO A 1 403 ? 2.443 -4.362 -27.221 1.00 97.31 403 PRO A N 1
ATOM 3083 C CA . PRO A 1 403 ? 1.015 -4.127 -27.449 1.00 97.31 403 PRO A CA 1
ATOM 3084 C C . PRO A 1 403 ? 0.110 -5.097 -26.676 1.00 97.31 403 PRO A C 1
ATOM 3086 O O . PRO A 1 403 ? -1.001 -4.725 -26.308 1.00 97.31 403 PRO A O 1
ATOM 3089 N N . ASP A 1 404 ? 0.591 -6.308 -26.389 1.00 97.88 404 ASP A N 1
ATOM 3090 C CA . ASP A 1 404 ? -0.187 -7.316 -25.663 1.00 97.88 404 ASP A CA 1
ATOM 3091 C C . ASP A 1 404 ? -0.286 -6.989 -24.166 1.00 97.88 404 ASP A C 1
ATOM 3093 O O . ASP A 1 404 ? -1.313 -7.236 -23.535 1.00 97.88 404 ASP A O 1
ATOM 3097 N N . ASN A 1 405 ? 0.755 -6.373 -23.589 1.00 97.69 405 ASN A N 1
ATOM 3098 C CA . ASN A 1 405 ? 0.758 -5.982 -22.178 1.00 97.69 405 ASN A CA 1
ATOM 3099 C C . ASN A 1 405 ? 0.161 -4.609 -21.926 1.00 97.69 405 ASN A C 1
ATOM 3101 O O . ASN A 1 405 ? -0.336 -4.380 -20.827 1.00 97.69 405 ASN A O 1
ATOM 3105 N N . PHE A 1 406 ? 0.239 -3.690 -22.890 1.00 98.38 406 PHE A N 1
ATOM 3106 C CA . PHE A 1 406 ? -0.154 -2.304 -22.676 1.00 98.38 406 PHE A CA 1
ATOM 3107 C C . PHE A 1 406 ? -1.060 -1.788 -23.786 1.00 98.38 406 PHE A C 1
ATOM 3109 O O . PHE A 1 406 ? -0.690 -1.740 -24.960 1.00 98.38 406 PHE A O 1
ATOM 3116 N N . LYS A 1 407 ? -2.226 -1.287 -23.382 1.00 98.00 407 LYS A N 1
ATOM 3117 C CA . LYS A 1 407 ? -3.161 -0.577 -24.253 1.00 98.00 407 LYS A CA 1
ATOM 3118 C C . LYS A 1 407 ? -3.013 0.918 -24.010 1.00 98.00 407 LYS A C 1
ATOM 3120 O O . LYS A 1 407 ? -3.209 1.395 -22.896 1.00 98.00 407 LYS A O 1
ATOM 3125 N N . VAL A 1 408 ? -2.648 1.667 -25.049 1.00 97.88 408 VAL A N 1
ATOM 3126 C CA . VAL A 1 408 ? -2.563 3.133 -24.985 1.00 97.88 408 VAL A CA 1
ATOM 3127 C C . VAL A 1 408 ? -3.855 3.713 -25.543 1.00 97.88 408 VAL A C 1
ATOM 3129 O O . VAL A 1 408 ? -4.101 3.636 -26.746 1.00 97.88 408 VAL A O 1
ATOM 3132 N N . LEU A 1 409 ? -4.676 4.289 -24.670 1.00 97.44 409 LEU A N 1
ATOM 3133 C CA . LEU A 1 409 ? -5.955 4.896 -25.014 1.00 97.44 409 LEU A CA 1
ATOM 3134 C C . LEU A 1 409 ? -5.843 6.427 -24.927 1.00 97.44 409 LEU A C 1
ATOM 3136 O O . LEU A 1 409 ? -5.357 6.947 -23.918 1.00 97.44 409 LEU A O 1
ATOM 3140 N N . PRO A 1 410 ? -6.281 7.180 -25.950 1.00 96.31 410 PRO A N 1
ATOM 3141 C CA . PRO A 1 410 ? -6.450 8.620 -25.812 1.00 96.31 410 PRO A CA 1
ATOM 3142 C C . PRO A 1 410 ? -7.646 8.897 -24.891 1.00 96.31 410 PRO A C 1
ATOM 3144 O O . PRO A 1 410 ? -8.767 8.458 -25.157 1.00 96.31 410 PRO A O 1
ATOM 3147 N N . GLU A 1 411 ? -7.418 9.613 -23.793 1.00 95.06 411 GLU A N 1
ATOM 3148 C CA . GLU A 1 411 ? -8.482 10.024 -22.884 1.00 95.06 411 GLU A CA 1
ATOM 3149 C C . GLU A 1 411 ? -9.314 11.141 -23.513 1.00 95.06 411 GLU A C 1
ATOM 3151 O O . GLU A 1 411 ? -8.788 12.174 -23.930 1.00 95.06 411 GLU A O 1
ATOM 3156 N N . LYS A 1 412 ? -10.631 10.921 -23.593 1.00 93.69 412 LYS A N 1
ATOM 3157 C CA . LYS A 1 412 ? -11.562 11.824 -24.287 1.00 93.69 412 LYS A CA 1
ATOM 3158 C C . LYS A 1 412 ? -11.675 13.197 -23.622 1.00 93.69 412 LYS A C 1
ATOM 3160 O O . LYS A 1 412 ? -11.994 14.158 -24.311 1.00 93.69 412 LYS A O 1
ATOM 3165 N N . THR A 1 413 ? -11.440 13.275 -22.314 1.00 90.94 413 THR A N 1
ATOM 3166 C CA . THR A 1 413 ? -11.671 14.489 -21.523 1.00 90.94 413 THR A CA 1
ATOM 3167 C C . THR A 1 413 ? -10.530 15.493 -21.673 1.00 90.94 413 THR A C 1
ATOM 3169 O O . THR A 1 413 ? -10.783 16.654 -21.972 1.00 90.94 413 THR A O 1
ATOM 3172 N N . ASP A 1 414 ? -9.279 15.031 -21.557 1.00 89.44 414 ASP A N 1
ATOM 3173 C CA . ASP A 1 414 ? -8.113 15.919 -21.417 1.00 89.44 414 ASP A CA 1
ATOM 3174 C C . ASP A 1 414 ? -7.076 15.759 -22.542 1.00 89.44 414 ASP A C 1
ATOM 3176 O O . ASP A 1 414 ? -6.015 16.386 -22.519 1.00 89.44 414 ASP A O 1
ATOM 3180 N N . GLY A 1 415 ? -7.331 14.874 -23.515 1.00 92.69 415 GLY A N 1
ATOM 3181 C CA . GLY A 1 415 ? -6.381 14.545 -24.585 1.00 92.69 415 GLY A CA 1
ATOM 3182 C C . GLY A 1 415 ? -5.101 13.858 -24.091 1.00 92.69 415 GLY A C 1
ATOM 3183 O O . GLY A 1 415 ? -4.159 13.662 -24.864 1.00 92.69 415 GLY A O 1
ATOM 3184 N N . GLN A 1 416 ? -5.040 13.491 -22.809 1.00 94.56 416 GLN A N 1
ATOM 3185 C CA . GLN A 1 416 ? -3.909 12.780 -22.229 1.00 94.56 416 GLN A CA 1
ATOM 3186 C C . GLN A 1 416 ? -3.910 11.317 -22.683 1.00 94.56 416 GLN A C 1
ATOM 3188 O O . GLN A 1 416 ? -4.952 10.686 -22.842 1.00 94.56 416 GLN A O 1
ATOM 3193 N N . MET A 1 417 ? -2.722 10.755 -22.912 1.00 96.62 417 MET A N 1
ATOM 3194 C CA . MET A 1 417 ? -2.591 9.326 -23.196 1.00 96.62 417 MET A CA 1
ATOM 3195 C C . MET A 1 417 ? -2.606 8.548 -21.883 1.00 96.62 417 MET A C 1
ATOM 3197 O O . MET A 1 417 ? -1.720 8.724 -21.039 1.00 96.62 417 MET A O 1
ATOM 3201 N N . VAL A 1 418 ? -3.590 7.668 -21.744 1.00 97.31 418 VAL A N 1
ATOM 3202 C CA . VAL A 1 418 ? -3.728 6.755 -20.614 1.00 97.31 418 VAL A CA 1
ATOM 3203 C C . VAL A 1 418 ? -3.279 5.367 -21.040 1.00 97.31 418 VAL A C 1
ATOM 3205 O O . VAL A 1 418 ? -3.556 4.917 -22.150 1.00 97.31 418 VAL A O 1
ATOM 3208 N N . VAL A 1 419 ? -2.540 4.707 -20.160 1.00 98.12 419 VAL A N 1
ATOM 3209 C CA . VAL A 1 419 ? -2.008 3.365 -20.364 1.00 98.12 419 VAL A CA 1
ATOM 3210 C C . VAL A 1 419 ? -2.770 2.423 -19.445 1.00 98.12 419 VAL A C 1
ATOM 3212 O O . VAL A 1 419 ? -2.909 2.699 -18.253 1.00 98.12 419 VAL A O 1
ATOM 3215 N N . GLU A 1 420 ? -3.273 1.333 -20.006 1.00 97.94 420 GLU A N 1
ATOM 3216 C CA . GLU A 1 420 ? -4.009 0.280 -19.309 1.00 97.94 420 GLU A CA 1
ATOM 3217 C C . GLU A 1 420 ? -3.284 -1.060 -19.473 1.00 97.94 420 GLU A C 1
ATOM 3219 O O . GLU A 1 420 ? -2.692 -1.325 -20.527 1.00 97.94 420 GLU A O 1
ATOM 3224 N N . ILE A 1 421 ? -3.318 -1.898 -18.436 1.00 98.00 421 ILE A N 1
ATOM 3225 C CA . ILE A 1 421 ? -2.788 -3.264 -18.496 1.00 98.00 421 ILE A CA 1
ATOM 3226 C C . ILE A 1 421 ? -3.666 -4.104 -19.435 1.00 98.00 421 ILE A C 1
ATOM 3228 O O . ILE A 1 421 ? -4.864 -4.252 -19.227 1.00 98.00 421 ILE A O 1
ATOM 3232 N N . GLY A 1 422 ? -3.059 -4.659 -20.483 1.00 97.62 422 GLY A N 1
ATOM 3233 C CA . GLY A 1 422 ? -3.676 -5.623 -21.394 1.00 97.62 422 GLY A CA 1
ATOM 3234 C C . GLY A 1 422 ? -3.487 -7.075 -20.946 1.00 97.62 422 GLY A C 1
ATOM 3235 O O . GLY A 1 422 ? -4.450 -7.835 -20.930 1.00 97.62 422 GLY A O 1
ATOM 3236 N N . SER A 1 423 ? -2.264 -7.442 -20.560 1.00 97.00 423 SER A N 1
ATOM 3237 C CA . SER A 1 423 ? -1.881 -8.782 -20.100 1.00 97.00 423 SER A CA 1
ATOM 3238 C C . SER A 1 423 ? -0.727 -8.680 -19.102 1.00 97.00 423 SER A C 1
ATOM 3240 O O . SER A 1 423 ? 0.152 -7.827 -19.259 1.00 97.00 423 SER A O 1
ATOM 3242 N N . MET A 1 424 ? -0.709 -9.552 -18.092 1.00 97.06 424 MET A N 1
ATOM 3243 C CA . MET A 1 424 ? 0.379 -9.650 -17.107 1.00 97.06 424 MET A CA 1
ATOM 3244 C C . MET A 1 424 ? 1.493 -10.610 -17.547 1.00 97.06 424 MET A C 1
ATOM 3246 O O . MET A 1 424 ? 2.568 -10.599 -16.953 1.00 97.06 424 MET A O 1
ATOM 3250 N N . ASP A 1 425 ? 1.266 -11.409 -18.595 1.00 97.06 425 ASP A N 1
ATOM 3251 C CA . ASP A 1 425 ? 2.246 -12.389 -19.058 1.00 97.06 425 ASP A CA 1
ATOM 3252 C C . ASP A 1 425 ? 3.428 -11.710 -19.765 1.00 97.06 425 ASP A C 1
ATOM 3254 O O . ASP A 1 425 ? 3.266 -10.879 -20.664 1.00 97.06 425 ASP A O 1
ATOM 3258 N N . VAL A 1 426 ? 4.639 -12.081 -19.356 1.00 97.50 426 VAL A N 1
ATOM 3259 C CA . VAL A 1 426 ? 5.901 -11.571 -19.904 1.00 97.50 426 VAL A CA 1
ATOM 3260 C C . VAL A 1 426 ? 6.785 -12.665 -20.503 1.00 97.50 426 VAL A C 1
ATOM 3262 O O . VAL A 1 426 ? 7.957 -12.401 -20.792 1.00 97.50 426 VAL A O 1
ATOM 3265 N N . SER A 1 427 ? 6.234 -13.867 -20.689 1.00 97.12 427 SER A N 1
ATOM 3266 C CA . SER A 1 427 ? 6.923 -15.036 -21.239 1.00 97.12 427 SER A CA 1
ATOM 3267 C C . SER A 1 427 ? 7.466 -14.796 -22.655 1.00 97.12 427 SER A C 1
ATOM 3269 O O . SER A 1 427 ? 8.615 -15.141 -22.939 1.00 97.12 427 SER A O 1
ATOM 3271 N N . ASP A 1 428 ? 6.697 -14.131 -23.525 1.00 96.88 428 ASP A N 1
ATOM 3272 C CA . ASP A 1 428 ? 7.149 -13.788 -24.876 1.00 96.88 428 ASP A CA 1
ATOM 3273 C C . ASP A 1 428 ? 8.163 -12.633 -24.850 1.00 96.88 428 ASP A C 1
ATOM 3275 O O . ASP A 1 428 ? 7.855 -11.501 -24.461 1.00 96.88 428 ASP A O 1
ATOM 3279 N N . GLN A 1 429 ? 9.384 -12.917 -25.306 1.00 97.44 429 GLN A N 1
ATOM 3280 C CA . GLN A 1 429 ? 10.474 -11.947 -25.445 1.00 97.44 429 GLN A CA 1
ATOM 3281 C C . GLN A 1 429 ? 10.778 -11.592 -26.909 1.00 97.44 429 GLN A C 1
ATOM 3283 O O . GLN A 1 429 ? 11.647 -10.755 -27.168 1.00 97.44 429 GLN A O 1
ATOM 3288 N N . SER A 1 430 ? 10.063 -12.173 -27.878 1.00 97.56 430 SER A N 1
ATOM 3289 C CA . SER A 1 430 ? 10.324 -11.978 -29.310 1.00 97.56 430 SER A CA 1
ATOM 3290 C C . SER A 1 430 ? 10.189 -10.511 -29.743 1.00 97.56 430 SER A C 1
ATOM 3292 O O . SER A 1 430 ? 10.925 -10.027 -30.608 1.00 97.56 430 SER A O 1
ATOM 3294 N N . MET A 1 431 ? 9.288 -9.764 -29.097 1.00 95.62 431 MET A N 1
ATOM 3295 C CA . MET A 1 431 ? 9.078 -8.332 -29.334 1.00 95.62 431 MET A CA 1
ATOM 3296 C C . MET A 1 431 ? 10.282 -7.482 -28.904 1.00 95.62 431 MET A C 1
ATOM 3298 O O . MET A 1 431 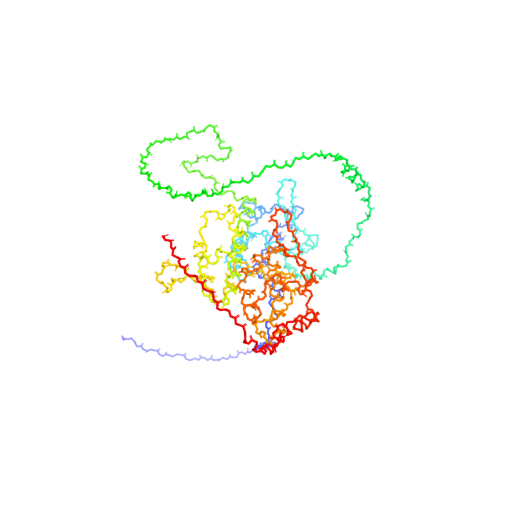? 10.583 -6.471 -29.543 1.00 95.62 431 MET A O 1
ATOM 3302 N N . ILE A 1 432 ? 11.026 -7.923 -27.883 1.00 96.38 432 ILE A N 1
ATOM 3303 C CA . ILE A 1 432 ? 12.261 -7.265 -27.438 1.00 96.38 432 ILE A CA 1
ATOM 3304 C C . ILE A 1 432 ? 13.355 -7.452 -28.481 1.00 96.38 432 ILE A C 1
ATOM 3306 O O . ILE A 1 432 ? 14.001 -6.479 -28.868 1.00 96.38 432 ILE A O 1
ATOM 3310 N N . ASP A 1 433 ? 13.524 -8.675 -28.984 1.00 96.88 433 ASP A N 1
ATOM 3311 C CA . ASP A 1 433 ? 14.536 -8.981 -29.998 1.00 96.88 433 ASP A CA 1
ATOM 3312 C C . ASP A 1 433 ? 14.287 -8.167 -31.282 1.00 96.88 433 ASP A C 1
ATOM 3314 O O . ASP A 1 433 ? 15.203 -7.535 -31.816 1.00 96.88 433 ASP A O 1
ATOM 3318 N N . LYS A 1 434 ? 13.020 -8.054 -31.710 1.00 95.94 434 LYS A N 1
ATOM 3319 C CA . LYS A 1 434 ? 12.608 -7.184 -32.828 1.00 95.94 434 LYS A CA 1
ATOM 3320 C C . LYS A 1 434 ? 12.900 -5.701 -32.560 1.00 95.94 434 LYS A C 1
ATOM 3322 O O . LYS A 1 434 ? 13.349 -4.988 -33.460 1.00 95.94 434 LYS A O 1
ATOM 3327 N N . ALA A 1 435 ? 12.650 -5.214 -31.343 1.00 94.56 435 ALA A N 1
ATOM 3328 C CA . ALA A 1 435 ? 12.904 -3.821 -30.976 1.00 94.56 435 ALA A CA 1
ATOM 3329 C C . ALA A 1 435 ? 14.404 -3.482 -30.948 1.00 94.56 435 ALA A C 1
ATOM 3331 O O . ALA A 1 435 ? 14.788 -2.395 -31.395 1.00 94.56 435 ALA A O 1
ATOM 3332 N N . ILE A 1 436 ? 15.243 -4.413 -30.475 1.00 94.19 436 ILE A N 1
ATOM 3333 C CA . ILE A 1 436 ? 16.706 -4.293 -30.494 1.00 94.19 436 ILE A CA 1
ATOM 3334 C C . ILE A 1 436 ? 17.199 -4.248 -31.941 1.00 94.19 436 ILE A C 1
ATOM 3336 O O . ILE A 1 436 ? 17.862 -3.275 -32.309 1.00 94.19 436 ILE A O 1
ATOM 3340 N N . ALA A 1 437 ? 16.786 -5.211 -32.773 1.00 94.94 437 ALA A N 1
ATOM 3341 C CA . ALA A 1 437 ? 17.160 -5.276 -34.186 1.00 94.94 437 ALA A CA 1
ATOM 3342 C C . ALA A 1 437 ? 16.760 -4.008 -34.961 1.00 94.94 437 ALA A C 1
ATOM 3344 O O . ALA A 1 437 ? 17.511 -3.541 -35.809 1.00 94.94 437 ALA A O 1
ATOM 3345 N N . ARG A 1 438 ? 15.613 -3.388 -34.640 1.00 92.19 438 ARG A N 1
ATOM 3346 C CA . ARG A 1 438 ? 15.191 -2.111 -35.249 1.00 92.19 438 ARG A CA 1
ATOM 3347 C C . ARG A 1 438 ? 16.027 -0.913 -34.780 1.00 92.19 438 ARG A C 1
ATOM 3349 O O . ARG A 1 438 ? 16.159 0.057 -35.516 1.00 92.19 438 ARG A O 1
ATOM 3356 N N . SER A 1 439 ? 16.565 -0.946 -33.562 1.00 88.56 439 SER A N 1
ATOM 3357 C CA . SER A 1 439 ? 17.344 0.165 -32.987 1.00 88.56 439 SER A CA 1
ATOM 3358 C C . SER A 1 439 ? 18.818 0.194 -33.410 1.00 88.56 439 SER A C 1
ATOM 3360 O O . SER A 1 439 ? 19.466 1.236 -33.333 1.00 88.56 439 SER A O 1
ATOM 3362 N N . GLU A 1 440 ? 19.356 -0.940 -33.854 1.00 87.62 440 GLU A N 1
ATOM 3363 C CA . GLU A 1 440 ? 20.742 -1.081 -34.301 1.00 87.62 440 GLU A CA 1
ATOM 3364 C C . GLU A 1 440 ? 21.075 -0.338 -35.616 1.00 87.62 440 GLU A C 1
ATOM 3366 O O . GLU A 1 440 ? 22.063 0.406 -35.624 1.00 87.62 440 GLU A O 1
ATOM 3371 N N . PRO A 1 441 ? 20.266 -0.414 -36.696 1.00 80.75 441 PRO A N 1
ATOM 3372 C CA . PRO A 1 441 ? 20.565 0.284 -37.949 1.00 80.75 441 PRO A CA 1
ATOM 3373 C C . PRO A 1 441 ? 20.471 1.808 -37.819 1.00 80.75 441 PRO A C 1
ATOM 3375 O O . PRO A 1 44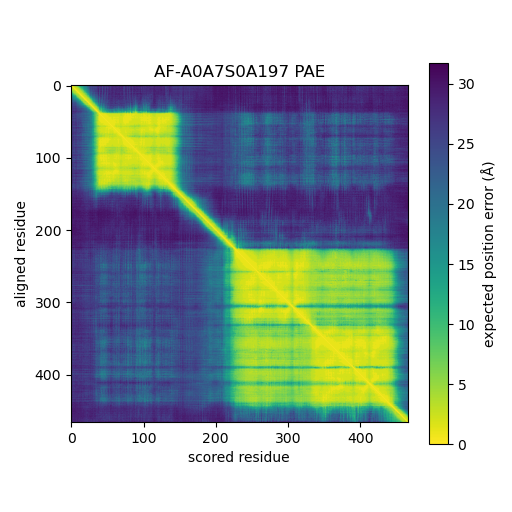1 ? 21.145 2.524 -38.548 1.00 80.75 441 PRO A O 1
ATOM 3378 N N . GLU A 1 442 ? 19.698 2.321 -36.860 1.00 78.06 442 GLU A N 1
ATOM 3379 C CA . GLU A 1 442 ? 19.589 3.760 -36.586 1.00 78.06 442 GLU A CA 1
ATOM 3380 C C . GLU A 1 442 ? 20.905 4.330 -36.015 1.00 78.06 442 GLU A C 1
ATOM 3382 O O . GLU A 1 442 ? 21.238 5.492 -36.239 1.00 78.06 442 GLU A O 1
ATOM 3387 N N . ARG A 1 443 ? 21.705 3.494 -35.331 1.00 72.75 443 ARG A N 1
ATOM 3388 C CA . ARG A 1 443 ? 23.058 3.850 -34.867 1.00 72.75 443 ARG A CA 1
ATOM 3389 C C . ARG A 1 443 ? 24.129 3.671 -35.933 1.00 72.75 443 ARG A C 1
ATOM 3391 O O . ARG A 1 443 ? 25.114 4.400 -35.914 1.00 72.75 443 ARG A O 1
ATOM 3398 N N . GLN A 1 444 ? 23.947 2.703 -36.826 1.00 75.75 444 GLN A N 1
ATOM 3399 C CA . GLN A 1 444 ? 24.830 2.472 -37.970 1.00 75.75 444 GLN A CA 1
ATOM 3400 C C . GLN A 1 444 ? 24.363 3.217 -39.221 1.00 75.75 444 GLN A C 1
ATOM 3402 O O . GLN A 1 444 ? 24.793 2.861 -40.320 1.00 75.75 444 GLN A O 1
ATOM 3407 N N . GLY A 1 445 ? 23.496 4.232 -39.052 1.00 70.69 445 GLY A N 1
ATOM 3408 C CA . GLY A 1 445 ? 23.030 5.098 -40.129 1.00 70.69 445 GLY A CA 1
ATOM 3409 C C . GLY A 1 445 ? 24.207 5.392 -41.044 1.00 70.69 445 GLY A C 1
ATOM 3410 O O . GLY A 1 445 ? 25.291 5.674 -40.516 1.00 70.69 445 GLY A O 1
ATOM 3411 N N . PRO A 1 446 ? 24.034 5.180 -42.364 1.00 61.94 446 PRO A N 1
ATOM 3412 C CA . PRO A 1 446 ? 25.141 5.018 -43.284 1.00 61.94 446 PRO A CA 1
ATOM 3413 C C . PRO A 1 446 ? 26.090 6.156 -42.994 1.00 61.94 446 PRO A C 1
ATOM 3415 O O . PRO A 1 446 ? 25.691 7.321 -43.062 1.00 61.94 446 PRO A O 1
ATOM 3418 N N . SER A 1 447 ? 27.318 5.822 -42.603 1.00 60.41 447 SER A N 1
ATOM 3419 C CA . SER A 1 447 ? 28.431 6.749 -42.649 1.00 60.41 447 SER A CA 1
ATOM 3420 C C . SER A 1 447 ? 28.600 7.071 -44.125 1.00 60.41 447 SER A C 1
ATOM 3422 O O . SER A 1 447 ? 29.465 6.545 -44.821 1.00 60.41 447 SER A O 1
ATOM 3424 N N . SER A 1 448 ? 27.671 7.880 -44.641 1.00 59.16 448 SER A N 1
ATOM 3425 C CA . SER A 1 448 ? 27.706 8.454 -45.952 1.00 59.16 448 SER A CA 1
ATOM 3426 C C . SER A 1 448 ? 28.980 9.244 -45.880 1.00 59.16 448 SER A C 1
ATOM 3428 O O . SER A 1 448 ? 29.073 10.283 -45.221 1.00 59.16 448 SER A O 1
ATOM 3430 N N . LYS A 1 449 ? 29.992 8.627 -46.469 1.00 59.91 449 LYS A N 1
ATOM 3431 C CA . LYS A 1 449 ? 31.249 9.178 -46.893 1.00 59.91 449 LYS A CA 1
ATOM 3432 C C . LYS A 1 449 ? 30.855 10.329 -47.810 1.00 59.91 449 LYS A C 1
ATOM 3434 O O . LYS A 1 449 ? 30.828 10.200 -49.030 1.00 59.91 449 LYS A O 1
ATOM 3439 N N . GLY A 1 450 ? 30.421 11.419 -47.177 1.00 58.62 450 GLY A N 1
ATOM 3440 C CA . GLY A 1 450 ? 30.179 12.722 -47.745 1.00 58.62 450 GLY A CA 1
ATOM 3441 C C . GLY A 1 450 ? 31.547 13.188 -48.165 1.00 58.62 450 GLY A C 1
ATOM 3442 O O . GLY A 1 450 ? 32.282 13.830 -47.419 1.00 58.62 450 GLY A O 1
ATOM 3443 N N . THR A 1 451 ? 31.930 12.702 -49.335 1.00 57.59 451 THR A N 1
ATOM 3444 C CA . THR A 1 451 ? 33.061 13.176 -50.093 1.00 57.59 451 THR A CA 1
ATOM 3445 C C . THR A 1 451 ? 32.878 14.679 -50.166 1.00 57.59 451 THR A C 1
ATOM 3447 O O . THR A 1 451 ? 31.852 15.160 -50.641 1.00 57.59 451 THR A O 1
ATOM 3450 N N . LYS A 1 452 ? 33.839 15.400 -49.592 1.00 56.06 452 LYS A N 1
ATOM 3451 C CA . LYS A 1 452 ? 33.960 16.852 -49.645 1.00 56.06 452 LYS A CA 1
ATOM 3452 C C . LYS A 1 452 ? 33.681 17.333 -51.076 1.00 56.06 452 LYS A C 1
ATOM 3454 O O . LYS A 1 452 ? 34.577 17.266 -51.910 1.00 56.06 452 LYS A O 1
ATOM 3459 N N . SER A 1 453 ? 32.489 17.854 -51.362 1.00 53.75 453 SER A N 1
ATOM 3460 C CA . SER A 1 453 ? 32.328 18.799 -52.466 1.00 53.75 453 SER A CA 1
ATOM 3461 C C . SER A 1 453 ? 32.592 20.183 -51.892 1.00 53.75 453 SER A C 1
ATOM 3463 O O . SER A 1 453 ? 31.710 20.870 -51.381 1.00 53.75 453 SER A O 1
ATOM 3465 N N . ALA A 1 454 ? 33.871 20.542 -51.901 1.00 57.62 454 ALA A N 1
ATOM 3466 C CA . ALA A 1 454 ? 34.321 21.905 -51.717 1.00 57.62 454 ALA A CA 1
ATOM 3467 C C . ALA A 1 454 ? 33.818 22.751 -52.896 1.00 57.62 454 ALA A C 1
ATOM 3469 O O . ALA A 1 454 ? 34.413 22.732 -53.967 1.00 57.62 454 ALA A O 1
ATOM 3470 N N . THR A 1 455 ? 32.706 23.459 -52.728 1.00 56.81 455 THR A N 1
ATOM 3471 C CA . THR A 1 455 ? 32.269 24.578 -53.585 1.00 56.81 455 THR A CA 1
ATOM 3472 C C . THR A 1 455 ? 31.215 25.314 -52.750 1.00 56.81 455 THR A C 1
ATOM 3474 O O . THR A 1 455 ? 30.186 24.737 -52.441 1.00 56.81 455 THR A O 1
ATOM 3477 N N . GLY A 1 456 ? 31.465 26.465 -52.134 1.00 55.19 456 GLY A N 1
ATOM 3478 C CA . GLY A 1 456 ? 31.867 27.725 -52.748 1.00 55.19 456 GLY A CA 1
ATOM 3479 C C . GLY A 1 456 ? 30.692 28.703 -52.590 1.00 55.19 456 GLY A C 1
ATOM 3480 O O . GLY A 1 456 ? 29.626 28.454 -53.136 1.00 55.19 456 GLY A O 1
ATOM 3481 N N . GLY A 1 457 ? 30.885 29.779 -51.820 1.00 54.34 457 GLY A N 1
ATOM 3482 C CA . GLY A 1 457 ? 29.894 30.838 -51.550 1.00 54.34 457 GLY A CA 1
ATOM 3483 C C . GLY A 1 457 ? 29.896 31.176 -50.058 1.00 54.34 457 GLY A C 1
ATOM 3484 O O . GLY A 1 457 ? 29.319 30.439 -49.272 1.00 54.34 457 GLY A O 1
ATOM 3485 N N . SER A 1 458 ? 30.663 32.134 -49.532 1.00 56.38 458 SER A N 1
ATOM 3486 C CA . SER A 1 458 ? 30.923 33.523 -49.953 1.00 56.38 458 SER A CA 1
ATOM 3487 C C . SER A 1 458 ? 29.644 34.347 -50.125 1.00 56.38 458 SER A C 1
ATOM 3489 O O . SER A 1 458 ? 28.871 34.112 -51.047 1.00 56.38 458 SER A O 1
ATOM 3491 N N . GLY A 1 459 ? 29.475 35.322 -49.228 1.00 53.91 459 GLY A N 1
ATOM 3492 C CA . GLY A 1 459 ? 28.362 36.272 -49.133 1.00 53.91 459 GLY A CA 1
ATOM 3493 C C . GLY A 1 459 ? 27.744 36.184 -47.734 1.00 53.91 459 GLY A C 1
ATOM 3494 O O . GLY A 1 459 ? 27.103 35.195 -47.423 1.00 53.91 459 GLY A O 1
ATOM 3495 N N . GLY A 1 460 ? 27.957 37.091 -46.783 1.00 54.53 460 GLY A N 1
ATOM 3496 C CA . GLY A 1 460 ? 28.192 38.529 -46.888 1.00 54.53 460 GLY A CA 1
ATOM 3497 C C . GLY A 1 460 ? 26.966 39.258 -46.320 1.00 54.53 460 GLY A C 1
ATOM 3498 O O . GLY A 1 460 ? 25.866 39.046 -46.812 1.00 54.53 460 GLY A O 1
ATOM 3499 N N . GLY A 1 461 ? 27.162 40.102 -45.300 1.00 55.88 461 GLY A N 1
ATOM 3500 C CA . GLY A 1 461 ? 26.131 40.980 -44.712 1.00 55.88 461 GLY A CA 1
ATOM 3501 C C . GLY A 1 461 ? 25.960 40.730 -43.207 1.00 55.88 461 GLY A C 1
ATOM 3502 O O . GLY A 1 461 ? 25.413 39.703 -42.838 1.00 55.88 461 GLY A O 1
ATOM 3503 N N . SER A 1 462 ? 26.551 41.481 -42.271 1.00 55.47 462 SER A N 1
ATOM 3504 C CA . SER A 1 462 ? 26.625 42.942 -42.045 1.00 55.47 462 SER A CA 1
ATOM 3505 C C . SER A 1 462 ? 25.342 43.554 -41.465 1.00 55.47 462 SER A C 1
ATOM 3507 O O . SER A 1 462 ? 24.283 43.440 -42.069 1.00 55.47 462 SER A O 1
ATOM 3509 N N . GLY A 1 463 ? 25.511 44.275 -40.345 1.00 53.12 463 GLY A N 1
ATOM 3510 C CA . GLY A 1 463 ? 24.573 45.244 -39.752 1.00 53.12 463 GLY A CA 1
ATOM 3511 C C . GLY A 1 463 ? 23.525 44.608 -38.835 1.00 53.12 463 GLY A C 1
ATOM 3512 O O . GLY A 1 463 ? 22.819 43.708 -39.254 1.00 53.12 463 GLY A O 1
ATOM 3513 N N . GLY A 1 464 ? 23.375 44.958 -37.557 1.00 56.69 464 GLY A N 1
ATOM 3514 C CA . GLY A 1 464 ? 23.499 46.276 -36.936 1.00 56.69 464 GLY A CA 1
ATOM 3515 C C . GLY A 1 464 ? 22.090 46.818 -36.680 1.00 56.69 464 GLY A C 1
ATOM 3516 O O . GLY A 1 464 ? 21.364 47.054 -37.638 1.00 56.69 464 GLY A O 1
ATOM 3517 N N . GLY A 1 465 ? 21.695 47.005 -35.417 1.00 55.50 465 GLY A N 1
ATOM 3518 C CA . GLY A 1 465 ? 20.416 47.649 -35.103 1.00 55.50 465 GLY A CA 1
ATOM 3519 C C . GLY A 1 465 ? 19.894 47.419 -33.686 1.00 55.50 465 GLY A C 1
ATOM 3520 O O . GLY A 1 465 ? 19.119 46.494 -33.489 1.00 55.50 465 GLY A O 1
ATOM 3521 N N . SER A 1 466 ? 20.330 48.316 -32.793 1.00 49.19 466 SER A N 1
ATOM 3522 C CA . SER A 1 466 ? 19.646 48.898 -31.616 1.00 49.19 466 SER A CA 1
ATOM 3523 C C . SER A 1 466 ? 19.131 48.020 -30.477 1.00 49.19 466 SER A C 1
ATOM 3525 O O . SER A 1 466 ? 18.136 47.290 -30.660 1.00 49.19 466 SER A O 1
#

Mean predicted aligned error: 18.51 Å

Sequence (466 aa):
QVPNIRHKVAPRSQVLPALALRSALCPGAGWCGALAAMGILKDGLYTAVWSHLQSMPKCQTLLTALNHPISGSQSIRNTWNELKSNGRDEGIKKQTGLQSVLAERPDIFFFETTDRGHQLIGLTEGAQLLDPAQGVPERVPVPPESADDCPVATDDASALTAQLSALVSAQGTGGALASLAAGLSVLERPTKAARTAKGKGKAAPFAGPHGCAYGGTWNGYCFTDIVWTPELQQKKNEEKQKEMKLVRALYRAMDMHAGKSVTLSQLGSDFKVAELKKDPHFKNWRLLDILKEYENVFELLPSPGGTGGMTVKLQPGAEAALPDAELAAEQVNEAELMLPERIDNPRGTKERIQALRIELLYALQRRGGRTAIQELGQEPRVQKVKHDLRQQRKLVDWIRVFPDNFKVLPEKTDGQMVVEIGSMDVSDQSMIDKAIARSEPERQGPSSKGTKSATGGSGGGSGGGS

Nearest PDB structures (foldseek):
  5me9-assembly3_C  TM=4.143E-01  e=4.674E-01  Saccharomyces cerevisiae
  6lw5-assembly1_A  TM=2.247E-01  e=2.905E+00  Escherichia coli

Secondary structure (DSSP, 8-state):
----------------------------------SS---HHHHHHHHHHHHHHHHSGGGEEEHHHHT-TTTS-HHHHHHHHHHHHHGGGGT--TT--HHHHHTT-TTTEEEEE-TTSPEEEEE-HHHHHS-GGG-PPP--------TT----------SSTTSSSSSS----------------------------------------S---SS---BTTB--------HHHHHHHHHHHHHHHHHHHHHHHHHHTTTT--EEHHHHHHSHHHHHHTTSGGGTT--HHHHHHHTTTTEEEEE-TTSSSPEEEEEPTTTTTTSTTHHHHHHS--HHHHTSPPP-SS--HHHHHHHHHHHHHHHHHHHTTSEEEHHHHTT-HHHHHHHHHS-----HHHHHTT-TTTEEEEE-TTT-PEEEEE--------HHHHHHHHHHHHHHS----------------------

pLDDT: mean 78.59, std 23.82, range [26.45, 98.38]

Radius of gyration: 38.02 Å; Cα contacts (8 Å, |Δi|>4): 356; chains: 1; bounding box: 72×101×126 Å

Foldseek 3Di:
DDDDDDDDDDDDDDDDDDDDDDDDDDPDDDPPPPPFPQDPLLQQLLLQLLVVLLVDVQSKDFPVQCCDPPRHDPSNVVSVVVCLVPVVVNVDDNPDDPVNSNVVCCVFWDWDQDPVRTIMIGGDPVSNPDDSVVTDDRPDPPDPPPPPDDPDDDDDDPPDPPPPPPPPDDDDDDDDDDDDDDDDDDDDDDDDDDDDDDDDDDDDPDPDPDDPPDFDDDPNDTCPDPPDDPVVVVVVVVLVVLLLQLVVLLLVQQVLVVQDWAFPVSSCPRPSNVVSCVPPSNVPPDPVNSQVVQCVQWDWDQDPPPPRTITIGGDVCSLVSRPCNPVVVVPVPVVVVLADDADPDQDDQLSLLLNLLSLLCVLCVVVVQKDFVVSSCVRPSNVVSVVVNPDPDDVVVSLVLCVQQWDWDQDPPPRTTMIGGNDNDPPDSVSVVVVVVVVVVVVPVPPPPPPDPDDDDDDDDDDDDD

Solvent-accessible surface area (backbone atoms only — not comparable to full-atom values): 30456 Å² total; per-residue (Å²): 141,83,87,89,84,82,90,86,88,88,83,88,82,92,84,88,85,90,85,88,79,89,81,81,89,79,89,80,89,72,101,78,71,89,77,81,76,77,44,69,51,58,49,51,30,51,35,38,49,50,49,52,28,68,74,34,79,88,25,42,46,49,56,71,44,51,72,30,91,86,78,20,55,66,63,37,45,51,34,48,52,47,30,70,75,62,22,60,86,66,70,51,52,97,83,64,49,72,67,64,60,52,60,74,39,64,75,43,33,44,77,47,72,46,98,86,70,49,51,34,38,30,55,28,78,70,43,67,76,52,63,54,90,80,51,75,78,80,81,73,77,74,70,79,75,70,92,76,78,73,82,82,77,80,89,85,82,88,82,77,82,81,78,79,77,83,81,87,80,86,88,87,81,87,85,89,85,83,90,83,84,87,83,84,83,90,83,83,82,88,73,86,81,82,86,82,80,92,77,92,78,83,86,75,90,82,84,69,92,75,74,70,92,78,65,72,65,63,91,86,45,71,63,80,68,89,76,91,42,74,66,58,51,50,52,52,51,54,52,50,49,53,51,50,54,43,53,52,35,50,51,53,57,43,56,71,53,72,69,46,71,40,44,57,68,59,56,53,63,34,67,65,37,43,54,56,47,66,39,79,88,38,66,85,59,52,72,69,58,56,45,61,75,39,51,74,32,33,41,79,39,77,43,91,78,77,69,90,41,54,23,39,29,72,38,91,65,23,69,75,59,40,97,49,38,70,62,47,67,72,56,57,56,63,73,63,73,64,47,70,85,83,58,91,78,54,70,62,70,68,40,35,54,50,31,38,53,50,44,50,50,54,56,29,52,76,57,72,34,46,43,47,52,69,62,59,61,66,35,68,63,46,44,51,42,50,65,72,42,93,60,97,67,57,72,69,60,60,47,64,57,38,61,66,34,35,40,78,42,76,37,88,87,78,71,45,51,29,38,31,68,60,44,74,78,70,84,80,55,67,55,54,55,54,52,51,63,62,53,49,55,70,74,59,50,75,80,70,78,72,68,82,76,88,74,88,80,88,84,85,85,84,84,87,84,134